Protein AF-0000000071360535 (afdb_homodimer)

Radius of gyration: 27.88 Å; Cα contacts (8 Å, |Δi|>4): 1414; chains: 2; bounding box: 64×84×72 Å

Sequence (776 aa):
MYKVILLLDFAEEYSKDLLRGISRYANENGPWTFCRMPLYYRETIGIEGILDWAKDWGADGIIGQLYNDMDLELIRQSGLPVIAQDFKERFDTLPNITADYHHMGKIGAQYFLKKGFKHFAFYGYNNIVWSRERAEGYEDELKNHGFSVNYFEHHMARSTDIWYYKSNSLSTWLTALPKPVAIMACDDNQALHLTEVCRQIGVKIPEEIAVLGVDNDVMLCELSDPPLSSIAMDIEKGGYETAALLEYMVRNGSDKYYDILVAATQVVTRKSTDIYATNDEYIASTLKYIHQNIDKNLHVEDVVVQVPLSRRSLEKRFHQITGYPIYKYIFNLRIEKFTQKLIETDKTIFEIALDMGLNDSKNIARQFRQVKGCNPLEYRKTHQLPKNMYKVILLLDFAEEYSKDLLRGISRYANENGPWTFCRMPLYYRETIGIEGILDWAKDWGADGIIGQLYNDMDLELIRQSGLPVIAQDFKERFDTLPNITADYHHMGKIGAQYFLKKGFKHFAFYGYNNIVWSRERAEGYEDELKNHGFSVNYFEHHMARSTDIWYYKSNSLSTWLTALPKPVAIMACDDNQALHLTEVCRQIGVKIPEEIAVLGVDNDVMLCELSDPPLSSIAMDIEKGGYETAALLEYMVRNGSDKYYDILVAATQVVTRKSTDIYATNDEYIASTLKYIHQNIDKNLHVEDVVVQVPLSRRSLEKRFHQITGYPIYKYIFNLRIEKFTQKLIETDKTIFEIALDMGLNDSKNIARQFRQVKGCNPLEYRKTHQLPKN

Organism: NCBI:txid346377

pLDDT: mean 87.05, std 11.35, range [26.02, 98.69]

Nearest PDB structures (foldseek):
  4fe7-assembly1_A-2  TM=6.397E-01  e=9.669E-22  Escherichia coli
  4u5f-assembly1_A  TM=4.484E-01  e=4.299E-07  Rattus norvegicus
  4u5f-assembly1_C  TM=4.484E-01  e=2.522E-06  Rattus norvegicus
  4u5b-assembly1_C  TM=4.524E-01  e=3.354E-06  Rattus norvegicus
  4u5e-assembly1_C  TM=4.446E-01  e=1.050E-05  Rattus norvegicus

InterPro domains:
  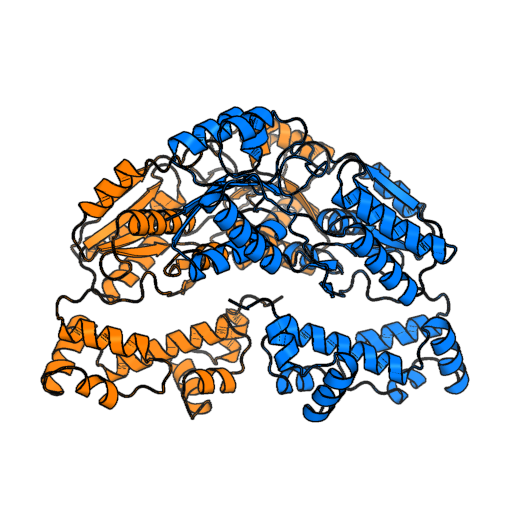IPR009057 Homedomain-like superfamily [SSF46689] (280-330)
  IPR009057 Homedomain-like superfamily [SSF46689] (333-384)
  IPR018060 AraC-like, DNA binding HTH domain [PF12833] (308-381)
  IPR018060 AraC-like, DNA binding HTH domain [PS01124] (284-382)
  IPR018060 AraC-like, DNA binding HTH domain [SM00342] (297-380)
  IPR028082 Periplasmic binding protein-like I [SSF53822] (5-273)
  IPR046335 Transcriptional regulator LacI/GalR-like, sensor domain [PF13377] (109-273)

Foldseek 3Di:
DAEEEEAEAPVFVLSVLLVLLLVVLCVVPHPYDYDYDYNCCCVVVNPVNVLVVCVVVVHQAYEHAHDPPGDVVVVVVSLRQYEHAFWQDDDDQHAYAEAQLLVLLLQLLVVQVLLQDQAEEEEEECRTDSRVSSVNSVQVNVVVVVGGYHYDYDHPDDVPDDPPPPLVVLLVVLVPGFFQYEYEYSALVVLQVNQVSCVVNVHDAPGGYAYEHECPRVVSQVVGVVRHWYWHWSSSNLSNVVSVQSVVCSVPNRNDDYYRHIYTDDTDDTRRHQAGHDPPVLLRQLSVVLSVQLLAPDDPVNRCVRDPDDPVVNQVVNCVRNVDGPRVVSLVVNLSVLLNCLQVHPDDLCRSCVRSNHPDSPVSQVSNCVVVVDGSVVSNVVRNPPPD/DAEEEEAEAPVFVLSVLLVLLLVVLCVVPHPYDYDYDYNCCCVVVNPVNVLVVCVVVVHQAYEHAHDPPGDVVVVVVSLHQYEHAFWQDDDPQHAYAEAQLLVLLLQLLVVQVLLQDQAEEEEEECRTDSRVSSVVSVQVNQVVVPGGYHYDYDHPDDVPDDPPCPLVVLLVVLVPGFFQYEYEYSALVVLQSNQVSCVVNVHDAPRGYAYEHEQPRVVSQVVGVVRHWYWHWSSSNLSNVVSVQSVVCSVPNRNDDYYRHIYTDDTDDTRRHQAGHDPPPLLRQLSVVLSVQLLAPDDPVNSCVRDPDDPVVNQVVNCVRNVDGPRVVSLVVNLSQLLCCLQVHPDDLCRSCVRSNHPDSPVSQVSNCVVVVDGSVVSNVVRNPPPD

Structure (mmCIF, N/CA/C/O backbone):
data_AF-0000000071360535-model_v1
#
loop_
_entity.id
_entity.type
_entity.pdbx_description
1 polymer 'XylR family transcriptional regulator'
#
loop_
_atom_site.group_PDB
_atom_site.id
_atom_site.type_symbol
_atom_site.label_atom_id
_atom_site.label_alt_id
_atom_site.label_comp_id
_atom_site.label_asym_id
_atom_site.label_entity_id
_atom_site.label_seq_id
_atom_site.pdbx_PDB_ins_code
_atom_site.Cartn_x
_atom_site.Cartn_y
_atom_site.Cartn_z
_atom_site.occupancy
_atom_site.B_iso_or_equiv
_atom_site.auth_seq_id
_atom_site.auth_comp_id
_atom_site.auth_asym_id
_atom_site.auth_atom_id
_atom_site.pdbx_PDB_model_num
ATOM 1 N N . MET A 1 1 ? 24.328 -12.539 -7.363 1 81.75 1 MET A N 1
ATOM 2 C CA . MET A 1 1 ? 23.016 -12.164 -6.859 1 81.75 1 MET A CA 1
ATOM 3 C C . MET A 1 1 ? 23.094 -11.664 -5.422 1 81.75 1 MET A C 1
ATOM 5 O O . MET A 1 1 ? 23.703 -12.312 -4.566 1 81.75 1 MET A O 1
ATOM 9 N N . TYR A 1 2 ? 22.641 -10.477 -5.203 1 89.62 2 TYR A N 1
ATOM 10 C CA . TYR A 1 2 ? 22.703 -9.922 -3.855 1 89.62 2 TYR A CA 1
ATOM 11 C C . TYR A 1 2 ? 21.469 -10.305 -3.055 1 89.62 2 TYR A C 1
ATOM 13 O O . TYR A 1 2 ? 20.344 -10.266 -3.57 1 89.62 2 TYR A O 1
ATOM 21 N N . LYS A 1 3 ? 21.719 -10.734 -1.842 1 89.56 3 LYS A N 1
ATOM 22 C CA . LYS A 1 3 ? 20.672 -11.031 -0.875 1 89.56 3 LYS A CA 1
ATOM 23 C C . LYS A 1 3 ? 20.531 -9.914 0.153 1 89.56 3 LYS A C 1
ATOM 25 O O . LYS A 1 3 ? 21.469 -9.648 0.914 1 89.56 3 LYS A O 1
ATOM 30 N N . VAL A 1 4 ? 19.359 -9.352 0.144 1 93 4 VAL A N 1
ATOM 31 C CA . VAL A 1 4 ? 19.219 -8.156 0.967 1 93 4 VAL A CA 1
ATOM 32 C C . VAL A 1 4 ? 18.031 -8.312 1.905 1 93 4 VAL A C 1
ATOM 34 O O . VAL A 1 4 ? 16.938 -8.695 1.475 1 93 4 VAL A O 1
ATOM 37 N N . ILE A 1 5 ? 18.234 -8.023 3.17 1 92.56 5 ILE A N 1
ATOM 38 C CA . ILE A 1 5 ? 17.156 -7.996 4.156 1 92.56 5 ILE A CA 1
ATOM 39 C C . ILE A 1 5 ? 16.562 -6.594 4.23 1 92.56 5 ILE A C 1
ATOM 41 O O . ILE A 1 5 ? 17.297 -5.605 4.348 1 92.56 5 ILE A O 1
ATOM 45 N N . LEU A 1 6 ? 15.305 -6.566 4.09 1 93.12 6 LEU A N 1
ATOM 46 C CA . LEU A 1 6 ? 14.562 -5.32 4.254 1 93.12 6 LEU A CA 1
ATOM 47 C C . LEU A 1 6 ? 13.773 -5.324 5.555 1 93.12 6 LEU A C 1
ATOM 49 O O . LEU A 1 6 ? 12.703 -5.941 5.629 1 93.12 6 LEU A O 1
ATOM 53 N N . LEU A 1 7 ? 14.273 -4.625 6.543 1 93.12 7 LEU A N 1
ATOM 54 C CA . LEU A 1 7 ? 13.625 -4.484 7.844 1 93.12 7 LEU A CA 1
ATOM 55 C C . LEU A 1 7 ? 12.883 -3.156 7.938 1 93.12 7 LEU A C 1
ATOM 57 O O . LEU A 1 7 ? 13.344 -2.227 8.602 1 93.12 7 LEU A O 1
ATOM 61 N N . LEU A 1 8 ? 11.711 -3.127 7.273 1 91.81 8 LEU A N 1
ATOM 62 C CA . LEU A 1 8 ? 10.969 -1.883 7.102 1 91.81 8 LEU A CA 1
ATOM 63 C C . LEU A 1 8 ? 9.5 -2.074 7.461 1 91.81 8 LEU A C 1
ATOM 65 O O . LEU A 1 8 ? 9.023 -3.207 7.578 1 91.81 8 LEU A O 1
ATOM 69 N N . ASP A 1 9 ? 8.773 -0.99 7.699 1 88.25 9 ASP A N 1
ATOM 70 C CA . ASP A 1 9 ? 7.34 -1.033 7.973 1 88.25 9 ASP A CA 1
ATOM 71 C C . ASP A 1 9 ? 6.531 -0.983 6.68 1 88.25 9 ASP A C 1
ATOM 73 O O . ASP A 1 9 ? 6.109 0.091 6.246 1 88.25 9 ASP A O 1
ATOM 77 N N . PHE A 1 10 ? 6.152 -2.104 6.219 1 84.62 10 PHE A N 1
ATOM 78 C CA . PHE A 1 10 ? 5.52 -2.164 4.906 1 84.62 10 PHE A CA 1
ATOM 79 C C . PHE A 1 10 ? 4.039 -1.815 5.004 1 84.62 10 PHE A C 1
ATOM 81 O O . PHE A 1 10 ? 3.34 -1.762 3.988 1 84.62 10 PHE A O 1
ATOM 88 N N . ALA A 1 11 ? 3.592 -1.515 6.203 1 81.44 11 ALA A N 1
ATOM 89 C CA . ALA A 1 11 ? 2.248 -0.965 6.352 1 81.44 11 ALA A CA 1
ATOM 90 C C . ALA A 1 11 ? 2.201 0.497 5.918 1 81.44 11 ALA A C 1
ATOM 92 O O . ALA A 1 11 ? 1.125 1.043 5.664 1 81.44 11 ALA A O 1
ATOM 93 N N . GLU A 1 12 ? 3.342 1.078 5.809 1 85.94 12 GLU A N 1
ATOM 94 C CA . GLU A 1 12 ? 3.447 2.48 5.418 1 85.94 12 GLU A CA 1
ATOM 95 C C . GLU A 1 12 ? 3.795 2.615 3.939 1 85.94 12 GLU A C 1
ATOM 97 O O . GLU A 1 12 ? 4.605 1.851 3.414 1 85.94 12 GLU A O 1
ATOM 102 N N . GLU A 1 13 ? 3.145 3.59 3.354 1 88.19 13 GLU A N 1
ATOM 103 C CA . GLU A 1 13 ? 3.424 3.842 1.942 1 88.19 13 GLU A CA 1
ATOM 104 C C . GLU A 1 13 ? 4.883 4.23 1.729 1 88.19 13 GLU A C 1
ATOM 106 O O . GLU A 1 13 ? 5.469 3.914 0.691 1 88.19 13 GLU A O 1
ATOM 111 N N . TYR A 1 14 ? 5.48 4.887 2.701 1 92.5 14 TYR A N 1
ATOM 112 C CA . TYR A 1 14 ? 6.883 5.273 2.617 1 92.5 14 TYR A CA 1
ATOM 113 C C . TYR A 1 14 ? 7.758 4.066 2.293 1 92.5 14 TYR A C 1
ATOM 115 O O . TYR A 1 14 ? 8.57 4.113 1.366 1 92.5 14 TYR A O 1
ATOM 123 N N . SER A 1 15 ? 7.609 3.006 3.004 1 92.69 15 SER A N 1
ATOM 124 C CA . SER A 1 15 ? 8.422 1.805 2.838 1 92.69 15 SER A CA 1
ATOM 125 C C . SER A 1 15 ? 8.156 1.144 1.489 1 92.69 15 SER A C 1
ATOM 127 O O . SER A 1 15 ? 9.078 0.598 0.87 1 92.69 15 SER A O 1
ATOM 129 N N . LYS A 1 16 ? 6.969 1.181 1.076 1 89.5 16 LYS A N 1
ATOM 130 C CA . LYS A 1 16 ? 6.633 0.601 -0.221 1 89.5 16 LYS A CA 1
ATOM 131 C C . LYS A 1 16 ? 7.293 1.378 -1.357 1 89.5 16 LYS A C 1
ATOM 133 O O . LYS A 1 16 ? 7.816 0.783 -2.301 1 89.5 16 LYS A O 1
ATOM 138 N N . ASP A 1 17 ? 7.195 2.678 -1.248 1 91.94 17 ASP A N 1
ATOM 139 C CA . ASP A 1 17 ? 7.84 3.518 -2.252 1 91.94 17 ASP A CA 1
ATOM 140 C C . ASP A 1 17 ? 9.359 3.328 -2.234 1 91.94 17 ASP A C 1
ATOM 142 O O . ASP A 1 17 ? 10 3.336 -3.287 1 91.94 17 ASP A O 1
ATOM 146 N N . LEU A 1 18 ? 9.859 3.213 -1.062 1 94.62 18 LEU A N 1
ATOM 147 C CA . LEU A 1 18 ? 11.289 2.926 -0.941 1 94.62 18 LEU A CA 1
ATOM 148 C C . LEU A 1 18 ? 11.641 1.622 -1.647 1 94.62 18 LEU A C 1
ATOM 150 O O . LEU A 1 18 ? 12.633 1.556 -2.379 1 94.62 18 LEU A O 1
ATOM 154 N N . LEU A 1 19 ? 10.883 0.606 -1.418 1 92.44 19 LEU A N 1
ATOM 155 C CA . LEU A 1 19 ? 11.102 -0.699 -2.031 1 92.44 19 LEU A CA 1
ATOM 156 C C . LEU A 1 19 ? 11 -0.607 -3.551 1 92.44 19 LEU A C 1
ATOM 158 O O . LEU A 1 19 ? 11.758 -1.273 -4.266 1 92.44 19 LEU A O 1
ATOM 162 N N . ARG A 1 20 ? 10.062 0.156 -4.023 1 88.5 20 ARG A N 1
ATOM 163 C CA . ARG A 1 20 ? 9.938 0.348 -5.465 1 88.5 20 ARG A CA 1
ATOM 164 C C . ARG A 1 20 ? 11.242 0.889 -6.055 1 88.5 20 ARG A C 1
ATOM 166 O O . ARG A 1 20 ? 11.68 0.435 -7.113 1 88.5 20 ARG A O 1
ATOM 173 N N . GLY A 1 21 ? 11.781 1.853 -5.375 1 92.12 21 GLY A N 1
ATOM 174 C CA . GLY A 1 21 ? 13.055 2.396 -5.809 1 92.12 21 GLY A CA 1
ATOM 175 C C . GLY A 1 21 ? 14.188 1.386 -5.754 1 92.12 21 GLY A C 1
ATOM 176 O O . GLY A 1 21 ? 14.969 1.27 -6.699 1 92.12 21 GLY A O 1
ATOM 177 N N . ILE A 1 22 ? 14.258 0.668 -4.672 1 93.44 22 ILE A N 1
ATOM 178 C CA . ILE A 1 22 ? 15.273 -0.369 -4.496 1 93.44 22 ILE A CA 1
ATOM 179 C C . ILE A 1 22 ? 15.133 -1.41 -5.605 1 93.44 22 ILE A C 1
ATOM 181 O O . ILE A 1 22 ? 16.125 -1.797 -6.227 1 93.44 22 ILE A O 1
ATOM 185 N N . SER A 1 23 ? 13.93 -1.814 -5.855 1 87.19 23 SER A N 1
ATOM 186 C CA . SER A 1 23 ? 13.648 -2.838 -6.855 1 87.19 23 SER A CA 1
ATOM 187 C C . SER A 1 23 ? 14.016 -2.359 -8.258 1 87.19 23 SER A C 1
ATOM 189 O O . SER A 1 23 ? 14.492 -3.141 -9.078 1 87.19 23 SER A O 1
ATOM 191 N N . ARG A 1 24 ? 13.703 -1.123 -8.523 1 85.44 24 ARG A N 1
ATOM 192 C CA . ARG A 1 24 ? 14.055 -0.566 -9.82 1 85.44 24 ARG A CA 1
ATOM 193 C C . ARG A 1 24 ? 15.562 -0.649 -10.055 1 85.44 24 ARG A C 1
ATOM 195 O O . ARG A 1 24 ? 16 -1.076 -11.125 1 85.44 24 ARG A O 1
ATOM 202 N N . TYR A 1 25 ? 16.328 -0.264 -9.094 1 91.5 25 TYR A N 1
ATOM 203 C CA . TYR A 1 25 ? 17.766 -0.367 -9.203 1 91.5 25 TYR A CA 1
ATOM 204 C C . TYR A 1 25 ? 18.203 -1.816 -9.398 1 91.5 25 TYR A C 1
ATOM 206 O O . TYR A 1 25 ? 19.047 -2.113 -10.25 1 91.5 25 TYR A O 1
ATOM 214 N N . ALA A 1 26 ? 17.625 -2.682 -8.594 1 86.69 26 ALA A N 1
ATOM 215 C CA . ALA A 1 26 ? 17.969 -4.102 -8.633 1 86.69 26 ALA A CA 1
ATOM 216 C C . ALA A 1 26 ? 17.703 -4.688 -10.016 1 86.69 26 ALA A C 1
ATOM 218 O O . ALA A 1 26 ? 18.484 -5.492 -10.523 1 86.69 26 ALA A O 1
ATOM 219 N N . ASN A 1 27 ? 16.609 -4.336 -10.547 1 79.31 27 ASN A N 1
ATOM 220 C CA . ASN A 1 27 ? 16.234 -4.832 -11.867 1 79.31 27 ASN A CA 1
ATOM 221 C C . ASN A 1 27 ? 17.203 -4.352 -12.945 1 79.31 27 ASN A C 1
ATOM 223 O O . ASN A 1 27 ? 17.469 -5.074 -13.906 1 79.31 27 ASN A O 1
ATOM 227 N N . GLU A 1 28 ? 17.688 -3.184 -12.75 1 82.75 28 GLU A N 1
ATOM 228 C CA . GLU A 1 28 ? 18.562 -2.574 -13.734 1 82.75 28 GLU A CA 1
ATOM 229 C C . GLU A 1 28 ? 20 -3.074 -13.578 1 82.75 28 GLU A C 1
ATOM 231 O O . GLU A 1 28 ? 20.781 -3.055 -14.531 1 82.75 28 GLU A O 1
ATOM 236 N N . ASN A 1 29 ? 20.359 -3.508 -12.453 1 86.06 29 ASN A N 1
ATOM 237 C CA . ASN A 1 29 ? 21.766 -3.752 -12.188 1 86.06 29 ASN A CA 1
ATOM 238 C C . ASN A 1 29 ? 22.016 -5.18 -11.711 1 86.06 29 ASN A C 1
ATOM 240 O O . ASN A 1 29 ? 23.156 -5.59 -11.523 1 86.06 29 ASN A O 1
ATOM 244 N N . GLY A 1 30 ? 21.062 -6.004 -11.555 1 76.56 30 GLY A N 1
ATOM 245 C CA . GLY A 1 30 ? 21.391 -7.348 -11.094 1 76.56 30 GLY A CA 1
ATOM 246 C C . GLY A 1 30 ? 20.156 -8.18 -10.773 1 76.56 30 GLY A C 1
ATOM 247 O O . GLY A 1 30 ? 19.031 -7.672 -10.805 1 76.56 30 GLY A O 1
ATOM 248 N N . PRO A 1 31 ? 20.672 -9.25 -10.508 1 77.19 31 PRO A N 1
ATOM 249 C CA . PRO A 1 31 ? 19.547 -9.844 -9.789 1 77.19 31 PRO A CA 1
ATOM 250 C C . PRO A 1 31 ? 19.656 -9.68 -8.273 1 77.19 31 PRO A C 1
ATOM 252 O O . PRO A 1 31 ? 20.75 -9.797 -7.715 1 77.19 31 PRO A O 1
ATOM 255 N N . TRP A 1 32 ? 18.766 -9.242 -7.648 1 85.19 32 TRP A N 1
ATOM 256 C CA . TRP A 1 32 ? 18.672 -9.148 -6.195 1 85.19 32 TRP A CA 1
ATOM 257 C C . TRP A 1 32 ? 17.531 -10.023 -5.668 1 85.19 32 TRP A C 1
ATOM 259 O O . TRP A 1 32 ? 16.562 -10.281 -6.383 1 85.19 32 TRP A O 1
ATOM 269 N N . THR A 1 33 ? 17.828 -10.539 -4.504 1 81.62 33 THR A N 1
ATOM 270 C CA . THR A 1 33 ? 16.766 -11.211 -3.754 1 81.62 33 THR A CA 1
ATOM 271 C C . THR A 1 33 ? 16.531 -10.508 -2.422 1 81.62 33 THR A C 1
ATOM 273 O O . THR A 1 33 ? 17.469 -10.078 -1.758 1 81.62 33 THR A O 1
ATOM 276 N N . PHE A 1 34 ? 15.281 -10.461 -2.121 1 85.38 34 PHE A N 1
ATOM 277 C CA . PHE A 1 34 ? 14.945 -9.695 -0.927 1 85.38 34 PHE A CA 1
ATOM 278 C C . PHE A 1 34 ? 14.242 -10.57 0.101 1 85.38 34 PHE A C 1
ATOM 280 O O . PHE A 1 34 ? 13.461 -11.453 -0.259 1 85.38 34 PHE A O 1
ATOM 287 N N . CYS A 1 35 ? 14.539 -10.297 1.306 1 83.75 35 CYS A N 1
ATOM 288 C CA . CYS A 1 35 ? 13.781 -10.812 2.439 1 83.75 35 CYS A CA 1
ATOM 289 C C . CYS A 1 35 ? 13.086 -9.68 3.193 1 83.75 35 CYS A C 1
ATOM 291 O O . CYS A 1 35 ? 13.75 -8.891 3.873 1 83.75 35 CYS A O 1
ATOM 293 N N . ARG A 1 36 ? 11.82 -9.656 3.039 1 85.25 36 ARG A N 1
ATOM 294 C CA . ARG A 1 36 ? 11.062 -8.648 3.775 1 85.25 36 ARG A CA 1
ATOM 295 C C . ARG A 1 36 ? 10.812 -9.094 5.211 1 85.25 36 ARG A C 1
ATOM 297 O O . ARG A 1 36 ? 10.031 -10.016 5.457 1 85.25 36 ARG A O 1
ATOM 304 N N . MET A 1 37 ? 11.445 -8.445 6.129 1 83.75 37 MET A N 1
ATOM 305 C CA . MET A 1 37 ? 11.344 -8.773 7.551 1 83.75 37 MET A CA 1
ATOM 306 C C . MET A 1 37 ? 10.484 -7.754 8.289 1 83.75 37 MET A C 1
ATOM 308 O O . MET A 1 37 ? 10.75 -6.555 8.242 1 83.75 37 MET A O 1
ATOM 312 N N . PRO A 1 38 ? 9.438 -8.234 8.969 1 79.12 38 PRO A N 1
ATOM 313 C CA . PRO A 1 38 ? 8.617 -7.309 9.742 1 79.12 38 PRO A CA 1
ATOM 314 C C . PRO A 1 38 ? 9.406 -6.594 10.836 1 79.12 38 PRO A C 1
ATOM 316 O O . PRO A 1 38 ? 10.281 -7.199 11.461 1 79.12 38 PRO A O 1
ATOM 319 N N . LEU A 1 39 ? 8.961 -5.461 11.188 1 83.44 39 LEU A N 1
ATOM 320 C CA . LEU A 1 39 ? 9.688 -4.605 12.117 1 83.44 39 LEU A CA 1
ATOM 321 C C . LEU A 1 39 ? 9.648 -5.188 13.531 1 83.44 39 LEU A C 1
ATOM 323 O O . LEU A 1 39 ? 10.531 -4.898 14.344 1 83.44 39 LEU A O 1
ATOM 327 N N . TYR A 1 40 ? 8.68 -5.902 13.812 1 76.69 40 TYR A N 1
ATOM 328 C CA . TYR A 1 40 ? 8.555 -6.379 15.188 1 76.69 40 TYR A CA 1
ATOM 329 C C . TYR A 1 40 ? 9.719 -7.293 15.555 1 76.69 40 TYR A C 1
ATOM 331 O O . TYR A 1 40 ? 9.969 -7.543 16.734 1 76.69 40 TYR A O 1
ATOM 339 N N . TYR A 1 41 ? 10.492 -7.812 14.594 1 81.06 41 TYR A N 1
ATOM 340 C CA . TYR A 1 41 ? 11.656 -8.656 14.867 1 81.06 41 TYR A CA 1
ATOM 341 C C . TYR A 1 41 ? 12.734 -7.867 15.602 1 81.06 41 TYR A C 1
ATOM 343 O O . TYR A 1 41 ? 13.5 -8.438 16.391 1 81.06 41 TYR A O 1
ATOM 351 N N . ARG A 1 42 ? 12.75 -6.621 15.312 1 84.19 42 ARG A N 1
ATOM 352 C CA . ARG A 1 42 ? 13.742 -5.824 16.031 1 84.19 42 ARG A CA 1
ATOM 353 C C . ARG A 1 42 ? 13.43 -5.781 17.516 1 84.19 42 ARG A C 1
ATOM 355 O O . ARG A 1 42 ? 14.328 -5.621 18.344 1 84.19 42 ARG A O 1
ATOM 362 N N . GLU A 1 43 ? 12.102 -5.957 17.859 1 78.44 43 GLU A N 1
ATOM 363 C CA . GLU A 1 43 ? 11.672 -5.977 19.25 1 78.44 43 GLU A CA 1
ATOM 364 C C . GLU A 1 43 ? 11.844 -7.363 19.859 1 78.44 43 GLU A C 1
ATOM 366 O O . GLU A 1 43 ? 12.133 -7.488 21.047 1 78.44 43 GLU A O 1
ATOM 371 N N . THR A 1 44 ? 11.703 -8.391 19.078 1 78.19 44 THR A N 1
ATOM 372 C CA . THR A 1 44 ? 11.609 -9.742 19.625 1 78.19 44 THR A CA 1
ATOM 373 C C . THR A 1 44 ? 12.977 -10.422 19.625 1 78.19 44 THR A C 1
ATOM 375 O O . THR A 1 44 ? 13.367 -11.023 20.625 1 78.19 44 THR A O 1
ATOM 378 N N . ILE A 1 45 ? 13.766 -10.305 18.516 1 83.88 45 ILE A N 1
ATOM 379 C CA . ILE A 1 45 ? 15.023 -11.031 18.453 1 83.88 45 ILE A CA 1
ATOM 380 C C . ILE A 1 45 ? 16.188 -10.047 18.469 1 83.88 45 ILE A C 1
ATOM 382 O O . ILE A 1 45 ? 17.344 -10.445 18.641 1 83.88 45 ILE A O 1
ATOM 386 N N . GLY A 1 46 ? 15.938 -8.844 18.344 1 87.56 46 GLY A N 1
ATOM 387 C CA . GLY A 1 46 ? 16.953 -7.812 18.422 1 87.56 46 GLY A CA 1
ATOM 388 C C . GLY A 1 46 ? 17.969 -7.879 17.297 1 87.56 46 GLY A C 1
ATOM 389 O O . GLY A 1 46 ? 17.812 -8.672 16.359 1 87.56 46 GLY A O 1
ATOM 390 N N . ILE A 1 47 ? 18.984 -7.031 17.438 1 91.19 47 ILE A N 1
ATOM 391 C CA . ILE A 1 47 ? 19.969 -6.918 16.359 1 91.19 47 ILE A CA 1
ATOM 392 C C . ILE A 1 47 ? 20.812 -8.195 16.281 1 91.19 47 ILE A C 1
ATOM 394 O O . ILE A 1 47 ? 21.203 -8.617 15.203 1 91.19 47 ILE A O 1
ATOM 398 N N . GLU A 1 48 ? 21.078 -8.773 17.438 1 92.19 48 GLU A N 1
ATOM 399 C CA . GLU A 1 48 ? 21.844 -10.016 17.453 1 92.19 48 GLU A CA 1
ATOM 400 C C . GLU A 1 48 ? 21.125 -11.117 16.688 1 92.19 48 GLU A C 1
ATOM 402 O O . GLU A 1 48 ? 21.734 -11.805 15.859 1 92.19 48 GLU A O 1
ATOM 407 N N . GLY A 1 49 ? 19.891 -11.25 17.016 1 90.44 49 GLY A N 1
ATOM 408 C CA . GLY A 1 49 ? 19.094 -12.242 16.328 1 90.44 49 GLY A CA 1
ATOM 409 C C . GLY A 1 49 ? 18.984 -11.977 14.836 1 90.44 49 GLY A C 1
ATOM 410 O O . GLY A 1 49 ? 19.047 -12.914 14.031 1 90.44 49 GLY A O 1
ATOM 411 N N . ILE A 1 50 ? 18.891 -10.742 14.438 1 91.12 50 ILE A N 1
ATOM 412 C CA . ILE A 1 50 ? 18.75 -10.359 13.039 1 91.12 50 ILE A CA 1
ATOM 413 C C . ILE A 1 50 ? 20.047 -10.648 12.297 1 91.12 50 ILE A C 1
ATOM 415 O O . ILE A 1 50 ? 20.031 -11.188 11.18 1 91.12 50 ILE A O 1
ATOM 419 N N . LEU A 1 51 ? 21.156 -10.398 12.938 1 93.31 51 LEU A N 1
ATOM 420 C CA . LEU A 1 51 ? 22.453 -10.648 12.32 1 93.31 51 LEU A CA 1
ATOM 421 C C . LEU A 1 51 ? 22.719 -12.148 12.195 1 93.31 51 LEU A C 1
ATOM 423 O O . LEU A 1 51 ? 23.297 -12.594 11.211 1 93.31 51 LEU A O 1
ATOM 427 N N . ASP A 1 52 ? 22.281 -12.867 13.18 1 90.94 52 ASP A N 1
ATOM 428 C CA . ASP A 1 52 ? 22.406 -14.32 13.094 1 90.94 52 ASP A CA 1
ATOM 429 C C . ASP A 1 52 ? 21.625 -14.867 11.906 1 90.94 52 ASP A C 1
ATOM 431 O O . ASP A 1 52 ? 22.109 -15.727 11.172 1 90.94 52 ASP A O 1
ATOM 435 N N . TRP A 1 53 ? 20.516 -14.32 11.789 1 86.38 53 TRP A N 1
ATOM 436 C CA . TRP A 1 53 ? 19.688 -14.727 10.664 1 86.38 53 TRP A CA 1
ATOM 437 C C . TRP A 1 53 ? 20.328 -14.328 9.344 1 86.38 53 TRP A C 1
ATOM 439 O O . TRP A 1 53 ? 20.297 -15.094 8.375 1 86.38 53 TRP A O 1
ATOM 449 N N . ALA A 1 54 ? 20.797 -13.172 9.281 1 91.12 54 ALA A N 1
ATOM 450 C CA . ALA A 1 54 ? 21.453 -12.672 8.07 1 91.12 54 ALA A CA 1
ATOM 451 C C . ALA A 1 54 ? 22.625 -13.57 7.68 1 91.12 54 ALA A C 1
ATOM 453 O O . ALA A 1 54 ? 22.797 -13.891 6.5 1 91.12 54 ALA A O 1
ATOM 454 N N . LYS A 1 55 ? 23.344 -13.945 8.633 1 90.44 55 LYS A N 1
ATOM 455 C CA . LYS A 1 55 ? 24.5 -14.828 8.398 1 90.44 55 LYS A CA 1
ATOM 456 C C . LYS A 1 55 ? 24.047 -16.188 7.859 1 90.44 55 LYS A C 1
ATOM 458 O O . LYS A 1 55 ? 24.594 -16.672 6.867 1 90.44 55 LYS A O 1
ATOM 463 N N . ASP A 1 56 ? 23.062 -16.734 8.492 1 84.75 56 ASP A N 1
ATOM 464 C CA . ASP A 1 56 ? 22.547 -18.047 8.094 1 84.75 56 ASP A CA 1
ATOM 465 C C . ASP A 1 56 ? 21.984 -18 6.672 1 84.75 56 ASP A C 1
ATOM 467 O O . ASP A 1 56 ? 22.141 -18.953 5.906 1 84.75 56 ASP A O 1
ATOM 471 N N . TRP A 1 57 ? 21.391 -16.906 6.309 1 82.31 57 TRP A N 1
ATOM 472 C CA . TRP A 1 57 ? 20.75 -16.766 5.004 1 82.31 57 TRP A CA 1
ATOM 473 C C . TRP A 1 57 ? 21.781 -16.406 3.934 1 82.31 57 TRP A C 1
ATOM 475 O O . TRP A 1 57 ? 21.531 -16.562 2.738 1 82.31 57 TRP A O 1
ATOM 485 N N . GLY A 1 58 ? 22.906 -15.914 4.41 1 88.25 58 GLY A N 1
ATOM 486 C CA . GLY A 1 58 ? 23.906 -15.445 3.479 1 88.25 58 GLY A CA 1
ATOM 487 C C . GLY A 1 58 ? 23.594 -14.086 2.889 1 88.25 58 GLY A C 1
ATOM 488 O O . GLY A 1 58 ? 23.766 -13.875 1.686 1 88.25 58 GLY A O 1
ATOM 489 N N . ALA A 1 59 ? 23.109 -13.203 3.754 1 92.31 59 ALA A N 1
ATOM 490 C CA . ALA A 1 59 ? 22.734 -11.867 3.314 1 92.31 59 ALA A CA 1
ATOM 491 C C . ALA A 1 59 ? 23.969 -11.039 2.959 1 92.31 59 ALA A C 1
ATOM 493 O O . ALA A 1 59 ? 25.016 -11.172 3.604 1 92.31 59 ALA A O 1
ATOM 494 N N . ASP A 1 60 ? 23.766 -10.195 1.932 1 95.44 60 ASP A N 1
ATOM 495 C CA . ASP A 1 60 ? 24.828 -9.289 1.521 1 95.44 60 ASP A CA 1
ATOM 496 C C . ASP A 1 60 ? 24.641 -7.91 2.156 1 95.44 60 ASP A C 1
ATOM 498 O O . ASP A 1 60 ? 25.578 -7.098 2.16 1 95.44 60 ASP A O 1
ATOM 502 N N . GLY A 1 61 ? 23.5 -7.652 2.703 1 96.44 61 GLY A N 1
ATOM 503 C CA . GLY A 1 61 ? 23.266 -6.367 3.338 1 96.44 61 GLY A CA 1
ATOM 504 C C . GLY A 1 61 ? 21.891 -6.262 3.975 1 96.44 61 GLY A C 1
ATOM 505 O O . GLY A 1 61 ? 21.031 -7.125 3.766 1 96.44 61 GLY A O 1
ATOM 506 N N . ILE A 1 62 ? 21.734 -5.188 4.797 1 96.31 62 ILE A N 1
ATOM 507 C CA . ILE A 1 62 ? 20.469 -4.898 5.465 1 96.31 62 ILE A CA 1
ATOM 508 C C . ILE A 1 62 ? 20.078 -3.438 5.23 1 96.31 62 ILE A C 1
ATOM 510 O O . ILE A 1 62 ? 20.922 -2.545 5.344 1 96.31 62 ILE A O 1
ATOM 514 N N . ILE A 1 63 ? 18.906 -3.232 4.789 1 96.81 63 ILE A N 1
ATOM 515 C CA . ILE A 1 63 ? 18.281 -1.919 4.809 1 96.81 63 ILE A CA 1
ATOM 516 C C . ILE A 1 63 ? 17.109 -1.922 5.805 1 96.81 63 ILE A C 1
ATOM 518 O O . ILE A 1 63 ? 16.172 -2.707 5.668 1 96.81 63 ILE A O 1
ATOM 522 N N . GLY A 1 64 ? 17.203 -1.059 6.82 1 95.56 64 GLY A N 1
ATOM 523 C CA . GLY A 1 64 ? 16.125 -1.213 7.777 1 95.56 64 GLY A CA 1
ATOM 524 C C . GLY A 1 64 ? 16.062 -0.091 8.797 1 95.56 64 GLY A C 1
ATOM 525 O O . GLY A 1 64 ? 16.969 0.749 8.859 1 95.56 64 GLY A O 1
ATOM 526 N N . GLN A 1 65 ? 14.953 -0.058 9.461 1 93.81 65 GLN A N 1
ATOM 527 C CA . GLN A 1 65 ? 14.766 0.84 10.602 1 93.81 65 GLN A CA 1
ATOM 528 C C . GLN A 1 65 ? 15.336 0.231 11.883 1 93.81 65 GLN A C 1
ATOM 530 O O . GLN A 1 65 ? 14.883 -0.831 12.32 1 93.81 65 GLN A O 1
ATOM 535 N N . LEU A 1 66 ? 16.297 0.9 12.5 1 92.19 66 LEU A N 1
ATOM 536 C CA . LEU A 1 66 ? 17 0.412 13.688 1 92.19 66 LEU A CA 1
ATOM 537 C C . LEU A 1 66 ? 16.859 1.403 14.836 1 92.19 66 LEU A C 1
ATOM 539 O O . LEU A 1 66 ? 16.484 2.557 14.625 1 92.19 66 LEU A O 1
ATOM 543 N N . TYR A 1 67 ? 17.125 0.884 16.016 1 90.31 67 TYR A N 1
ATOM 544 C CA . TYR A 1 67 ? 17.172 1.754 17.188 1 90.31 67 TYR A CA 1
ATOM 545 C C . TYR A 1 67 ? 18.594 2.174 17.516 1 90.31 67 TYR A C 1
ATOM 547 O O . TYR A 1 67 ? 19.531 1.394 17.328 1 90.31 67 TYR A O 1
ATOM 555 N N . ASN A 1 68 ? 18.641 3.34 18.016 1 90.31 68 ASN A N 1
ATOM 556 C CA . ASN A 1 68 ? 19.953 3.889 18.312 1 90.31 68 ASN A CA 1
ATOM 557 C C . ASN A 1 68 ? 20.594 3.182 19.5 1 90.31 68 ASN A C 1
ATOM 559 O O . ASN A 1 68 ? 21.812 3.264 19.703 1 90.31 68 ASN A O 1
ATOM 563 N N . ASP A 1 69 ? 19.844 2.533 20.281 1 87.62 69 ASP A N 1
ATOM 564 C CA . ASP A 1 69 ? 20.391 1.903 21.484 1 87.62 69 ASP A CA 1
ATOM 565 C C . ASP A 1 69 ? 20.781 0.455 21.203 1 87.62 69 ASP A C 1
ATOM 567 O O . ASP A 1 69 ? 21.234 -0.253 22.109 1 87.62 69 ASP A O 1
ATOM 571 N N . MET A 1 70 ? 20.641 0.031 19.984 1 87.06 70 MET A N 1
ATOM 572 C CA . MET A 1 70 ? 21.094 -1.302 19.609 1 87.06 70 MET A CA 1
ATOM 573 C C . MET A 1 70 ? 22.625 -1.375 19.625 1 87.06 70 MET A C 1
ATOM 575 O O . MET A 1 70 ? 23.297 -0.345 19.594 1 87.06 70 MET A O 1
ATOM 579 N N . ASP A 1 71 ? 23.094 -2.578 19.75 1 88.69 71 ASP A N 1
ATOM 580 C CA . ASP A 1 71 ? 24.547 -2.789 19.766 1 88.69 71 ASP A CA 1
ATOM 581 C C . ASP A 1 71 ? 25.125 -2.639 18.359 1 88.69 71 ASP A C 1
ATOM 583 O O . ASP A 1 71 ? 25.25 -3.617 17.625 1 88.69 71 ASP A O 1
ATOM 587 N N . LEU A 1 72 ? 25.625 -1.497 18.094 1 88.06 72 LEU A N 1
ATOM 588 C CA . LEU A 1 72 ? 26.156 -1.188 16.766 1 88.06 72 LEU A CA 1
ATOM 589 C C . LEU A 1 72 ? 27.5 -1.872 16.531 1 88.06 72 LEU A C 1
ATOM 591 O O . LEU A 1 72 ? 27.922 -2.043 15.383 1 88.06 72 LEU A O 1
ATOM 595 N N . GLU A 1 73 ? 28.125 -2.189 17.609 1 90.31 73 GLU A N 1
ATOM 596 C CA . GLU A 1 73 ? 29.391 -2.893 17.484 1 90.31 73 GLU A CA 1
ATOM 597 C C . GLU A 1 73 ? 29.203 -4.27 16.859 1 90.31 73 GLU A C 1
ATOM 599 O O . GLU A 1 73 ? 30.062 -4.75 16.125 1 90.31 73 GLU A O 1
ATOM 604 N N . LEU A 1 74 ? 28.109 -4.832 17.188 1 93 74 LEU A N 1
ATOM 605 C CA . LEU A 1 74 ? 27.797 -6.129 16.578 1 93 74 LEU A CA 1
ATOM 606 C C . LEU A 1 74 ? 27.672 -6.008 15.07 1 93 74 LEU A C 1
ATOM 608 O O . LEU A 1 74 ? 28.094 -6.91 14.336 1 93 74 LEU A O 1
ATOM 612 N N . ILE A 1 75 ? 27.125 -4.938 14.617 1 92.12 75 ILE A N 1
ATOM 613 C CA . ILE A 1 75 ? 26.969 -4.688 13.188 1 92.12 75 ILE A CA 1
ATOM 614 C C . ILE A 1 75 ? 28.344 -4.496 12.547 1 92.12 75 ILE A C 1
ATOM 616 O O . ILE A 1 75 ? 28.656 -5.105 11.523 1 92.12 75 ILE A O 1
ATOM 620 N N . ARG A 1 76 ? 29.141 -3.719 13.18 1 89.62 76 ARG A N 1
ATOM 621 C CA . ARG A 1 76 ? 30.484 -3.461 12.688 1 89.62 76 ARG A CA 1
ATOM 622 C C . ARG A 1 76 ? 31.297 -4.75 12.594 1 89.62 76 ARG A C 1
ATOM 624 O O . ARG A 1 76 ? 31.953 -5.004 11.586 1 89.62 76 ARG A O 1
ATOM 631 N N . GLN A 1 77 ? 31.203 -5.562 13.602 1 91.5 77 GLN A N 1
ATOM 632 C CA . GLN A 1 77 ? 31.969 -6.801 13.688 1 91.5 77 GLN A CA 1
ATOM 633 C C . GLN A 1 77 ? 31.5 -7.812 12.641 1 91.5 77 GLN A C 1
ATOM 635 O O . GLN A 1 77 ? 32.281 -8.633 12.164 1 91.5 77 GLN A O 1
ATOM 640 N N . SER A 1 78 ? 30.266 -7.781 12.305 1 92.12 78 SER A N 1
ATOM 641 C CA . SER A 1 78 ? 29.719 -8.727 11.344 1 92.12 78 SER A CA 1
ATOM 642 C C . SER A 1 78 ? 30.266 -8.477 9.945 1 92.12 78 SER A C 1
ATOM 644 O O . SER A 1 78 ? 30.25 -9.375 9.094 1 92.12 78 SER A O 1
ATOM 646 N N . GLY A 1 79 ? 30.641 -7.184 9.719 1 91.44 79 GLY A N 1
ATOM 647 C CA . GLY A 1 79 ? 31.109 -6.805 8.398 1 91.44 79 GLY A CA 1
ATOM 648 C C . GLY A 1 79 ? 29.984 -6.672 7.383 1 91.44 79 GLY A C 1
ATOM 649 O O . GLY A 1 79 ? 30.234 -6.383 6.211 1 91.44 79 GLY A O 1
ATOM 650 N N . LEU A 1 80 ? 28.781 -6.883 7.785 1 94.56 80 LEU A N 1
ATOM 651 C CA . LEU A 1 80 ? 27.625 -6.801 6.902 1 94.56 80 LEU A CA 1
ATOM 652 C C . LEU A 1 80 ? 27.219 -5.348 6.668 1 94.56 80 LEU A C 1
ATOM 654 O O . LEU A 1 80 ? 27 -4.602 7.625 1 94.56 80 LEU A O 1
ATOM 658 N N . PRO A 1 81 ? 27.172 -4.906 5.375 1 96.25 81 PRO A N 1
ATOM 659 C CA . PRO A 1 81 ? 26.672 -3.559 5.09 1 96.25 81 PRO A CA 1
ATOM 660 C C . PRO A 1 81 ? 25.25 -3.336 5.586 1 96.25 81 PRO A C 1
ATOM 662 O O . PRO A 1 81 ? 24.359 -4.152 5.312 1 96.25 81 PRO A O 1
ATOM 665 N N . VAL A 1 82 ? 25.094 -2.215 6.34 1 96.44 82 VAL A N 1
ATOM 666 C CA . VAL A 1 82 ? 23.781 -1.862 6.871 1 96.44 82 VAL A CA 1
ATOM 667 C C . VAL A 1 82 ? 23.484 -0.395 6.578 1 96.44 82 VAL A C 1
ATOM 669 O O . VAL A 1 82 ? 24.328 0.478 6.816 1 96.44 82 VAL A O 1
ATOM 672 N N . ILE A 1 83 ? 22.359 -0.175 5.98 1 97.31 83 ILE A N 1
ATOM 673 C CA . ILE A 1 83 ? 21.844 1.181 5.812 1 97.31 83 ILE A CA 1
ATOM 674 C C . ILE A 1 83 ? 20.609 1.373 6.676 1 97.31 83 ILE A C 1
ATOM 676 O O . ILE A 1 83 ? 19.641 0.61 6.566 1 97.31 83 ILE A O 1
ATOM 680 N N . ALA A 1 84 ? 20.625 2.416 7.484 1 96.56 84 ALA A N 1
ATOM 681 C CA . ALA A 1 84 ? 19.562 2.605 8.469 1 96.56 84 ALA A CA 1
ATOM 682 C C . ALA A 1 84 ? 18.578 3.684 8.016 1 96.56 84 ALA A C 1
ATOM 684 O O . ALA A 1 84 ? 18.984 4.758 7.57 1 96.56 84 ALA A O 1
ATOM 685 N N . GLN A 1 85 ? 17.328 3.338 8.031 1 95.31 85 GLN A N 1
ATOM 686 C CA . GLN A 1 85 ? 16.312 4.383 7.988 1 95.31 85 GLN A CA 1
ATOM 687 C C . GLN A 1 85 ? 16.203 5.09 9.336 1 95.31 85 GLN A C 1
ATOM 689 O O . GLN A 1 85 ? 15.984 4.449 10.367 1 95.31 85 GLN A O 1
ATOM 694 N N . ASP A 1 86 ? 16.344 6.34 9.352 1 89.62 86 ASP A N 1
ATOM 695 C CA . ASP A 1 86 ? 16.328 7.027 10.641 1 89.62 86 ASP A CA 1
ATOM 696 C C . ASP A 1 86 ? 14.945 6.977 11.273 1 89.62 86 ASP A C 1
ATOM 698 O O . ASP A 1 86 ? 13.938 6.855 10.57 1 89.62 86 ASP A O 1
ATOM 702 N N . PHE A 1 87 ? 14.969 6.992 12.625 1 90.31 87 PHE A N 1
ATOM 703 C CA . PHE A 1 87 ? 13.742 6.902 13.414 1 90.31 87 PHE A CA 1
ATOM 704 C C . PHE A 1 87 ? 13.828 7.789 14.648 1 90.31 87 PHE A C 1
ATOM 706 O O . PHE A 1 87 ? 13.633 9.008 14.562 1 90.31 87 PHE A O 1
ATOM 713 N N . LYS A 1 88 ? 14.453 7.344 15.695 1 89.75 88 LYS A N 1
ATOM 714 C CA . LYS A 1 88 ? 14.609 8.203 16.859 1 89.75 88 LYS A CA 1
ATOM 715 C C . LYS A 1 88 ? 15.672 9.266 16.625 1 89.75 88 LYS A C 1
ATOM 717 O O . LYS A 1 88 ? 15.438 10.453 16.859 1 89.75 88 LYS A O 1
ATOM 722 N N . GLU A 1 89 ? 16.781 8.805 16.219 1 94.38 89 GLU A N 1
ATOM 723 C CA . GLU A 1 89 ? 17.875 9.68 15.828 1 94.38 89 GLU A CA 1
ATOM 724 C C . GLU A 1 89 ? 18.656 9.109 14.648 1 94.38 89 GLU A C 1
ATOM 726 O O . GLU A 1 89 ? 18.531 7.926 14.336 1 94.38 89 GLU A O 1
ATOM 731 N N . ARG A 1 90 ? 19.406 10.008 14.023 1 95.81 90 ARG A N 1
ATOM 732 C CA . ARG A 1 90 ? 20.312 9.547 12.977 1 95.81 90 ARG A CA 1
ATOM 733 C C . ARG A 1 90 ? 21.5 8.797 13.586 1 95.81 90 ARG A C 1
ATOM 735 O O . ARG A 1 90 ? 21.891 9.055 14.719 1 95.81 90 ARG A O 1
ATOM 742 N N . PHE A 1 91 ? 22.047 7.914 12.797 1 94.44 91 PHE A N 1
ATOM 743 C CA . PHE A 1 91 ? 23.234 7.188 13.211 1 94.44 91 PHE A CA 1
ATOM 744 C C . PHE A 1 91 ? 24.5 7.91 12.75 1 94.44 91 PHE A C 1
ATOM 746 O O . PHE A 1 91 ? 24.547 8.469 11.656 1 94.44 91 PHE A O 1
ATOM 753 N N . ASP A 1 92 ? 25.484 7.816 13.617 1 90.88 92 ASP A N 1
ATOM 754 C CA . ASP A 1 92 ? 26.766 8.406 13.258 1 90.88 92 ASP A CA 1
ATOM 755 C C . ASP A 1 92 ? 27.688 7.387 12.578 1 90.88 92 ASP A C 1
ATOM 757 O O . ASP A 1 92 ? 28.562 7.75 11.805 1 90.88 92 ASP A O 1
ATOM 761 N N . THR A 1 93 ? 27.469 6.117 12.805 1 90.62 93 THR A N 1
ATOM 762 C CA . THR A 1 93 ? 28.406 5.086 12.367 1 90.62 93 THR A CA 1
ATOM 763 C C . THR A 1 93 ? 27.828 4.273 11.211 1 90.62 93 THR A C 1
ATOM 765 O O . THR A 1 93 ? 28.469 3.355 10.711 1 90.62 93 THR A O 1
ATOM 768 N N . LEU A 1 94 ? 26.594 4.543 10.82 1 93.06 94 LEU A N 1
ATOM 769 C CA . LEU A 1 94 ? 25.906 3.916 9.688 1 93.06 94 LEU A CA 1
ATOM 770 C C . LEU A 1 94 ? 25.344 4.969 8.742 1 93.06 94 LEU A C 1
ATOM 772 O O . LEU A 1 94 ? 24.969 6.062 9.172 1 93.06 94 LEU A O 1
ATOM 776 N N . PRO A 1 95 ? 25.344 4.637 7.445 1 96 95 PRO A N 1
ATOM 777 C CA . PRO A 1 95 ? 24.594 5.527 6.562 1 96 95 PRO A CA 1
ATOM 778 C C . PRO A 1 95 ? 23.109 5.578 6.906 1 96 95 PRO A C 1
ATOM 780 O O . PRO A 1 95 ? 22.516 4.559 7.277 1 96 95 PRO A O 1
ATOM 783 N N . ASN A 1 96 ? 22.547 6.777 6.727 1 97.38 96 ASN A N 1
ATOM 784 C CA . ASN A 1 96 ? 21.125 6.988 7.027 1 97.38 96 ASN A CA 1
ATOM 785 C C . ASN A 1 96 ? 20.312 7.242 5.762 1 97.38 96 ASN A C 1
ATOM 787 O O . ASN A 1 96 ? 20.797 7.895 4.832 1 97.38 96 ASN A O 1
ATOM 791 N N . ILE A 1 97 ? 19.188 6.598 5.676 1 98.12 97 ILE A N 1
ATOM 792 C CA . ILE A 1 97 ? 18.125 7.148 4.84 1 98.12 97 ILE A CA 1
ATOM 793 C C . ILE A 1 97 ? 17.359 8.227 5.609 1 98.12 97 ILE A C 1
ATOM 795 O O . ILE A 1 97 ? 16.656 7.926 6.578 1 98.12 97 ILE A O 1
ATOM 799 N N . THR A 1 98 ? 17.484 9.461 5.219 1 97.44 98 THR A N 1
ATOM 800 C CA . THR A 1 98 ? 16.969 10.609 5.953 1 97.44 98 THR A CA 1
ATOM 801 C C . THR A 1 98 ? 16.453 11.672 4.992 1 97.44 98 THR A C 1
ATOM 803 O O . THR A 1 98 ? 16.094 11.367 3.852 1 97.44 98 THR A O 1
ATOM 806 N N . ALA A 1 99 ? 16.109 12.805 5.512 1 97.19 99 ALA A N 1
ATOM 807 C CA . ALA A 1 99 ? 15.648 13.938 4.703 1 97.19 99 ALA A CA 1
ATOM 808 C C . ALA A 1 99 ? 15.93 15.258 5.406 1 97.19 99 ALA A C 1
ATOM 810 O O . ALA A 1 99 ? 16.312 15.281 6.574 1 97.19 99 ALA A O 1
ATOM 811 N N . ASP A 1 100 ? 15.898 16.328 4.625 1 96.75 100 ASP A N 1
ATOM 812 C CA . ASP A 1 100 ? 15.891 17.641 5.242 1 96.75 100 ASP A CA 1
ATOM 813 C C . ASP A 1 100 ? 14.531 17.953 5.855 1 96.75 100 ASP A C 1
ATOM 815 O O . ASP A 1 100 ? 13.758 18.734 5.297 1 96.75 100 ASP A O 1
ATOM 819 N N . TYR A 1 101 ? 14.398 17.391 7 1 97.69 101 TYR A N 1
ATOM 820 C CA . TYR A 1 101 ? 13.109 17.5 7.66 1 97.69 101 TYR A CA 1
ATOM 821 C C . TYR A 1 101 ? 12.805 18.953 8.047 1 97.69 101 TYR A C 1
ATOM 823 O O . TYR A 1 101 ? 11.648 19.375 8.031 1 97.69 101 TYR A O 1
ATOM 831 N N . HIS A 1 102 ? 13.82 19.688 8.406 1 97.81 102 HIS A N 1
ATOM 832 C CA . HIS A 1 102 ? 13.656 21.094 8.727 1 97.81 102 HIS A CA 1
ATOM 833 C C . HIS A 1 102 ? 13.078 21.859 7.547 1 97.81 102 HIS A C 1
ATOM 835 O O . HIS A 1 102 ? 12.164 22.672 7.723 1 97.81 102 HIS A O 1
ATOM 841 N N . HIS A 1 103 ? 13.57 21.547 6.441 1 97.62 103 HIS A N 1
ATOM 842 C CA . HIS A 1 103 ? 13.07 22.203 5.23 1 97.62 103 HIS A CA 1
ATOM 843 C C . HIS A 1 103 ? 11.609 21.844 4.98 1 97.62 103 HIS A C 1
ATOM 845 O O . HIS A 1 103 ? 10.836 22.688 4.52 1 97.62 103 HIS A O 1
ATOM 851 N N . MET A 1 104 ? 11.234 20.656 5.289 1 97.5 104 MET A N 1
ATOM 852 C CA . MET A 1 104 ? 9.844 20.25 5.125 1 97.5 104 MET A CA 1
ATOM 853 C C . MET A 1 104 ? 8.922 21.062 6.027 1 97.5 104 MET A C 1
ATOM 855 O O . MET A 1 104 ? 7.82 21.438 5.625 1 97.5 104 MET A O 1
ATOM 859 N N . GLY A 1 105 ? 9.398 21.234 7.258 1 98.38 105 GLY A N 1
ATOM 860 C CA . GLY A 1 105 ? 8.656 22.125 8.141 1 98.38 105 GLY A CA 1
ATOM 861 C C . GLY A 1 105 ? 8.469 23.516 7.566 1 98.38 105 GLY A C 1
ATOM 862 O O . GLY A 1 105 ? 7.379 24.078 7.648 1 98.38 105 GLY A O 1
ATOM 863 N N . LYS A 1 106 ? 9.523 24.031 6.945 1 98 106 LYS A N 1
ATOM 864 C CA . LYS A 1 106 ? 9.484 25.359 6.32 1 98 106 LYS A CA 1
ATOM 865 C C . LYS A 1 106 ? 8.469 25.391 5.184 1 98 106 LYS A C 1
ATOM 867 O O . LYS A 1 106 ? 7.734 26.375 5.035 1 98 106 LYS A O 1
ATOM 872 N N . ILE A 1 107 ? 8.461 24.344 4.414 1 96.75 107 ILE A N 1
ATOM 873 C CA . ILE A 1 107 ? 7.52 24.234 3.303 1 96.75 107 ILE A CA 1
ATOM 874 C C . ILE A 1 107 ? 6.086 24.328 3.826 1 96.75 107 ILE A C 1
ATOM 876 O O . ILE A 1 107 ? 5.262 25.062 3.273 1 96.75 107 ILE A O 1
ATOM 880 N N . GLY A 1 108 ? 5.855 23.609 4.918 1 98.12 108 GLY A N 1
ATOM 881 C CA . GLY A 1 108 ? 4.531 23.656 5.512 1 98.12 108 GL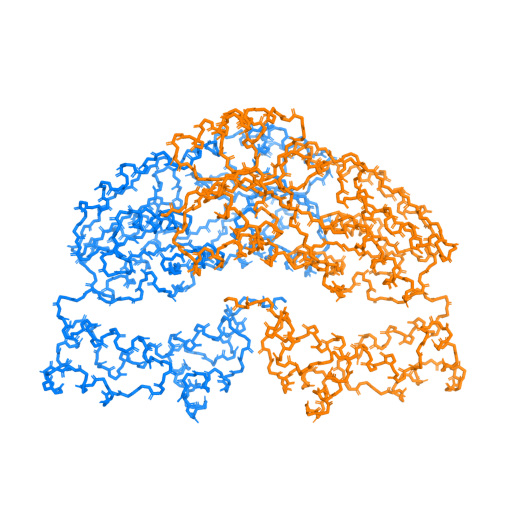Y A CA 1
ATOM 882 C C . GLY A 1 108 ? 4.148 25.031 6.016 1 98.12 108 GLY A C 1
ATOM 883 O O . GLY A 1 108 ? 3.031 25.5 5.785 1 98.12 108 GLY A O 1
ATOM 884 N N . ALA A 1 109 ? 5.07 25.719 6.652 1 97.69 109 ALA A N 1
ATOM 885 C CA . ALA A 1 109 ? 4.852 27.062 7.168 1 97.69 109 ALA A CA 1
ATOM 886 C C . ALA A 1 109 ? 4.555 28.047 6.039 1 97.69 109 ALA A C 1
ATOM 888 O O . ALA A 1 109 ? 3.578 28.797 6.102 1 97.69 109 ALA A O 1
ATOM 889 N N . GLN A 1 110 ? 5.355 27.953 5.023 1 94.12 110 GLN A N 1
ATOM 890 C CA . GLN A 1 110 ? 5.195 28.844 3.883 1 94.12 110 GLN A CA 1
ATOM 891 C C . GLN A 1 110 ? 3.854 28.625 3.189 1 94.12 110 GLN A C 1
ATOM 893 O O . GLN A 1 110 ? 3.207 29.578 2.752 1 94.12 110 GLN A O 1
ATOM 898 N N . TYR A 1 111 ? 3.533 27.359 3.078 1 92.88 111 TYR A N 1
ATOM 899 C CA . TYR A 1 111 ? 2.258 26.984 2.479 1 92.88 111 TYR A CA 1
ATOM 900 C C . TYR A 1 111 ? 1.097 27.656 3.195 1 92.88 111 TYR A C 1
ATOM 902 O O . TYR A 1 111 ? 0.234 28.266 2.555 1 92.88 111 TYR A O 1
ATOM 910 N N . PHE A 1 112 ? 1.1 27.672 4.566 1 94.81 112 PHE A N 1
ATOM 911 C CA . PHE A 1 112 ? 0.005 28.234 5.355 1 94.81 112 PHE A CA 1
ATOM 912 C C . PHE A 1 112 ? 0.076 29.75 5.387 1 94.81 112 PHE A C 1
ATOM 914 O O . PHE A 1 112 ? -0.955 30.422 5.418 1 94.81 112 PHE A O 1
ATOM 921 N N . LEU A 1 113 ? 1.289 30.297 5.375 1 89.25 113 LEU A N 1
ATOM 922 C CA . LEU A 1 113 ? 1.442 31.75 5.305 1 89.25 113 LEU A CA 1
ATOM 923 C C . LEU A 1 113 ? 0.841 32.312 4.016 1 89.25 113 LEU A C 1
ATOM 925 O O . LEU A 1 113 ? 0.119 33.312 4.043 1 89.25 113 LEU A O 1
ATOM 929 N N . LYS A 1 114 ? 1.147 31.562 2.982 1 82.06 114 LYS A N 1
ATOM 930 C CA . LYS A 1 114 ? 0.625 31.969 1.683 1 82.06 114 LYS A CA 1
ATOM 931 C C . LYS A 1 114 ? -0.9 31.922 1.661 1 82.06 114 LYS A C 1
ATOM 933 O O . LYS A 1 114 ? -1.544 32.688 0.943 1 82.06 114 LYS A O 1
ATOM 938 N N . LYS A 1 115 ? -1.443 31.109 2.49 1 85.44 115 LYS A N 1
ATOM 939 C CA . LYS A 1 115 ? -2.893 30.938 2.553 1 85.44 115 LYS A CA 1
ATOM 940 C C . LYS A 1 115 ? -3.516 31.922 3.535 1 85.44 115 LYS A C 1
ATOM 942 O O . LYS A 1 115 ? -4.734 31.953 3.703 1 85.44 115 LYS A O 1
ATOM 947 N N . GLY A 1 116 ? -2.727 32.719 4.258 1 82.38 116 GLY A N 1
ATOM 948 C CA . GLY A 1 116 ? -3.213 33.844 5.043 1 82.38 116 GLY A CA 1
ATOM 949 C C . GLY A 1 116 ? -3.479 33.469 6.492 1 82.38 116 GLY A C 1
ATOM 950 O O . GLY A 1 116 ? -4.098 34.25 7.227 1 82.38 116 GLY A O 1
ATOM 951 N N . PHE A 1 117 ? -3.018 32.375 6.949 1 90.75 117 PHE A N 1
ATOM 952 C CA . PHE A 1 117 ? -3.244 31.984 8.336 1 90.75 117 PHE A CA 1
ATOM 953 C C . PHE A 1 117 ? -2.412 32.844 9.273 1 90.75 117 PHE A C 1
ATOM 955 O O . PHE A 1 117 ? -1.335 33.312 8.906 1 90.75 117 PHE A O 1
ATOM 962 N N . LYS A 1 118 ? -2.98 32.969 10.5 1 91.25 118 LYS A N 1
ATOM 963 C CA . LYS A 1 118 ? -2.285 33.781 11.5 1 91.25 118 LYS A CA 1
ATOM 964 C C . LYS A 1 118 ? -2.076 33 12.789 1 91.25 118 LYS A C 1
ATOM 966 O O . LYS A 1 118 ? -1.303 33.406 13.656 1 91.25 118 LYS A O 1
ATOM 971 N N . HIS A 1 119 ? -2.779 31.984 12.945 1 95.94 119 HIS A N 1
ATOM 972 C CA . HIS A 1 119 ? -2.605 31.062 14.07 1 95.94 119 HIS A CA 1
ATOM 973 C C . HIS A 1 119 ? -2.074 29.719 13.602 1 95.94 119 HIS A C 1
ATOM 975 O O . HIS A 1 119 ? -2.523 29.188 12.578 1 95.94 119 HIS A O 1
ATOM 981 N N . PHE A 1 120 ? -1.075 29.25 14.344 1 98.19 120 PHE A N 1
ATOM 982 C CA . PHE A 1 120 ? -0.377 28.047 13.883 1 98.19 120 PHE A CA 1
ATOM 983 C C . PHE A 1 120 ? -0.183 27.062 15.023 1 98.19 120 PHE A C 1
ATOM 985 O O . PHE A 1 120 ? -0.006 27.453 16.172 1 98.19 120 PHE A O 1
ATOM 992 N N . ALA A 1 121 ? -0.234 25.797 14.641 1 98.62 121 ALA A N 1
ATOM 993 C CA . ALA A 1 121 ? 0.025 24.734 15.609 1 98.62 121 ALA A CA 1
ATOM 994 C C . ALA A 1 121 ? 0.708 23.547 14.953 1 98.62 121 ALA A C 1
ATOM 996 O O . ALA A 1 121 ? 0.677 23.406 13.727 1 98.62 121 ALA A O 1
ATOM 997 N N . PHE A 1 122 ? 1.406 22.734 15.75 1 98.44 122 PHE A N 1
ATOM 998 C CA . PHE A 1 122 ? 2.086 21.516 15.305 1 98.44 122 PHE A CA 1
ATOM 999 C C . PHE A 1 122 ? 1.697 20.328 16.172 1 98.44 122 PHE A C 1
ATOM 1001 O O . PHE A 1 122 ? 1.601 20.453 17.391 1 98.44 122 PHE A O 1
ATOM 1008 N N . TYR A 1 123 ? 1.361 19.266 15.469 1 96.75 123 TYR A N 1
ATOM 1009 C CA . TYR A 1 123 ? 0.978 18.031 16.125 1 96.75 123 TYR A CA 1
ATOM 1010 C C . TYR A 1 123 ? 1.919 16.891 15.75 1 96.75 123 TYR A C 1
ATOM 1012 O O . TYR A 1 123 ? 1.993 16.5 14.578 1 96.75 123 TYR A O 1
ATOM 1020 N N . GLY A 1 124 ? 2.646 16.359 16.688 1 94.88 124 GLY A N 1
ATOM 1021 C CA . GLY A 1 124 ? 3.576 15.289 16.344 1 94.88 124 GLY A CA 1
ATOM 1022 C C . GLY A 1 124 ? 4.281 14.711 17.562 1 94.88 124 GLY A C 1
ATOM 1023 O O . GLY A 1 124 ? 3.707 14.656 18.656 1 94.88 124 GLY A O 1
ATOM 1024 N N . TYR A 1 125 ? 5.434 14.102 17.328 1 92.62 125 TYR A N 1
ATOM 1025 C CA . TYR A 1 125 ? 6.238 13.445 18.344 1 92.62 125 TYR A CA 1
ATOM 1026 C C . TYR A 1 125 ? 7.48 14.266 18.672 1 92.62 125 TYR A C 1
ATOM 1028 O O . TYR A 1 125 ? 8.094 14.852 17.781 1 92.62 125 TYR A O 1
ATOM 1036 N N . ASN A 1 126 ? 7.824 14.234 19.938 1 91.62 126 ASN A N 1
ATOM 1037 C CA . ASN A 1 126 ? 9 15.008 20.312 1 91.62 126 ASN A CA 1
ATOM 1038 C C . ASN A 1 126 ? 10.234 14.125 20.484 1 91.62 126 ASN A C 1
ATOM 1040 O O . ASN A 1 126 ? 11.336 14.617 20.719 1 91.62 126 ASN A O 1
ATOM 1044 N N . ASN A 1 127 ? 10.078 12.797 20.281 1 91.25 127 ASN A N 1
ATOM 1045 C CA . ASN A 1 127 ? 11.203 11.898 20.484 1 91.25 127 ASN A CA 1
ATOM 1046 C C . ASN A 1 127 ? 11.586 11.172 19.188 1 91.25 127 ASN A C 1
ATOM 1048 O O . ASN A 1 127 ? 12.211 10.109 19.234 1 91.25 127 ASN A O 1
ATOM 1052 N N . ILE A 1 128 ? 11.195 11.703 18.125 1 93.56 128 ILE A N 1
ATOM 1053 C CA . ILE A 1 128 ? 11.5 11.188 16.797 1 93.56 128 ILE A CA 1
ATOM 1054 C C . ILE A 1 128 ? 12.133 12.289 15.945 1 93.56 128 ILE A C 1
ATOM 1056 O O . ILE A 1 128 ? 11.594 13.398 15.867 1 93.56 128 ILE A O 1
ATOM 1060 N N . VAL A 1 129 ? 13.141 11.984 15.227 1 95.56 129 VAL A N 1
ATOM 1061 C CA . VAL A 1 129 ? 13.969 13 14.594 1 95.56 129 VAL A CA 1
ATOM 1062 C C . VAL A 1 129 ? 13.172 13.695 13.492 1 95.56 129 VAL A C 1
ATOM 1064 O O . VAL A 1 129 ? 13.219 14.922 13.359 1 95.56 129 VAL A O 1
ATOM 1067 N N . TRP A 1 130 ? 12.469 12.938 12.641 1 95.38 130 TRP A N 1
ATOM 1068 C CA . TRP A 1 130 ? 11.766 13.57 11.523 1 95.38 130 TRP A CA 1
ATOM 1069 C C . TRP A 1 130 ? 10.641 14.469 12.031 1 95.38 130 TRP A C 1
ATOM 1071 O O . TRP A 1 130 ? 10.383 15.531 11.469 1 95.38 130 TRP A O 1
ATOM 1081 N N . SER A 1 131 ? 9.938 14.102 13.133 1 96.81 131 SER A N 1
ATOM 1082 C CA . SER A 1 131 ? 8.891 14.938 13.719 1 96.81 131 SER A CA 1
ATOM 1083 C C . SER A 1 131 ? 9.477 16.188 14.344 1 96.81 131 SER A C 1
ATOM 1085 O O . SER A 1 131 ? 9 17.297 14.094 1 96.81 131 SER A O 1
ATOM 1087 N N . ARG A 1 132 ? 10.484 16 15.109 1 96.75 132 ARG A N 1
ATOM 1088 C CA . ARG A 1 132 ? 11.117 17.125 15.812 1 96.75 132 ARG A CA 1
ATOM 1089 C C . ARG A 1 132 ? 11.656 18.156 14.828 1 96.75 132 ARG A C 1
ATOM 1091 O O . ARG A 1 132 ? 11.398 19.359 14.984 1 96.75 132 ARG A O 1
ATOM 1098 N N . GLU A 1 133 ? 12.352 17.734 13.844 1 97.88 133 GLU A N 1
ATOM 1099 C CA . GLU A 1 133 ? 12.977 18.656 12.898 1 97.88 133 GLU A CA 1
ATOM 1100 C C . GLU A 1 133 ? 11.938 19.344 12.023 1 97.88 133 GLU A C 1
ATOM 1102 O O . GLU A 1 133 ? 12.094 20.5 11.648 1 97.88 133 GLU A O 1
ATOM 1107 N N . ARG A 1 134 ? 10.891 18.609 11.633 1 98.25 134 ARG A N 1
ATOM 1108 C CA . ARG A 1 134 ? 9.781 19.234 10.922 1 98.25 134 ARG A CA 1
ATOM 1109 C C . ARG A 1 134 ? 9.156 20.344 11.758 1 98.25 134 ARG A C 1
ATOM 1111 O O . ARG A 1 134 ? 8.883 21.438 11.258 1 98.25 134 ARG A O 1
ATOM 1118 N N . ALA A 1 135 ? 8.961 20.062 13.047 1 98.19 135 ALA A N 1
ATOM 1119 C CA . ALA A 1 135 ? 8.406 21.062 13.969 1 98.19 135 ALA A CA 1
ATOM 1120 C C . ALA A 1 135 ? 9.305 22.281 14.07 1 98.19 135 ALA A C 1
ATOM 1122 O O . ALA A 1 135 ? 8.828 23.422 14.039 1 98.19 135 ALA A O 1
ATOM 1123 N N . GLU A 1 136 ? 10.594 22.047 14.195 1 98.12 136 GLU A N 1
ATOM 1124 C CA . GLU A 1 136 ? 11.57 23.125 14.297 1 98.12 136 GLU A CA 1
ATOM 1125 C C . GLU A 1 136 ? 11.547 24 13.055 1 98.12 136 GLU A C 1
ATOM 1127 O O . GLU A 1 136 ? 11.547 25.234 13.156 1 98.12 136 GLU A O 1
ATOM 1132 N N . GLY A 1 137 ? 11.531 23.328 11.898 1 98.62 137 GLY A N 1
ATOM 1133 C CA . GLY A 1 137 ? 11.461 24.078 10.656 1 98.62 137 GLY A CA 1
ATOM 1134 C C . GLY A 1 137 ? 10.195 24.906 10.523 1 98.62 137 GLY A C 1
ATOM 1135 O O . GLY A 1 137 ? 10.234 26.047 10.07 1 98.62 137 GLY A O 1
ATOM 1136 N N . TYR A 1 138 ? 9.125 24.297 10.961 1 98.44 138 TYR A N 1
ATOM 1137 C CA . TYR A 1 138 ? 7.828 24.969 10.945 1 98.44 138 TYR A CA 1
ATOM 1138 C C . TYR A 1 138 ? 7.844 26.188 11.852 1 98.44 138 TYR A C 1
ATOM 1140 O O . TYR A 1 138 ? 7.461 27.281 11.43 1 98.44 138 TYR A O 1
ATOM 1148 N N . GLU A 1 139 ? 8.32 26.078 12.969 1 98.38 139 GLU A N 1
ATOM 1149 C CA . GLU A 1 139 ? 8.367 27.141 13.953 1 98.38 139 GLU A CA 1
ATOM 1150 C C . GLU A 1 139 ? 9.336 28.25 13.531 1 98.38 139 GLU A C 1
ATOM 1152 O O . GLU A 1 139 ? 9.016 29.438 13.641 1 98.38 139 GLU A O 1
ATOM 1157 N N . ASP A 1 140 ? 10.5 27.875 13.07 1 98.38 140 ASP A N 1
ATOM 1158 C CA . ASP A 1 140 ? 11.516 28.844 12.672 1 98.38 140 ASP A CA 1
ATOM 1159 C C . ASP A 1 140 ? 10.977 29.766 11.578 1 98.38 140 ASP A C 1
ATOM 1161 O O . ASP A 1 140 ? 11.133 30.984 11.664 1 98.38 140 ASP A O 1
ATOM 1165 N N . GLU A 1 141 ? 10.375 29.156 10.594 1 98.19 141 GLU A N 1
ATOM 1166 C CA . GLU A 1 141 ? 9.852 29.938 9.484 1 98.19 141 GLU A CA 1
ATOM 1167 C C . GLU A 1 141 ? 8.742 30.875 9.945 1 98.19 141 GLU A C 1
ATOM 1169 O O . GLU A 1 141 ? 8.68 32.031 9.516 1 98.19 141 GLU A O 1
ATOM 1174 N N . LEU A 1 142 ? 7.938 30.453 10.812 1 97.81 142 LEU A N 1
ATOM 1175 C CA . LEU A 1 142 ? 6.824 31.266 11.305 1 97.81 142 LEU A CA 1
ATOM 1176 C C . LEU A 1 142 ? 7.316 32.375 12.234 1 97.81 142 LEU A C 1
ATOM 1178 O O . LEU A 1 142 ? 6.812 33.5 12.188 1 97.81 142 LEU A O 1
ATOM 1182 N N . LYS A 1 143 ? 8.273 32 13.031 1 97.62 143 LYS A N 1
ATOM 1183 C CA . LYS A 1 143 ? 8.891 33 13.898 1 97.62 143 LYS A CA 1
ATOM 1184 C C . LYS A 1 143 ? 9.5 34.125 13.07 1 97.62 143 LYS A C 1
ATOM 1186 O O . LYS A 1 143 ? 9.391 35.312 13.445 1 97.62 143 LYS A O 1
ATOM 1191 N N . ASN A 1 144 ? 10.109 33.781 12.016 1 96.81 144 ASN A N 1
ATOM 1192 C CA . ASN A 1 144 ? 10.695 34.781 11.109 1 96.81 144 ASN A CA 1
ATOM 1193 C C . ASN A 1 144 ? 9.641 35.719 10.57 1 96.81 144 ASN A C 1
ATOM 1195 O O . ASN A 1 144 ? 9.969 36.844 10.133 1 96.81 144 ASN A O 1
ATOM 1199 N N . HIS A 1 145 ? 8.445 35.344 10.641 1 94 145 HIS A N 1
ATOM 1200 C CA . HIS A 1 145 ? 7.367 36.156 10.133 1 94 145 HIS A CA 1
ATOM 1201 C C . HIS A 1 145 ? 6.539 36.75 11.273 1 94 145 HIS A C 1
ATOM 1203 O O . HIS A 1 145 ? 5.461 37.312 11.039 1 94 145 HIS A O 1
ATOM 1209 N N . GLY A 1 146 ? 6.988 36.5 12.484 1 95.56 146 GLY A N 1
ATOM 1210 C CA . GLY A 1 146 ? 6.391 37.156 13.641 1 95.56 146 GLY A CA 1
ATOM 1211 C C . GLY A 1 146 ? 5.277 36.344 14.273 1 95.56 146 GLY A C 1
ATOM 1212 O O . GLY A 1 146 ? 4.469 36.875 15.039 1 95.56 146 GLY A O 1
ATOM 1213 N N . PHE A 1 147 ? 5.211 35.062 13.922 1 96.75 147 PHE A N 1
ATOM 1214 C CA . PHE A 1 147 ? 4.141 34.25 14.469 1 96.75 147 PHE A CA 1
ATOM 1215 C C . PHE A 1 147 ? 4.695 33.188 15.422 1 96.75 147 PHE A C 1
ATOM 1217 O O . PHE A 1 147 ? 5.879 32.875 15.359 1 96.75 147 PHE A O 1
ATOM 1224 N N . SER A 1 148 ? 3.865 32.75 16.344 1 97.25 148 SER A N 1
ATOM 1225 C CA . SER A 1 148 ? 4.199 31.656 17.266 1 97.25 148 SER A CA 1
ATOM 1226 C C . SER A 1 148 ? 3.471 30.375 16.891 1 97.25 148 SER A C 1
ATOM 1228 O O . SER A 1 148 ? 2.502 30.391 16.125 1 97.25 148 SER A O 1
ATOM 1230 N N . VAL A 1 149 ? 4.016 29.266 17.422 1 98.06 149 VAL A N 1
ATOM 1231 C CA . VAL A 1 149 ? 3.422 27.969 17.125 1 98.06 149 VAL A CA 1
ATOM 1232 C C . VAL A 1 149 ? 2.973 27.297 18.422 1 98.06 149 VAL A C 1
ATOM 1234 O O . VAL A 1 149 ? 3.73 27.234 19.391 1 98.06 149 VAL A O 1
ATOM 1237 N N . ASN A 1 150 ? 1.728 26.875 18.484 1 97.44 150 ASN A N 1
ATOM 1238 C CA . ASN A 1 150 ? 1.256 26.031 19.578 1 97.44 150 ASN A CA 1
ATOM 1239 C C . ASN A 1 150 ? 1.568 24.562 19.328 1 97.44 150 ASN A C 1
ATOM 1241 O O . ASN A 1 150 ? 1.408 24.062 18.219 1 97.44 150 ASN A O 1
ATOM 1245 N N . TYR A 1 151 ? 2.041 23.859 20.391 1 95.06 151 TYR A N 1
ATOM 1246 C CA . TYR A 1 151 ? 2.492 22.484 20.219 1 95.06 151 TYR A CA 1
ATOM 1247 C C . TYR A 1 151 ? 1.592 21.5 20.969 1 95.06 151 TYR A C 1
ATOM 1249 O O . TYR A 1 151 ? 1.166 21.781 22.094 1 95.06 151 TYR A O 1
ATOM 1257 N N . PHE A 1 152 ? 1.22 20.484 20.312 1 91.94 152 PHE A N 1
ATOM 1258 C CA . PHE A 1 152 ? 0.791 19.266 20.969 1 91.94 152 PHE A CA 1
ATOM 1259 C C . PHE A 1 152 ? 1.72 18.109 20.609 1 91.94 152 PHE A C 1
ATOM 1261 O O . PHE A 1 152 ? 1.646 17.562 19.516 1 91.94 152 PHE A O 1
ATOM 1268 N N . GLU A 1 153 ? 2.654 17.828 21.562 1 82.19 153 GLU A N 1
ATOM 1269 C CA . GLU A 1 153 ? 3.67 16.812 21.312 1 82.19 153 GLU A CA 1
ATOM 1270 C C . GLU A 1 153 ? 3.559 15.672 22.328 1 82.19 153 GLU A C 1
ATOM 1272 O O . GLU A 1 153 ? 3.258 15.906 23.5 1 82.19 153 GLU A O 1
ATOM 1277 N N . HIS A 1 154 ? 3.682 14.5 21.734 1 77.12 154 HIS A N 1
ATOM 1278 C CA . HIS A 1 154 ? 3.691 13.32 22.594 1 77.12 154 HIS A CA 1
ATOM 1279 C C . HIS A 1 154 ? 4.824 12.375 22.203 1 77.12 154 HIS A C 1
ATOM 1281 O O . HIS A 1 154 ? 5.539 12.617 21.234 1 77.12 154 HIS A O 1
ATOM 1287 N N . HIS A 1 155 ? 5.113 11.5 23.172 1 71.88 155 HIS A N 1
ATOM 1288 C CA . HIS A 1 155 ? 6.121 10.477 22.891 1 71.88 155 HIS A CA 1
ATOM 1289 C C . HIS A 1 155 ? 5.547 9.344 22.062 1 71.88 155 HIS A C 1
ATOM 1291 O O . HIS A 1 155 ? 4.453 8.852 22.344 1 71.88 155 HIS A O 1
ATOM 1297 N N . MET A 1 156 ? 6.203 9.344 20.875 1 63.53 156 MET A N 1
ATOM 1298 C CA . MET A 1 156 ? 5.809 8.156 20.125 1 63.53 156 MET A CA 1
ATOM 1299 C C . MET A 1 156 ? 6.027 6.891 20.938 1 63.53 156 MET A C 1
ATOM 1301 O O . MET A 1 156 ? 7.125 6.664 21.453 1 63.53 156 MET A O 1
ATOM 1305 N N . ALA A 1 157 ? 4.902 6.379 21.297 1 56.28 157 ALA A N 1
ATOM 1306 C CA . ALA A 1 157 ? 5 5.172 22.125 1 56.28 157 ALA A CA 1
ATOM 1307 C C . ALA A 1 157 ? 5.562 4.004 21.312 1 56.28 157 ALA A C 1
ATOM 1309 O O . ALA A 1 157 ? 5.543 4.027 20.078 1 56.28 157 ALA A O 1
ATOM 1310 N N . ARG A 1 158 ? 6.227 3.145 22.094 1 54.19 158 ARG A N 1
ATOM 1311 C CA . ARG A 1 158 ? 6.648 1.903 21.453 1 54.19 158 ARG A CA 1
ATOM 1312 C C . ARG A 1 158 ? 5.488 1.254 20.703 1 54.19 158 ARG A C 1
ATOM 1314 O O . ARG A 1 158 ? 4.324 1.559 20.953 1 54.19 158 ARG A O 1
ATOM 1321 N N . SER A 1 159 ? 5.805 0.583 19.484 1 46.47 159 SER A N 1
ATOM 1322 C CA . SER A 1 159 ? 4.895 -0.124 18.578 1 46.47 159 SER A CA 1
ATOM 1323 C C . SER A 1 159 ? 3.654 -0.611 19.328 1 46.47 159 SER A C 1
ATOM 1325 O O . SER A 1 159 ? 2.596 -0.791 18.719 1 46.47 159 SER A O 1
ATOM 1327 N N . THR A 1 160 ? 3.738 -0.701 20.672 1 44.69 160 THR A N 1
ATOM 1328 C CA . THR A 1 160 ? 2.662 -1.317 21.453 1 44.69 160 THR A CA 1
ATOM 1329 C C . THR A 1 160 ? 1.627 -0.276 21.859 1 44.69 160 THR A C 1
ATOM 1331 O O . THR A 1 160 ? 0.554 -0.624 22.359 1 44.69 160 THR A O 1
ATOM 1334 N N . ASP A 1 161 ? 1.953 0.869 21.75 1 49.31 161 ASP A N 1
ATOM 1335 C CA . ASP A 1 161 ? 0.998 1.833 22.281 1 49.31 161 ASP A CA 1
ATOM 1336 C C . ASP A 1 161 ? -0.057 2.199 21.25 1 49.31 161 ASP A C 1
ATOM 1338 O O . ASP A 1 161 ? 0.275 2.693 20.172 1 49.31 161 ASP A O 1
ATOM 1342 N N . ILE A 1 162 ? -1.141 1.479 21.344 1 51.34 162 ILE A N 1
ATOM 1343 C CA . ILE A 1 162 ? -2.27 1.832 20.484 1 51.34 162 ILE A CA 1
ATOM 1344 C C . ILE A 1 162 ? -2.629 3.303 20.688 1 51.34 162 ILE A C 1
ATOM 1346 O O . ILE A 1 162 ? -2.752 3.77 21.812 1 51.34 162 ILE A O 1
ATOM 1350 N N . TRP A 1 163 ? -2.473 4.211 19.781 1 48.91 163 TRP A N 1
ATOM 1351 C CA . TRP A 1 163 ? -2.648 5.66 19.75 1 48.91 163 TRP A CA 1
ATOM 1352 C C . TRP A 1 163 ? -3.91 6.074 20.5 1 48.91 163 TRP A C 1
ATOM 1354 O O . TRP A 1 163 ? -4.281 7.25 20.5 1 48.91 163 TRP A O 1
ATOM 1364 N N . TYR A 1 164 ? -4.859 5.281 20.828 1 45.16 164 TYR A N 1
ATOM 1365 C CA . TYR A 1 164 ? -6.168 5.863 21.094 1 45.16 164 TYR A CA 1
ATOM 1366 C C . TYR A 1 164 ? -6.055 7.02 22.094 1 45.16 164 TYR A C 1
ATOM 1368 O O . TYR A 1 164 ? -7.031 7.734 22.328 1 45.16 164 TYR A O 1
ATOM 1376 N N . TYR A 1 165 ? -5.301 6.762 23.25 1 46.03 165 TYR A N 1
ATOM 1377 C CA . TYR A 1 165 ? -5.816 7.109 24.578 1 46.03 165 TYR A CA 1
ATOM 1378 C C . TYR A 1 165 ? -6.039 8.609 24.688 1 46.03 165 TYR A C 1
ATOM 1380 O O . TYR A 1 165 ? -6.797 9.062 25.547 1 46.03 165 TYR A O 1
ATOM 1388 N N . LYS A 1 166 ? -5.254 9.438 23.984 1 52.66 166 LYS A N 1
ATOM 1389 C CA . LYS A 1 166 ? -5.348 10.695 24.734 1 52.66 166 LYS A CA 1
ATOM 1390 C C . LYS A 1 166 ? -6.352 11.641 24.094 1 52.66 166 LYS A C 1
ATOM 1392 O O . LYS A 1 166 ? -6.043 12.812 23.844 1 52.66 166 LYS A O 1
ATOM 1397 N N . SER A 1 167 ? -7.535 11.023 23.562 1 59.44 167 SER A N 1
ATOM 1398 C CA . SER A 1 167 ? -8.531 11.82 22.859 1 59.44 167 SER A CA 1
ATOM 1399 C C . SER A 1 167 ? -8.984 13.008 23.688 1 59.44 167 SER A C 1
ATOM 1401 O O . SER A 1 167 ? -9.148 14.117 23.172 1 59.44 167 SER A O 1
ATOM 1403 N N . ASN A 1 168 ? -8.953 12.766 24.953 1 72.56 168 ASN A N 1
ATOM 1404 C CA . ASN A 1 168 ? -9.5 13.867 25.734 1 72.56 168 ASN A CA 1
ATOM 1405 C C . ASN A 1 168 ? -8.539 15.055 25.766 1 72.56 168 ASN A C 1
ATOM 1407 O O . ASN A 1 168 ? -8.961 16.203 25.625 1 72.56 168 ASN A O 1
ATOM 1411 N N . SER A 1 169 ? -7.297 14.711 25.766 1 84.25 169 SER A N 1
ATOM 1412 C CA . SER A 1 169 ? -6.328 15.805 25.812 1 84.25 169 SER A CA 1
ATOM 1413 C C . SER A 1 169 ? -6.219 16.516 24.469 1 84.25 169 SER A C 1
ATOM 1415 O O . SER A 1 169 ? -6.113 17.75 24.422 1 84.25 169 SER A O 1
ATOM 1417 N N . LEU A 1 170 ? -6.32 15.805 23.438 1 88.75 170 LEU A N 1
ATOM 1418 C CA . LEU A 1 170 ? -6.23 16.391 22.094 1 88.75 170 LEU A CA 1
ATOM 1419 C C . LEU A 1 170 ? -7.469 17.219 21.781 1 88.75 170 LEU A C 1
ATOM 1421 O O . LEU A 1 170 ? -7.367 18.297 21.203 1 88.75 170 LEU A O 1
ATOM 1425 N N . SER A 1 171 ? -8.602 16.719 22.25 1 89.75 171 SER A N 1
ATOM 1426 C CA . SER A 1 171 ? -9.852 17.453 22.047 1 89.75 171 SER A CA 1
ATOM 1427 C C . SER A 1 171 ? -9.82 18.812 22.75 1 89.75 171 SER A C 1
ATOM 1429 O O . SER A 1 171 ? -10.203 19.828 22.156 1 89.75 171 SER A O 1
ATOM 1431 N N . THR A 1 172 ? -9.352 18.75 23.922 1 91.69 172 THR A N 1
ATOM 1432 C CA . THR A 1 172 ? -9.258 19.984 24.719 1 91.69 172 THR A CA 1
ATOM 1433 C C . THR A 1 172 ? -8.289 20.969 24.062 1 91.69 172 THR A C 1
ATOM 1435 O O . THR A 1 172 ? -8.578 22.156 23.969 1 91.69 172 THR A O 1
ATOM 1438 N N . TRP A 1 173 ? -7.223 20.469 23.609 1 94.5 173 TRP A N 1
ATOM 1439 C CA . TRP A 1 173 ? -6.207 21.297 22.969 1 94.5 173 TRP A CA 1
ATOM 1440 C C . TRP A 1 173 ? -6.75 21.938 21.703 1 94.5 173 TRP A C 1
ATOM 1442 O O . TRP A 1 173 ? -6.594 23.141 21.5 1 94.5 173 TRP A O 1
ATOM 1452 N N . LEU A 1 174 ? -7.402 21.203 20.875 1 95.56 174 LEU A N 1
ATOM 1453 C CA . LEU A 1 174 ? -7.934 21.688 19.609 1 95.56 174 LEU A CA 1
ATOM 1454 C C . LEU A 1 174 ? -9 22.75 19.828 1 95.56 174 LEU A C 1
ATOM 1456 O O . LEU A 1 174 ? -9.055 23.75 19.094 1 95.56 174 LEU A O 1
ATOM 1460 N N . THR A 1 175 ? -9.812 22.547 20.844 1 94.75 175 THR A N 1
ATOM 1461 C CA . THR A 1 175 ? -10.883 23.484 21.156 1 94.75 175 THR A CA 1
ATOM 1462 C C . THR A 1 175 ? -10.32 24.812 21.656 1 94.75 175 THR A C 1
ATOM 1464 O O . THR A 1 175 ? -10.867 25.875 21.359 1 94.75 175 THR A O 1
ATOM 1467 N N . ALA A 1 176 ? -9.258 24.719 22.328 1 95.75 176 ALA A N 1
ATOM 1468 C CA . ALA A 1 176 ? -8.672 25.891 22.969 1 95.75 176 ALA A CA 1
ATOM 1469 C C . ALA A 1 176 ? -7.906 26.734 21.969 1 95.75 176 ALA A C 1
ATOM 1471 O O . ALA A 1 176 ? -7.637 27.922 22.219 1 95.75 176 ALA A O 1
ATOM 1472 N N . LEU A 1 177 ? -7.512 26.219 20.828 1 96.94 177 LEU A N 1
ATOM 1473 C CA . LEU A 1 177 ? -6.723 26.938 19.828 1 96.94 177 LEU A CA 1
ATOM 1474 C C . LEU A 1 177 ? -7.539 28.062 19.203 1 96.94 177 LEU A C 1
ATOM 1476 O O . LEU A 1 177 ? -8.734 27.906 18.953 1 96.94 177 LEU A O 1
ATOM 1480 N N . PRO A 1 178 ? -6.852 29.172 18.984 1 95.12 178 PRO A N 1
ATOM 1481 C CA . PRO A 1 178 ? -7.555 30.219 18.234 1 95.12 178 PRO A CA 1
ATOM 1482 C C . PRO A 1 178 ? -7.941 29.781 16.812 1 95.12 178 PRO A C 1
ATOM 1484 O O . PRO A 1 178 ? -7.219 29 16.188 1 95.12 178 PRO A O 1
ATOM 1487 N N . LYS A 1 179 ? -9.039 30.266 16.344 1 92.94 179 LYS A N 1
ATOM 1488 C CA . LYS A 1 179 ? -9.523 29.922 15.016 1 92.94 179 LYS A CA 1
ATOM 1489 C C . LYS A 1 179 ? -9.508 31.125 14.086 1 92.94 179 LYS A C 1
ATOM 1491 O O . LYS A 1 179 ? -9.695 32.25 14.539 1 92.94 179 LYS A O 1
ATOM 1496 N N . PRO A 1 180 ? -9.281 31 12.781 1 91.56 180 PRO A N 1
ATOM 1497 C CA . PRO A 1 180 ? -8.836 29.75 12.156 1 91.56 180 PRO A CA 1
ATOM 1498 C C . PRO A 1 180 ? -7.371 29.438 12.445 1 91.56 180 PRO A C 1
ATOM 1500 O O . PRO A 1 180 ? -6.559 30.359 12.594 1 91.56 180 PRO A O 1
ATOM 1503 N N . VAL A 1 181 ? -7.07 28.156 12.578 1 96.69 181 VAL A N 1
ATOM 1504 C CA . VAL A 1 181 ? -5.703 27.75 12.883 1 96.69 181 VAL A CA 1
ATOM 1505 C C . VAL A 1 181 ? -5.215 26.734 11.852 1 96.69 181 VAL A C 1
ATOM 1507 O O . VAL A 1 181 ? -5.984 25.891 11.398 1 96.69 181 VAL A O 1
ATOM 1510 N N . ALA A 1 182 ? -3.977 26.938 11.477 1 97.56 182 ALA A N 1
ATOM 1511 C CA . ALA A 1 182 ? -3.295 26 10.586 1 97.56 182 ALA A CA 1
ATOM 1512 C C . ALA A 1 182 ? -2.436 25.016 11.383 1 97.56 182 ALA A C 1
ATOM 1514 O O . ALA A 1 182 ? -1.488 25.422 12.062 1 97.56 182 ALA A O 1
ATOM 1515 N N . ILE A 1 183 ? -2.729 23.734 11.242 1 98.62 183 ILE A N 1
ATOM 1516 C CA . ILE A 1 183 ? -1.977 22.734 11.984 1 98.62 183 ILE A CA 1
ATOM 1517 C C . ILE A 1 183 ? -1.182 21.859 11.016 1 98.62 183 ILE A C 1
ATOM 1519 O O . ILE A 1 183 ? -1.749 21.281 10.086 1 98.62 183 ILE A O 1
ATOM 1523 N N . MET A 1 184 ? 0.086 21.812 11.18 1 98.69 184 MET A N 1
ATOM 1524 C CA . MET A 1 184 ? 0.915 20.812 10.516 1 98.69 184 MET A CA 1
ATOM 1525 C C . MET A 1 184 ? 1.122 19.594 11.414 1 98.69 184 MET A C 1
ATOM 1527 O O . MET A 1 184 ? 1.529 19.734 12.57 1 98.69 184 MET A O 1
ATOM 1531 N N . ALA A 1 185 ? 0.686 18.453 10.906 1 97.94 185 ALA A N 1
ATOM 1532 C CA . ALA A 1 185 ? 1 17.203 11.586 1 97.94 185 ALA A CA 1
ATOM 1533 C C . ALA A 1 185 ? 2.334 16.641 11.102 1 97.94 185 ALA A C 1
ATOM 1535 O O . ALA A 1 185 ? 2.75 16.891 9.969 1 97.94 185 ALA A O 1
ATOM 1536 N N . CYS A 1 186 ? 2.955 15.867 11.914 1 97 186 CYS A N 1
ATOM 1537 C CA . CYS A 1 186 ? 4.289 15.375 11.594 1 97 186 CYS A CA 1
ATOM 1538 C C . CYS A 1 186 ? 4.242 14.375 10.453 1 97 186 CYS A C 1
ATOM 1540 O O . CYS A 1 186 ? 5.234 14.172 9.75 1 97 186 CYS A O 1
ATOM 1542 N N . ASP A 1 187 ? 3.137 13.633 10.289 1 95.56 187 ASP A N 1
ATOM 1543 C CA . ASP A 1 187 ? 2.916 12.711 9.18 1 95.56 187 ASP A CA 1
ATOM 1544 C C . ASP A 1 187 ? 1.425 12.508 8.922 1 95.56 187 ASP A C 1
ATOM 1546 O O . ASP A 1 187 ? 0.585 13.094 9.609 1 95.56 187 ASP A O 1
ATOM 1550 N N . ASP A 1 188 ? 1.116 11.828 7.934 1 94.94 188 ASP A N 1
ATOM 1551 C CA . ASP A 1 188 ? -0.273 11.664 7.52 1 94.94 188 ASP A CA 1
ATOM 1552 C C . ASP A 1 188 ? -1.057 10.844 8.547 1 94.94 188 ASP A C 1
ATOM 1554 O O . ASP A 1 188 ? -2.268 11.023 8.695 1 94.94 188 ASP A O 1
ATOM 1558 N N . ASN A 1 189 ? -0.382 9.977 9.281 1 90 189 ASN A N 1
ATOM 1559 C CA . ASN A 1 189 ? -1.06 9.234 10.336 1 90 189 ASN A CA 1
ATOM 1560 C C . ASN A 1 189 ? -1.598 10.172 11.422 1 90 189 ASN A C 1
ATOM 1562 O O . ASN A 1 189 ? -2.756 10.055 11.828 1 90 189 ASN A O 1
ATOM 1566 N N . GLN A 1 190 ? -0.757 11.031 11.828 1 92.31 190 GLN A N 1
ATOM 1567 C CA . GLN A 1 190 ? -1.168 11.984 12.852 1 92.31 190 GLN A CA 1
ATOM 1568 C C . GLN A 1 190 ? -2.178 12.984 12.297 1 92.31 190 GLN A C 1
ATOM 1570 O O . GLN A 1 190 ? -3.068 13.445 13.016 1 92.31 190 GLN A O 1
ATOM 1575 N N . ALA A 1 191 ? -2.014 13.305 11.039 1 95.69 191 ALA A N 1
ATOM 1576 C CA . ALA A 1 191 ? -2.998 14.18 10.406 1 95.69 191 ALA A CA 1
ATOM 1577 C C . ALA A 1 191 ? -4.379 13.531 10.391 1 95.69 191 ALA A C 1
ATOM 1579 O O . ALA A 1 191 ? -5.387 14.188 10.656 1 95.69 191 ALA A O 1
ATOM 1580 N N . LEU A 1 192 ? -4.371 12.273 10.062 1 90.62 192 LEU A N 1
ATOM 1581 C CA . LEU A 1 192 ? -5.629 11.531 10.07 1 90.62 192 LEU A CA 1
ATOM 1582 C C . LEU A 1 192 ? -6.234 11.516 11.469 1 90.62 192 LEU A C 1
ATOM 1584 O O . LEU A 1 192 ? -7.445 11.695 11.633 1 90.62 192 LEU A O 1
ATOM 1588 N N . HIS A 1 193 ? -5.422 11.328 12.438 1 86.88 193 HIS A N 1
ATOM 1589 C CA . HIS A 1 193 ? -5.875 11.352 13.82 1 86.88 193 HIS A CA 1
ATOM 1590 C C . HIS A 1 193 ? -6.523 12.688 14.164 1 86.88 193 HIS A C 1
ATOM 1592 O O . HIS A 1 193 ? -7.586 12.727 14.789 1 86.88 193 HIS A O 1
ATOM 1598 N N . LEU A 1 194 ? -5.914 13.75 13.719 1 92.19 194 LEU A N 1
ATOM 1599 C CA . LEU A 1 194 ? -6.43 15.102 13.938 1 92.19 194 LEU A CA 1
ATOM 1600 C C . LEU A 1 194 ? -7.82 15.258 13.328 1 92.19 194 LEU A C 1
ATOM 1602 O O . LEU A 1 194 ? -8.727 15.789 13.969 1 92.19 194 LEU A O 1
ATOM 1606 N N . THR A 1 195 ? -7.941 14.836 12.109 1 91.25 195 THR A N 1
ATOM 1607 C CA . THR A 1 195 ? -9.211 15.023 11.414 1 91.25 195 THR A CA 1
ATOM 1608 C C . THR A 1 195 ? -10.32 14.203 12.07 1 91.25 195 THR A C 1
ATOM 1610 O O . THR A 1 195 ? -11.469 14.633 12.117 1 91.25 195 THR A O 1
ATOM 1613 N N . GLU A 1 196 ? -9.969 13.094 12.594 1 83.69 196 GLU A N 1
ATOM 1614 C CA . GLU A 1 196 ? -10.945 12.25 13.273 1 83.69 196 GLU A CA 1
ATOM 1615 C C . GLU A 1 196 ? -11.422 12.906 14.57 1 83.69 196 GLU A C 1
ATOM 1617 O O . GLU A 1 196 ? -12.617 12.898 14.867 1 83.69 196 GLU A O 1
ATOM 1622 N N . VAL A 1 197 ? -10.531 13.406 15.312 1 85.88 197 VAL A N 1
ATOM 1623 C CA . VAL A 1 197 ? -10.891 14.055 16.562 1 85.88 197 VAL A CA 1
ATOM 1624 C C . VAL A 1 197 ? -11.719 15.305 16.297 1 85.88 197 VAL A C 1
ATOM 1626 O O . VAL A 1 197 ? -12.695 15.578 16.984 1 85.88 197 VAL A O 1
ATOM 1629 N N . CYS A 1 198 ? -11.32 16.078 15.281 1 90.56 198 CYS A N 1
ATOM 1630 C CA . CYS A 1 198 ? -12.094 17.266 14.914 1 90.56 198 CYS A CA 1
ATOM 1631 C C . CYS A 1 198 ? -13.531 16.891 14.578 1 90.56 198 CYS A C 1
ATOM 1633 O O . CYS A 1 198 ? -14.469 17.594 14.977 1 90.56 198 CYS A O 1
ATOM 1635 N N . ARG A 1 199 ? -13.633 15.875 13.891 1 83.88 199 ARG A N 1
ATOM 1636 C CA . ARG A 1 199 ? -14.969 15.406 13.539 1 83.88 199 ARG A CA 1
ATOM 1637 C C . ARG A 1 199 ? -15.773 15.055 14.789 1 83.88 199 ARG A C 1
ATOM 1639 O O . ARG A 1 199 ? -16.953 15.375 14.875 1 83.88 199 ARG A O 1
ATOM 1646 N N . GLN A 1 200 ? -15.164 14.461 15.688 1 78.56 200 GLN A N 1
ATOM 1647 C CA . GLN A 1 200 ? -15.812 14.039 16.922 1 78.56 200 GLN A CA 1
ATOM 1648 C C . GLN A 1 200 ? -16.297 15.234 17.734 1 78.56 200 GLN A C 1
ATOM 1650 O O . GLN A 1 200 ? -17.344 15.18 18.359 1 78.56 200 GLN A O 1
ATOM 1655 N N . ILE A 1 201 ? -15.547 16.266 17.688 1 85.75 201 ILE A N 1
ATOM 1656 C CA . ILE A 1 201 ? -15.867 17.391 18.547 1 85.75 201 ILE A CA 1
ATOM 1657 C C . ILE A 1 201 ? -16.594 18.469 17.75 1 85.75 201 ILE A C 1
ATOM 1659 O O . ILE A 1 201 ? -16.859 19.562 18.266 1 85.75 201 ILE A O 1
ATOM 1663 N N . GLY A 1 202 ? -16.797 18.25 16.5 1 87.5 202 GLY A N 1
ATOM 1664 C CA . GLY A 1 202 ? -17.594 19.125 15.672 1 87.5 202 GLY A CA 1
ATOM 1665 C C . GLY A 1 202 ? -16.828 20.328 15.156 1 87.5 202 GLY A C 1
ATOM 1666 O O . GLY A 1 202 ? -17.422 21.375 14.883 1 87.5 202 GLY A O 1
ATOM 1667 N N . VAL A 1 203 ? -15.555 20.297 15.109 1 92.56 203 VAL A N 1
ATOM 1668 C CA . VAL A 1 203 ? -14.727 21.359 14.555 1 92.56 203 VAL A CA 1
ATOM 1669 C C . VAL A 1 203 ? -14.617 21.203 13.039 1 92.56 203 VAL A C 1
ATOM 1671 O O . VAL A 1 203 ? -14.312 20.109 12.547 1 92.56 203 VAL A O 1
ATOM 1674 N N . LYS A 1 204 ? -14.766 22.25 12.375 1 90.25 204 LYS A N 1
ATOM 1675 C CA . LYS A 1 204 ? -14.836 22.188 10.914 1 90.25 204 LYS A CA 1
ATOM 1676 C C . LYS A 1 204 ? -13.445 22.25 10.297 1 90.25 204 LYS A C 1
ATOM 1678 O O . LYS A 1 204 ? -12.625 23.078 10.672 1 90.25 204 LYS A O 1
ATOM 1683 N N . ILE A 1 205 ? -13.188 21.375 9.367 1 93 205 ILE A N 1
ATOM 1684 C CA . ILE A 1 205 ? -11.992 21.375 8.531 1 93 205 ILE A CA 1
ATOM 1685 C C . ILE A 1 205 ? -12.375 21.672 7.082 1 93 205 ILE A C 1
ATOM 1687 O O . ILE A 1 205 ? -13.242 21.016 6.508 1 93 205 ILE A O 1
ATOM 1691 N N . PRO A 1 206 ? -11.812 22.625 6.52 1 91.25 206 PRO A N 1
ATOM 1692 C CA . PRO A 1 206 ? -10.641 23.406 6.906 1 91.25 206 PRO A CA 1
ATOM 1693 C C . PRO A 1 206 ? -11.008 24.766 7.504 1 91.25 206 PRO A C 1
ATOM 1695 O O . PRO A 1 206 ? -10.125 25.562 7.836 1 91.25 206 PRO A O 1
ATOM 1698 N N . GLU A 1 207 ? -12.219 25.047 7.684 1 85.94 207 GLU A N 1
ATOM 1699 C CA . GLU A 1 207 ? -12.664 26.406 7.992 1 85.94 207 GLU A CA 1
ATOM 1700 C C . GLU A 1 207 ? -12.125 26.859 9.344 1 85.94 207 GLU A C 1
ATOM 1702 O O . GLU A 1 207 ? -11.672 28 9.477 1 85.94 207 GLU A O 1
ATOM 1707 N N . GLU A 1 208 ? -12.219 25.984 10.312 1 92.69 208 GLU A N 1
ATOM 1708 C CA . GLU A 1 208 ? -11.742 26.328 11.648 1 92.69 208 GLU A CA 1
ATOM 1709 C C . GLU A 1 208 ? -10.32 25.828 11.867 1 92.69 208 GLU A C 1
ATOM 1711 O O . GLU A 1 208 ? -9.492 26.531 12.453 1 92.69 208 GLU A O 1
ATOM 1716 N N . ILE A 1 209 ? -10.094 24.625 11.398 1 96.12 209 ILE A N 1
ATOM 1717 C CA . ILE A 1 209 ? -8.773 24.031 11.508 1 96.12 209 ILE A CA 1
ATOM 1718 C C . ILE A 1 209 ? -8.352 23.453 10.156 1 96.12 209 ILE A C 1
ATOM 1720 O O . ILE A 1 209 ? -9.023 22.578 9.617 1 96.12 209 ILE A O 1
ATOM 1724 N N . ALA A 1 210 ? -7.309 24.031 9.617 1 96.38 210 ALA A N 1
ATOM 1725 C CA . ALA A 1 210 ? -6.703 23.438 8.422 1 96.38 210 ALA A CA 1
ATOM 1726 C C . ALA A 1 210 ? -5.594 22.469 8.805 1 96.38 210 ALA A C 1
ATOM 1728 O O . ALA A 1 210 ? -4.777 22.75 9.68 1 96.38 210 ALA A O 1
ATOM 1729 N N . VAL A 1 211 ? -5.578 21.266 8.125 1 98.06 211 VAL A N 1
ATOM 1730 C CA . VAL A 1 211 ? -4.66 20.219 8.531 1 98.06 211 VAL A CA 1
ATOM 1731 C C . VAL A 1 211 ? -3.76 19.828 7.355 1 98.06 211 VAL A C 1
ATOM 1733 O O . VAL A 1 211 ? -4.25 19.5 6.273 1 98.06 211 VAL A O 1
ATOM 1736 N N . LEU A 1 212 ? -2.492 19.922 7.57 1 98.44 212 LEU A N 1
ATOM 1737 C CA . LEU A 1 212 ? -1.481 19.5 6.602 1 98.44 212 LEU A CA 1
ATOM 1738 C C . LEU A 1 212 ? -0.65 18.344 7.145 1 98.44 212 LEU A C 1
ATOM 1740 O O . LEU A 1 212 ? -0.085 18.438 8.234 1 98.44 212 LEU A O 1
ATOM 1744 N N . GLY A 1 213 ? -0.629 17.219 6.363 1 98.25 213 GLY A N 1
ATOM 1745 C CA . GLY A 1 213 ? 0.222 16.109 6.734 1 98.25 213 GLY A CA 1
ATOM 1746 C C . GLY A 1 213 ? 1.509 16.047 5.934 1 98.25 213 GLY A C 1
ATOM 1747 O O . GLY A 1 213 ? 1.878 17.016 5.266 1 98.25 213 GLY A O 1
ATOM 1748 N N . VAL A 1 214 ? 2.26 14.984 6.109 1 97.31 214 VAL A N 1
ATOM 1749 C CA . VAL A 1 214 ? 3.51 14.742 5.402 1 97.31 214 VAL A CA 1
ATOM 1750 C C . VAL A 1 214 ? 3.574 13.281 4.953 1 97.31 214 VAL A C 1
ATOM 1752 O O . VAL A 1 214 ? 2.963 12.406 5.578 1 97.31 214 VAL A O 1
ATOM 1755 N N . ASP A 1 215 ? 4.293 13.016 3.797 1 94.62 215 ASP A N 1
ATOM 1756 C CA . ASP A 1 215 ? 4.594 11.711 3.211 1 94.62 215 ASP A CA 1
ATOM 1757 C C . ASP A 1 215 ? 3.68 11.422 2.025 1 94.62 215 ASP A C 1
ATOM 1759 O O . ASP A 1 215 ? 3.979 10.555 1.202 1 94.62 215 ASP A O 1
ATOM 1763 N N . ASN A 1 216 ? 2.561 12.039 1.998 1 94.88 216 ASN A N 1
ATOM 1764 C CA . ASN A 1 216 ? 1.578 11.859 0.935 1 94.88 216 ASN A CA 1
ATOM 1765 C C . ASN A 1 216 ? 1.177 10.391 0.79 1 94.88 216 ASN A C 1
ATOM 1767 O O . ASN A 1 216 ? 1.269 9.82 -0.3 1 94.88 216 ASN A O 1
ATOM 1771 N N . ASP A 1 217 ? 0.882 9.812 1.916 1 92.81 217 ASP A N 1
ATOM 1772 C CA . ASP A 1 217 ? 0.261 8.492 1.896 1 92.81 217 ASP A CA 1
ATOM 1773 C C . ASP A 1 217 ? -1.157 8.555 1.334 1 92.81 217 ASP A C 1
ATOM 1775 O O . ASP A 1 217 ? -2.107 8.836 2.066 1 92.81 217 ASP A O 1
ATOM 1779 N N . VAL A 1 218 ? -1.263 8.18 0.153 1 84.88 218 VAL A N 1
ATOM 1780 C CA . VAL A 1 218 ? -2.492 8.422 -0.596 1 84.88 218 VAL A CA 1
ATOM 1781 C C . VAL A 1 218 ? -3.66 7.715 0.09 1 84.88 218 VAL A C 1
ATOM 1783 O O . VAL A 1 218 ? -4.77 8.258 0.152 1 84.88 218 VAL A O 1
ATOM 1786 N N . MET A 1 219 ? -3.414 6.57 0.557 1 81.31 219 MET A N 1
ATOM 1787 C CA . MET A 1 219 ? -4.477 5.832 1.229 1 81.31 219 MET A CA 1
ATOM 1788 C C . MET A 1 219 ? -4.988 6.598 2.445 1 81.31 219 MET A C 1
ATOM 1790 O O . MET A 1 219 ? -6.195 6.785 2.605 1 81.31 219 MET A O 1
ATOM 1794 N N . LEU A 1 220 ? -4.113 7.062 3.258 1 88.81 220 LEU A N 1
ATOM 1795 C CA . LEU A 1 220 ? -4.5 7.809 4.449 1 88.81 220 LEU A CA 1
ATOM 1796 C C . LEU A 1 220 ? -5.164 9.133 4.074 1 88.81 220 LEU A C 1
ATOM 1798 O O . LEU A 1 220 ? -6.152 9.531 4.691 1 88.81 220 LEU A O 1
ATOM 1802 N N . CYS A 1 221 ? -4.57 9.742 3.096 1 91.31 221 CYS A N 1
ATOM 1803 C CA . CYS A 1 221 ? -5.102 11.023 2.662 1 91.31 221 CYS A CA 1
ATOM 1804 C C . CYS A 1 221 ? -6.543 10.883 2.184 1 91.31 221 CYS A C 1
ATOM 1806 O O . CYS A 1 221 ? -7.391 11.719 2.508 1 91.31 221 CYS A O 1
ATOM 1808 N N . GLU A 1 222 ? -6.793 9.844 1.534 1 79.81 222 GLU A N 1
ATOM 1809 C CA . GLU A 1 222 ? -8.125 9.633 0.968 1 79.81 222 GLU A CA 1
ATOM 1810 C C . GLU A 1 222 ? -9.102 9.117 2.023 1 79.81 222 GLU A C 1
ATOM 1812 O O . GLU A 1 222 ? -10.305 9.336 1.919 1 79.81 222 GLU A O 1
ATOM 1817 N N . LEU A 1 223 ? -8.547 8.492 2.99 1 80 223 LEU A N 1
ATOM 1818 C CA . LEU A 1 223 ? -9.367 7.957 4.074 1 80 223 LEU A CA 1
ATOM 1819 C C . LEU A 1 223 ? -9.922 9.078 4.941 1 80 223 LEU A C 1
ATOM 1821 O O . LEU A 1 223 ? -11.016 8.961 5.496 1 80 223 LEU A O 1
ATOM 1825 N N . SER A 1 224 ? -9.219 10.102 4.984 1 87.19 224 SER A N 1
ATOM 1826 C CA . SER A 1 224 ? -9.602 11.242 5.809 1 87.19 224 SER A CA 1
ATOM 1827 C C . SER A 1 224 ? -10.789 11.984 5.199 1 87.19 224 SER A C 1
ATOM 1829 O O . SER A 1 224 ? -10.977 11.977 3.982 1 87.19 224 SER A O 1
ATOM 1831 N N . ASP A 1 225 ? -11.602 12.523 6.098 1 81.94 225 ASP A N 1
ATOM 1832 C CA . ASP A 1 225 ? -12.688 13.406 5.691 1 81.94 225 ASP A CA 1
ATOM 1833 C C . ASP A 1 225 ? -12.594 14.75 6.402 1 81.94 225 ASP A C 1
ATOM 1835 O O . ASP A 1 225 ? -12.875 14.852 7.602 1 81.94 225 ASP A O 1
ATOM 1839 N N . PRO A 1 226 ? -12.312 15.781 5.672 1 88.06 226 PRO A N 1
ATOM 1840 C CA . PRO A 1 226 ? -11.992 15.844 4.242 1 88.06 226 PRO A CA 1
ATOM 1841 C C . PRO A 1 226 ? -10.641 15.211 3.918 1 88.06 226 PRO A C 1
ATOM 1843 O O . PRO A 1 226 ? -9.82 15 4.816 1 88.06 226 PRO A O 1
ATOM 1846 N N . PRO A 1 227 ? -10.375 14.898 2.617 1 88.62 227 PRO A N 1
ATOM 1847 C CA . PRO A 1 227 ? -9.078 14.344 2.221 1 88.62 227 PRO A CA 1
ATOM 1848 C C . PRO A 1 227 ? -7.906 15.242 2.619 1 88.62 227 PRO A C 1
ATOM 1850 O O . PRO A 1 227 ? -8 16.469 2.523 1 88.62 227 PRO A O 1
ATOM 1853 N N . LEU A 1 228 ? -6.832 14.633 2.994 1 95.56 228 LEU A N 1
ATOM 1854 C CA . LEU A 1 228 ? -5.707 15.328 3.611 1 95.56 228 LEU A CA 1
ATOM 1855 C C . LEU A 1 228 ? -4.781 15.914 2.553 1 95.56 228 LEU A C 1
ATOM 1857 O O . LEU A 1 228 ? -4.402 15.219 1.604 1 95.56 228 LEU A O 1
ATOM 1861 N N . SER A 1 229 ? -4.488 17.203 2.688 1 95.62 229 SER A N 1
ATOM 1862 C CA . SER A 1 229 ? -3.299 17.734 2.039 1 95.62 229 SER A CA 1
ATOM 1863 C C . SER A 1 229 ? -2.025 17.219 2.695 1 95.62 229 SER A C 1
ATOM 1865 O O . SER A 1 229 ? -2.002 16.969 3.9 1 95.62 229 SER A O 1
ATOM 1867 N N . SER A 1 230 ? -1.009 17 1.894 1 97.56 230 SER A N 1
ATOM 1868 C CA . SER A 1 230 ? 0.205 16.406 2.434 1 97.56 230 SER A CA 1
ATOM 1869 C C . SER A 1 230 ? 1.435 16.812 1.634 1 97.56 230 SER A C 1
ATOM 1871 O O . SER A 1 230 ? 1.338 17.094 0.436 1 97.56 230 SER A O 1
ATOM 1873 N N . ILE A 1 231 ? 2.535 16.922 2.318 1 96.81 231 ILE A N 1
ATOM 1874 C CA . ILE A 1 231 ? 3.807 17.188 1.649 1 96.81 231 ILE A CA 1
ATOM 1875 C C . ILE A 1 231 ? 4.344 15.883 1.05 1 96.81 231 ILE A C 1
ATOM 1877 O O . ILE A 1 231 ? 4.516 14.891 1.759 1 96.81 231 ILE A O 1
ATOM 1881 N N . ALA A 1 232 ? 4.574 15.875 -0.211 1 92.94 232 ALA A N 1
ATOM 1882 C CA . ALA A 1 232 ? 5.086 14.695 -0.91 1 92.94 232 ALA A CA 1
ATOM 1883 C C . ALA A 1 232 ? 6.613 14.688 -0.918 1 92.94 232 ALA A C 1
ATOM 1885 O O . ALA A 1 232 ? 7.246 15.742 -0.853 1 92.94 232 ALA A O 1
ATOM 1886 N N . MET A 1 233 ? 7.195 13.492 -0.914 1 94.31 233 MET A N 1
ATOM 1887 C CA . MET A 1 233 ? 8.641 13.289 -0.993 1 94.31 233 MET A CA 1
ATOM 1888 C C . MET A 1 233 ? 8.992 12.344 -2.137 1 94.31 233 MET A C 1
ATOM 1890 O O . MET A 1 233 ? 8.156 11.539 -2.561 1 94.31 233 MET A O 1
ATOM 1894 N N . ASP A 1 234 ? 10.18 12.477 -2.604 1 92.81 234 ASP A N 1
ATOM 1895 C CA . ASP A 1 234 ? 10.664 11.578 -3.65 1 92.81 234 ASP A CA 1
ATOM 1896 C C . ASP A 1 234 ? 11.273 10.312 -3.053 1 92.81 234 ASP A C 1
ATOM 1898 O O . ASP A 1 234 ? 12.461 10.039 -3.238 1 92.81 234 ASP A O 1
ATOM 1902 N N . ILE A 1 235 ? 10.477 9.492 -2.514 1 95.19 235 ILE A N 1
ATOM 1903 C CA . ILE A 1 235 ? 10.898 8.328 -1.74 1 95.19 235 ILE A CA 1
ATOM 1904 C C . ILE A 1 235 ? 11.453 7.258 -2.68 1 95.19 235 ILE A C 1
ATOM 1906 O O . ILE A 1 235 ? 12.422 6.57 -2.346 1 95.19 235 ILE A O 1
ATOM 1910 N N . GLU A 1 236 ? 10.828 7.07 -3.828 1 91.81 236 GLU A N 1
ATOM 1911 C CA . GLU A 1 236 ? 11.305 6.082 -4.789 1 91.81 236 GLU A CA 1
ATOM 1912 C C . GLU A 1 236 ? 12.75 6.359 -5.203 1 91.81 236 GLU A C 1
ATOM 1914 O O . GLU A 1 236 ? 13.562 5.441 -5.293 1 91.81 236 GLU A O 1
ATOM 1919 N N . LYS A 1 237 ? 13 7.652 -5.457 1 92.94 237 LYS A N 1
ATOM 1920 C CA . LYS A 1 237 ? 14.375 8.016 -5.77 1 92.94 237 LYS A CA 1
ATOM 1921 C C . LYS A 1 237 ? 15.305 7.684 -4.605 1 92.94 237 LYS A C 1
ATOM 1923 O O . LYS A 1 237 ? 16.422 7.191 -4.816 1 92.94 237 LYS A O 1
ATOM 1928 N N . GLY A 1 238 ? 14.875 8.008 -3.443 1 95.69 238 GLY A N 1
ATOM 1929 C CA . GLY A 1 238 ? 15.641 7.629 -2.268 1 95.69 238 GLY A CA 1
ATOM 1930 C C . GLY A 1 238 ? 15.945 6.145 -2.211 1 95.69 238 GLY A C 1
ATOM 1931 O O . GLY A 1 238 ? 17.062 5.746 -1.869 1 95.69 238 GLY A O 1
ATOM 1932 N N . GLY A 1 239 ? 14.938 5.344 -2.527 1 97.06 239 GLY A N 1
ATOM 1933 C CA . GLY A 1 239 ? 15.133 3.904 -2.578 1 97.06 239 GLY A CA 1
ATOM 1934 C C . GLY A 1 239 ? 16.156 3.479 -3.617 1 97.06 239 GLY A C 1
ATOM 1935 O O . GLY A 1 239 ? 17 2.625 -3.35 1 97.06 239 GLY A O 1
ATOM 1936 N N . TYR A 1 240 ? 16.047 4.062 -4.793 1 94.75 240 TYR A N 1
ATOM 1937 C CA . TYR A 1 240 ? 17 3.789 -5.867 1 94.75 240 TYR A CA 1
ATOM 1938 C C . TYR A 1 240 ? 18.422 4.078 -5.418 1 94.75 240 TYR A C 1
ATOM 1940 O O . TYR A 1 240 ? 19.312 3.248 -5.602 1 94.75 240 TYR A O 1
ATOM 1948 N N . GLU A 1 241 ? 18.609 5.211 -4.809 1 96.69 241 GLU A N 1
ATOM 1949 C CA . GLU A 1 241 ? 19.922 5.625 -4.332 1 96.69 241 GLU A CA 1
ATOM 1950 C C . GLU A 1 241 ? 20.406 4.73 -3.193 1 96.69 241 GLU A C 1
ATOM 1952 O O . GLU A 1 241 ? 21.609 4.473 -3.062 1 96.69 241 GLU A O 1
ATOM 1957 N N . THR A 1 242 ? 19.5 4.301 -2.371 1 97.88 242 THR A N 1
ATOM 1958 C CA . THR A 1 242 ? 19.828 3.406 -1.269 1 97.88 242 THR A CA 1
ATOM 1959 C C . THR A 1 242 ? 20.406 2.096 -1.792 1 97.88 242 THR A C 1
ATOM 1961 O O . THR A 1 242 ? 21.422 1.609 -1.283 1 97.88 242 THR A O 1
ATOM 1964 N N . ALA A 1 243 ? 19.75 1.544 -2.785 1 96.44 243 ALA A N 1
ATOM 1965 C CA . ALA A 1 243 ? 20.219 0.302 -3.387 1 96.44 243 ALA A CA 1
ATOM 1966 C C . ALA A 1 243 ? 21.594 0.494 -4.016 1 96.44 243 ALA A C 1
ATOM 1968 O O . ALA A 1 243 ? 22.469 -0.366 -3.889 1 96.44 243 ALA A O 1
ATOM 1969 N N . ALA A 1 244 ? 21.797 1.611 -4.68 1 96.25 244 ALA A N 1
ATOM 1970 C CA . ALA A 1 244 ? 23.094 1.925 -5.281 1 96.25 244 ALA A CA 1
ATOM 1971 C C . ALA A 1 244 ? 24.188 1.981 -4.223 1 96.25 244 ALA A C 1
ATOM 1973 O O . ALA A 1 244 ? 25.281 1.448 -4.422 1 96.25 244 ALA A O 1
ATOM 1974 N N . LEU A 1 245 ? 23.891 2.613 -3.188 1 97.19 245 LEU A N 1
ATOM 1975 C CA . LEU A 1 245 ? 24.875 2.73 -2.105 1 97.19 245 LEU A CA 1
ATOM 1976 C C . LEU A 1 245 ? 25.172 1.364 -1.5 1 97.19 245 LEU A C 1
ATOM 1978 O O . LEU A 1 245 ? 26.328 1.062 -1.196 1 97.19 245 LEU A O 1
ATOM 1982 N N . LEU A 1 246 ? 24.125 0.574 -1.277 1 97 246 LEU A N 1
ATOM 1983 C CA . LEU A 1 246 ? 24.328 -0.75 -0.701 1 97 246 LEU A CA 1
ATOM 1984 C C . LEU A 1 246 ? 25.266 -1.583 -1.566 1 97 246 LEU A C 1
ATOM 1986 O O . LEU A 1 246 ? 26.172 -2.244 -1.051 1 97 246 LEU A O 1
ATOM 1990 N N . GLU A 1 247 ? 25 -1.557 -2.855 1 95.69 247 GLU A N 1
ATOM 1991 C CA . GLU A 1 247 ? 25.875 -2.297 -3.756 1 95.69 247 GLU A CA 1
ATOM 1992 C C . GLU A 1 247 ? 27.312 -1.789 -3.666 1 95.69 247 GLU A C 1
ATOM 1994 O O . GLU A 1 247 ? 28.25 -2.582 -3.656 1 95.69 247 GLU A O 1
ATOM 1999 N N . TYR A 1 248 ? 27.453 -0.487 -3.652 1 95.12 248 TYR A N 1
ATOM 2000 C CA . TYR A 1 248 ? 28.766 0.106 -3.508 1 95.12 248 TYR A CA 1
ATOM 2001 C C . TYR A 1 248 ? 29.469 -0.404 -2.25 1 95.12 248 TYR A C 1
ATOM 2003 O O . TYR A 1 248 ? 30.641 -0.77 -2.285 1 95.12 248 TYR A O 1
ATOM 2011 N N . MET A 1 249 ? 28.734 -0.448 -1.176 1 95.56 249 MET A N 1
ATOM 2012 C CA . MET A 1 249 ? 29.281 -0.881 0.107 1 95.56 249 MET A CA 1
ATOM 2013 C C . MET A 1 249 ? 29.656 -2.357 0.065 1 95.56 249 MET A C 1
ATOM 2015 O O . MET A 1 249 ? 30.672 -2.76 0.65 1 95.56 249 MET A O 1
ATOM 2019 N N . VAL A 1 250 ? 28.844 -3.156 -0.58 1 94.19 250 VAL A N 1
ATOM 2020 C CA . VAL A 1 250 ? 29.125 -4.586 -0.703 1 94.19 250 VAL A CA 1
ATOM 2021 C C . VAL A 1 250 ? 30.406 -4.801 -1.498 1 94.19 250 VAL A C 1
ATOM 2023 O O . VAL A 1 250 ? 31.219 -5.652 -1.145 1 94.19 250 VAL A O 1
ATOM 2026 N N . ARG A 1 251 ? 30.625 -4.023 -2.482 1 92.88 251 ARG A N 1
ATOM 2027 C CA . ARG A 1 251 ? 31.734 -4.203 -3.404 1 92.88 251 ARG A CA 1
ATOM 2028 C C . ARG A 1 251 ? 33 -3.594 -2.84 1 92.88 251 ARG A C 1
ATOM 2030 O O . ARG A 1 251 ? 34.125 -4.109 -3.072 1 92.88 251 ARG A O 1
ATOM 2037 N N . ASN A 1 252 ? 32.875 -2.49 -2.139 1 91.56 252 ASN A N 1
ATOM 2038 C CA . ASN A 1 252 ? 34.062 -1.71 -1.797 1 91.56 252 ASN A CA 1
ATOM 2039 C C . ASN A 1 252 ? 34.281 -1.662 -0.288 1 91.56 252 ASN A C 1
ATOM 2041 O O . ASN A 1 252 ? 35.312 -1.142 0.176 1 91.56 252 ASN A O 1
ATOM 2045 N N . GLY A 1 253 ? 33.375 -2.197 0.426 1 87.06 253 GLY A N 1
ATOM 2046 C CA . GLY A 1 253 ? 33.438 -2.1 1.875 1 87.06 253 GLY A CA 1
ATOM 2047 C C . GLY A 1 253 ? 32.562 -1.012 2.443 1 87.06 253 GLY A C 1
ATOM 2048 O O . GLY A 1 253 ? 32.062 -0.165 1.702 1 87.06 253 GLY A O 1
ATOM 2049 N N . SER A 1 254 ? 32.344 -1.004 3.734 1 80.69 254 SER A N 1
ATOM 2050 C CA . SER A 1 254 ? 31.328 -0.156 4.371 1 80.69 254 SER A CA 1
ATOM 2051 C C . SER A 1 254 ? 31.969 1.041 5.062 1 80.69 254 SER A C 1
ATOM 2053 O O . SER A 1 254 ? 31.328 1.729 5.855 1 80.69 254 SER A O 1
ATOM 2055 N N . ASP A 1 255 ? 33.219 1.305 4.73 1 79.62 255 ASP A N 1
ATOM 2056 C CA . ASP A 1 255 ? 33.906 2.377 5.426 1 79.62 255 ASP A CA 1
ATOM 2057 C C . ASP A 1 255 ? 33.531 3.742 4.855 1 79.62 255 ASP A C 1
ATOM 2059 O O . ASP A 1 255 ? 33.531 4.742 5.578 1 79.62 255 ASP A O 1
ATOM 2063 N N . LYS A 1 256 ? 33.281 3.789 3.594 1 81.19 256 LYS A N 1
ATOM 2064 C CA . LYS A 1 256 ? 32.844 5.031 2.961 1 81.19 256 LYS A CA 1
ATOM 2065 C C . LYS A 1 256 ? 31.359 5.008 2.654 1 81.19 256 LYS A C 1
ATOM 2067 O O . LYS A 1 256 ? 30.891 4.156 1.896 1 81.19 256 LYS A O 1
ATOM 2072 N N . TYR A 1 257 ? 30.703 5.844 3.459 1 84.19 257 TYR A N 1
ATOM 2073 C CA . TYR A 1 257 ? 29.266 5.922 3.217 1 84.19 257 TYR A CA 1
ATOM 2074 C C . TYR A 1 257 ? 28.75 7.352 3.375 1 84.19 257 TYR A C 1
ATOM 2076 O O . TYR A 1 257 ? 29.484 8.227 3.832 1 84.19 257 TYR A O 1
ATOM 2084 N N . TYR A 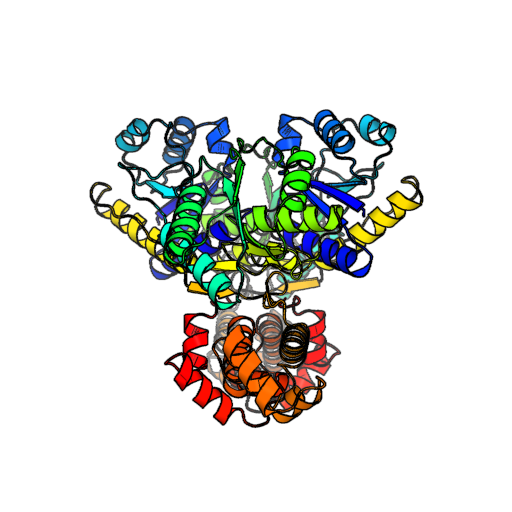1 258 ? 27.656 7.566 2.711 1 90.81 258 TYR A N 1
ATOM 2085 C CA . TYR A 1 258 ? 26.953 8.836 2.857 1 90.81 258 TYR A CA 1
ATOM 2086 C C . TYR A 1 258 ? 25.484 8.625 3.152 1 90.81 258 TYR A C 1
ATOM 2088 O O . TYR A 1 258 ? 24.953 7.52 2.973 1 90.81 258 TYR A O 1
ATOM 2096 N N . ASP A 1 259 ? 24.906 9.633 3.674 1 95.88 259 ASP A N 1
ATOM 2097 C CA . ASP A 1 259 ? 23.469 9.578 3.941 1 95.88 259 ASP A CA 1
ATOM 2098 C C . ASP A 1 259 ? 22.656 9.797 2.662 1 95.88 259 ASP A C 1
ATOM 2100 O O . ASP A 1 259 ? 23.078 10.555 1.78 1 95.88 259 ASP A O 1
ATOM 2104 N N . ILE A 1 260 ? 21.625 9.055 2.545 1 97.12 260 ILE A N 1
ATOM 2105 C CA . ILE A 1 260 ? 20.656 9.281 1.473 1 97.12 260 ILE A CA 1
ATOM 2106 C C . ILE A 1 260 ? 19.641 10.328 1.905 1 97.12 260 ILE A C 1
ATOM 2108 O O . ILE A 1 260 ? 18.953 10.148 2.91 1 97.12 260 ILE A O 1
ATOM 2112 N N . LEU A 1 261 ? 19.531 11.406 1.189 1 96.25 261 LEU A N 1
ATOM 2113 C CA . LEU A 1 261 ? 18.594 12.477 1.497 1 96.25 261 LEU A CA 1
ATOM 2114 C C . LEU A 1 261 ? 17.391 12.422 0.577 1 96.25 261 LEU A C 1
ATOM 2116 O O . LEU A 1 261 ? 17.484 12.727 -0.614 1 96.25 261 LEU A O 1
ATOM 2120 N N . VAL A 1 262 ? 16.281 12.047 1.147 1 96.38 262 VAL A N 1
ATOM 2121 C CA . VAL A 1 262 ? 15.039 12.016 0.382 1 96.38 262 VAL A CA 1
ATOM 2122 C C . VAL A 1 262 ? 14.453 13.422 0.304 1 96.38 262 VAL A C 1
ATOM 2124 O O . VAL A 1 262 ? 14.133 14.031 1.332 1 96.38 262 VAL A O 1
ATOM 2127 N N . ALA A 1 263 ? 14.172 13.922 -0.807 1 92.06 263 ALA A N 1
ATOM 2128 C CA . ALA A 1 263 ? 13.773 15.32 -0.999 1 92.06 263 ALA A CA 1
ATOM 2129 C C . ALA A 1 263 ? 12.258 15.469 -0.964 1 92.06 263 ALA A C 1
ATOM 2131 O O . ALA A 1 263 ? 11.531 14.609 -1.481 1 92.06 263 ALA A O 1
ATOM 2132 N N . ALA A 1 264 ? 11.859 16.547 -0.322 1 92.94 264 ALA A N 1
ATOM 2133 C CA . ALA A 1 264 ? 10.469 16.953 -0.497 1 92.94 264 ALA A CA 1
ATOM 2134 C C . ALA A 1 264 ? 10.219 17.438 -1.919 1 92.94 264 ALA A C 1
ATOM 2136 O O . ALA A 1 264 ? 11.086 18.078 -2.523 1 92.94 264 ALA A O 1
ATOM 2137 N N . THR A 1 265 ? 9.078 17.172 -2.443 1 84.44 265 THR A N 1
ATOM 2138 C CA . THR A 1 265 ? 8.82 17.562 -3.824 1 84.44 265 THR A CA 1
ATOM 2139 C C . THR A 1 265 ? 7.77 18.672 -3.879 1 84.44 265 THR A C 1
ATOM 2141 O O . THR A 1 265 ? 8.039 19.766 -4.391 1 84.44 265 THR A O 1
ATOM 2144 N N . GLN A 1 266 ? 6.57 18.469 -3.354 1 85.12 266 GLN A N 1
ATOM 2145 C CA . GLN A 1 266 ? 5.48 19.438 -3.418 1 85.12 266 GLN A CA 1
ATOM 2146 C C . GLN A 1 266 ? 4.445 19.172 -2.33 1 85.12 266 GLN A C 1
ATOM 2148 O O . GLN A 1 266 ? 4.426 18.094 -1.733 1 85.12 266 GLN A O 1
ATOM 2153 N N . VAL A 1 267 ? 3.684 20.266 -2.096 1 91.12 267 VAL A N 1
ATOM 2154 C CA . VAL A 1 267 ? 2.467 20.047 -1.317 1 91.12 267 VAL A CA 1
ATOM 2155 C C . VAL A 1 267 ? 1.342 19.578 -2.238 1 91.12 267 VAL A C 1
ATOM 2157 O O . VAL A 1 267 ? 1.014 20.25 -3.219 1 91.12 267 VAL A O 1
ATOM 2160 N N . VAL A 1 268 ? 0.855 18.406 -2.016 1 89 268 VAL A N 1
ATOM 2161 C CA . VAL A 1 268 ? -0.337 17.922 -2.705 1 89 268 VAL A CA 1
ATOM 2162 C C . VAL A 1 268 ? -1.588 18.422 -1.992 1 89 268 VAL A C 1
ATOM 2164 O O . VAL A 1 268 ? -1.968 17.906 -0.943 1 89 268 VAL A O 1
ATOM 2167 N N . THR A 1 269 ? -2.184 19.406 -2.594 1 87.31 269 THR A N 1
ATOM 2168 C CA . THR A 1 269 ? -3.312 20.062 -1.958 1 87.31 269 THR A CA 1
ATOM 2169 C C . THR A 1 269 ? -4.598 19.266 -2.156 1 87.31 269 THR A C 1
ATOM 2171 O O . THR A 1 269 ? -4.902 18.844 -3.271 1 87.31 269 THR A O 1
ATOM 2174 N N . ARG A 1 270 ? -5.25 19.016 -0.978 1 87.75 270 ARG A N 1
ATOM 2175 C CA . ARG A 1 270 ? -6.582 18.422 -0.967 1 87.75 270 ARG A CA 1
ATOM 2176 C C . ARG A 1 270 ? -7.535 19.234 -0.098 1 87.75 270 ARG A C 1
ATOM 2178 O O . ARG A 1 270 ? -7.273 20.406 0.192 1 87.75 270 ARG A O 1
ATOM 2185 N N . LYS A 1 271 ? -8.609 18.719 0.368 1 85.81 271 LYS A N 1
ATOM 2186 C CA . LYS A 1 271 ? -9.703 19.5 0.939 1 85.81 271 LYS A CA 1
ATOM 2187 C C . LYS A 1 271 ? -9.391 19.922 2.375 1 85.81 271 LYS A C 1
ATOM 2189 O O . LYS A 1 271 ? -9.992 20.859 2.898 1 85.81 271 LYS A O 1
ATOM 2194 N N . SER A 1 272 ? -8.469 19.297 3.033 1 94.38 272 SER A N 1
ATOM 2195 C CA . SER A 1 272 ? -8.195 19.594 4.434 1 94.38 272 SER A CA 1
ATOM 2196 C C . SER A 1 272 ? -7.539 20.953 4.594 1 94.38 272 SER A C 1
ATOM 2198 O O . SER A 1 272 ? -7.453 21.484 5.703 1 94.38 272 SER A O 1
ATOM 2200 N N . THR A 1 273 ? -7.066 21.531 3.438 1 92.44 273 THR A N 1
ATOM 2201 C CA . THR A 1 273 ? -6.438 22.844 3.508 1 92.44 273 THR A CA 1
ATOM 2202 C C . THR A 1 273 ? -6.965 23.75 2.402 1 92.44 273 THR A C 1
ATOM 2204 O O . THR A 1 273 ? -6.434 24.844 2.182 1 92.44 273 THR A O 1
ATOM 2207 N N . ASP A 1 274 ? -7.859 23.219 1.729 1 78.38 274 ASP A N 1
ATOM 2208 C CA . ASP A 1 274 ? -8.344 23.969 0.567 1 78.38 274 ASP A CA 1
ATOM 2209 C C . ASP A 1 274 ? -9.203 25.141 0.991 1 78.38 274 ASP A C 1
ATOM 2211 O O . ASP A 1 274 ? -10.406 25.172 0.718 1 78.38 274 ASP A O 1
ATOM 2215 N N . ILE A 1 275 ? -8.609 26.047 1.743 1 74.19 275 ILE A N 1
ATOM 2216 C CA . ILE A 1 275 ? -9.266 27.266 2.219 1 74.19 275 ILE A CA 1
ATOM 2217 C C . ILE A 1 275 ? -8.227 28.375 2.402 1 74.19 275 ILE A C 1
ATOM 2219 O O . ILE A 1 275 ? -7.023 28.109 2.4 1 74.19 275 ILE A O 1
ATOM 2223 N N . TYR A 1 276 ? -8.758 29.625 2.373 1 68.88 276 TYR A N 1
ATOM 2224 C CA . TYR A 1 276 ? -7.965 30.766 2.793 1 68.88 276 TYR A CA 1
ATOM 2225 C C . TYR A 1 276 ? -8.484 31.344 4.109 1 68.88 276 TYR A C 1
ATOM 2227 O O . TYR A 1 276 ? -9.695 31.438 4.312 1 68.88 276 TYR A O 1
ATOM 2235 N N . ALA A 1 277 ? -7.582 31.531 5.02 1 65.75 277 ALA A N 1
ATOM 2236 C CA . ALA A 1 277 ? -7.949 32.094 6.316 1 65.75 277 ALA A CA 1
ATOM 2237 C C . ALA A 1 277 ? -8.164 33.594 6.215 1 65.75 277 ALA A C 1
ATOM 2239 O O . ALA A 1 277 ? -7.207 34.375 6.113 1 65.75 277 ALA A O 1
ATOM 2240 N N . THR A 1 278 ? -9.43 34.125 5.801 1 69.06 278 THR A N 1
ATOM 2241 C CA . THR A 1 278 ? -9.711 35.562 5.73 1 69.06 278 THR A CA 1
ATOM 2242 C C . THR A 1 278 ? -10.961 35.906 6.531 1 69.06 278 THR A C 1
ATOM 2244 O O . THR A 1 278 ? -11.891 35.094 6.629 1 69.06 278 THR A O 1
ATOM 2247 N N . ASN A 1 279 ? -10.828 36.938 7.363 1 69.06 279 ASN A N 1
ATOM 2248 C CA . ASN A 1 279 ? -11.984 37.438 8.102 1 69.06 279 ASN A CA 1
ATOM 2249 C C . ASN A 1 279 ? -12.914 38.25 7.191 1 69.06 279 ASN A C 1
ATOM 2251 O O . ASN A 1 279 ? -13.977 38.688 7.621 1 69.06 279 ASN A O 1
ATOM 2255 N N . ASP A 1 280 ? -12.484 38.5 6.039 1 77.69 280 ASP A N 1
ATOM 2256 C CA . ASP A 1 280 ? -13.328 39.188 5.047 1 77.69 280 ASP A CA 1
ATOM 2257 C C . ASP A 1 280 ? -14.297 38.188 4.398 1 77.69 280 ASP A C 1
ATOM 2259 O O . ASP A 1 280 ? -13.891 37.344 3.584 1 77.69 280 ASP A O 1
ATOM 2263 N N . GLU A 1 281 ? -15.508 38.281 4.91 1 80.25 281 GLU A N 1
ATOM 2264 C CA . GLU A 1 281 ? -16.516 37.312 4.488 1 80.25 281 GLU A CA 1
ATOM 2265 C C . GLU A 1 281 ? -16.656 37.281 2.969 1 80.25 281 GLU A C 1
ATOM 2267 O O . GLU A 1 281 ? -16.922 36.219 2.383 1 80.25 281 GLU A O 1
ATOM 2272 N N . TYR A 1 282 ? -16.516 38.438 2.424 1 86.75 282 TYR A N 1
ATOM 2273 C CA . TYR A 1 282 ? -16.672 38.5 0.974 1 86.75 282 TYR A CA 1
ATOM 2274 C C . TYR A 1 282 ? -15.508 37.812 0.271 1 86.75 282 TYR A C 1
ATOM 2276 O O . TYR A 1 282 ? -15.695 37.125 -0.735 1 86.75 282 TYR A O 1
ATOM 2284 N N . ILE A 1 283 ? -14.336 37.969 0.798 1 85.56 283 ILE A N 1
ATOM 2285 C CA . ILE A 1 283 ? -13.172 37.312 0.2 1 85.56 283 ILE A CA 1
ATOM 2286 C C . ILE A 1 283 ? -13.25 35.812 0.438 1 85.56 283 ILE A C 1
ATOM 2288 O O . ILE A 1 283 ? -12.93 35 -0.451 1 85.56 283 ILE A O 1
ATOM 2292 N N . ALA A 1 284 ? -13.695 35.5 1.633 1 77.69 284 ALA A N 1
ATOM 2293 C CA . ALA A 1 284 ? -13.891 34.094 1.928 1 77.69 284 ALA A CA 1
ATOM 2294 C C . ALA A 1 284 ? -14.852 33.438 0.931 1 77.69 284 ALA A C 1
ATOM 2296 O O . ALA A 1 284 ? -14.586 32.344 0.425 1 77.69 284 ALA A O 1
ATOM 2297 N N . SER A 1 285 ? -15.906 34.125 0.758 1 82.69 285 SER A N 1
ATOM 2298 C CA . SER A 1 285 ? -16.906 33.656 -0.186 1 82.69 285 SER A CA 1
ATOM 2299 C C . SER A 1 285 ? -16.344 33.594 -1.604 1 82.69 285 SER A C 1
ATOM 2301 O O . SER A 1 285 ? -16.672 32.688 -2.365 1 82.69 285 SER A O 1
ATOM 2303 N N . THR A 1 286 ? -15.625 34.594 -1.941 1 87.62 286 THR A N 1
ATOM 2304 C CA . THR A 1 286 ? -15.008 34.656 -3.262 1 87.62 286 THR A CA 1
ATOM 2305 C C . THR A 1 286 ? -14.055 33.469 -3.471 1 87.62 286 THR A C 1
ATOM 2307 O O . THR A 1 286 ? -14.117 32.812 -4.496 1 87.62 286 THR A O 1
ATOM 2310 N N . LEU A 1 287 ? -13.219 33.25 -2.52 1 83.94 287 LEU A N 1
ATOM 2311 C CA . LEU A 1 287 ? -12.25 32.156 -2.596 1 83.94 287 LEU A CA 1
ATOM 2312 C C . LEU A 1 287 ? -12.961 30.812 -2.674 1 83.94 287 LEU A C 1
ATOM 2314 O O . LEU A 1 287 ? -12.57 29.953 -3.461 1 83.94 287 LEU A O 1
ATOM 2318 N N . LYS A 1 288 ? -13.898 30.672 -1.818 1 78.75 288 LYS A N 1
ATOM 2319 C CA . LYS A 1 288 ? -14.695 29.453 -1.864 1 78.75 288 LYS A CA 1
ATOM 2320 C C . LYS A 1 288 ? -15.273 29.219 -3.26 1 78.75 288 LYS A C 1
ATOM 2322 O O . LYS A 1 288 ? -15.211 28.109 -3.783 1 78.75 288 LYS A O 1
ATOM 2327 N N . TYR A 1 289 ? -15.836 30.266 -3.826 1 86.31 289 TYR A N 1
ATOM 2328 C CA . TYR A 1 289 ? -16.422 30.188 -5.164 1 86.31 289 TYR A CA 1
ATOM 2329 C C . TYR A 1 289 ? -15.367 29.781 -6.191 1 86.31 289 TYR A C 1
ATOM 2331 O O . TYR A 1 289 ? -15.617 28.938 -7.051 1 86.31 289 TYR A O 1
ATOM 2339 N N . ILE A 1 290 ? -14.227 30.375 -6.094 1 86.88 290 ILE A N 1
ATOM 2340 C CA . ILE A 1 290 ? -13.156 30.109 -7.043 1 86.88 290 ILE A CA 1
ATOM 2341 C C . ILE A 1 290 ? -12.75 28.641 -6.957 1 86.88 290 ILE A C 1
ATOM 2343 O O . ILE A 1 290 ? -12.672 27.953 -7.977 1 86.88 290 ILE A O 1
ATOM 2347 N N . HIS A 1 291 ? -12.547 28.156 -5.805 1 78.94 291 HIS A N 1
ATOM 2348 C CA . HIS A 1 291 ? -12.094 26.797 -5.602 1 78.94 291 HIS A CA 1
ATOM 2349 C C . HIS A 1 291 ? -13.156 25.781 -6.043 1 78.94 291 HIS A C 1
ATOM 2351 O O . HIS A 1 291 ? -12.828 24.734 -6.586 1 78.94 291 HIS A O 1
ATOM 2357 N N . GLN A 1 292 ? -14.375 26.141 -5.828 1 78.12 292 GLN A N 1
ATOM 2358 C CA . GLN A 1 292 ? -15.469 25.25 -6.184 1 78.12 292 GLN A CA 1
ATOM 2359 C C . GLN A 1 292 ? -15.68 25.203 -7.695 1 78.12 292 GLN A C 1
ATOM 2361 O O . GLN A 1 292 ? -16.203 24.219 -8.227 1 78.12 292 GLN A O 1
ATOM 2366 N N . ASN A 1 293 ? -15.242 26.25 -8.375 1 85 293 ASN A N 1
ATOM 2367 C CA . ASN A 1 293 ? -15.602 26.375 -9.789 1 85 293 ASN A CA 1
ATOM 2368 C C . ASN A 1 293 ? -14.359 26.422 -10.68 1 85 293 ASN A C 1
ATOM 2370 O O . ASN A 1 293 ? -14.445 26.781 -11.852 1 85 293 ASN A O 1
ATOM 2374 N N . ILE A 1 294 ? -13.281 26.031 -10.102 1 85.31 294 ILE A N 1
ATOM 2375 C CA . ILE A 1 294 ? -12.031 26.172 -10.836 1 85.31 294 ILE A CA 1
ATOM 2376 C C . ILE A 1 294 ? -12.016 25.219 -12.023 1 85.31 294 ILE A C 1
ATOM 2378 O O . ILE A 1 294 ? -11.297 25.438 -13 1 85.31 294 ILE A O 1
ATOM 2382 N N . ASP A 1 295 ? -12.805 24.25 -11.977 1 82.62 295 ASP A N 1
ATOM 2383 C CA . ASP A 1 295 ? -12.852 23.25 -13.039 1 82.62 295 ASP A CA 1
ATOM 2384 C C . ASP A 1 295 ? -13.812 23.672 -14.148 1 82.62 295 ASP A C 1
ATOM 2386 O O . ASP A 1 295 ? -14.133 22.875 -15.039 1 82.62 295 ASP A O 1
ATOM 2390 N N . LYS A 1 296 ? -14.422 24.859 -14.102 1 84.5 296 LYS A N 1
ATOM 2391 C CA . LYS A 1 296 ? -15.336 25.422 -15.094 1 84.5 296 LYS A CA 1
ATOM 2392 C C . LYS A 1 296 ? -14.734 26.656 -15.766 1 84.5 296 LYS A C 1
ATOM 2394 O O . LYS A 1 296 ? -14.406 27.641 -15.094 1 84.5 296 LYS A O 1
ATOM 2399 N N . ASN A 1 297 ? -13.977 26.547 -16.781 1 85.94 297 ASN A N 1
ATOM 2400 C CA . ASN A 1 297 ? -13.367 27.688 -17.469 1 85.94 297 ASN A CA 1
ATOM 2401 C C . ASN A 1 297 ? -13.742 29.016 -16.797 1 85.94 297 ASN A C 1
ATOM 2403 O O . ASN A 1 297 ? -14.312 29.891 -17.438 1 85.94 297 ASN A O 1
ATOM 2407 N N . LEU A 1 298 ? -13.367 29.188 -15.453 1 89.56 298 LEU A N 1
ATOM 2408 C CA . LEU A 1 298 ? -13.719 30.297 -14.578 1 89.56 298 LEU A CA 1
ATOM 2409 C C . LEU A 1 298 ? -12.977 31.562 -14.977 1 89.56 298 LEU A C 1
ATOM 2411 O O . LEU A 1 298 ? -11.773 31.547 -15.219 1 89.56 298 LEU A O 1
ATOM 2415 N N . HIS A 1 299 ? -13.766 32.688 -15.141 1 90.56 299 HIS A N 1
ATOM 2416 C CA . HIS A 1 299 ? -13.203 34 -15.43 1 90.56 299 HIS A CA 1
ATOM 2417 C C . HIS A 1 299 ? -13.477 34.969 -14.289 1 90.56 299 HIS A C 1
ATOM 2419 O O . HIS A 1 299 ? -14.344 34.719 -13.453 1 90.56 299 HIS A O 1
ATOM 2425 N N . VAL A 1 300 ? -12.648 36.031 -14.312 1 93.06 300 VAL A N 1
ATOM 2426 C CA . VAL A 1 300 ? -12.758 37.031 -13.273 1 93.06 300 VAL A CA 1
ATOM 2427 C C . VAL A 1 300 ? -14.188 37.562 -13.211 1 93.06 300 VAL A C 1
ATOM 2429 O O . VAL A 1 300 ? -14.711 37.844 -12.125 1 93.06 300 VAL A O 1
ATOM 2432 N N . GLU A 1 301 ? -14.82 37.625 -14.406 1 92 301 GLU A N 1
ATOM 2433 C CA . GLU A 1 301 ? -16.172 38.188 -14.5 1 92 301 GLU A CA 1
ATOM 2434 C C . GLU A 1 301 ? -17.172 37.312 -13.742 1 92 301 GLU A C 1
ATOM 2436 O O . GLU A 1 301 ? -18.156 37.812 -13.195 1 92 301 GLU A O 1
ATOM 2441 N N . ASP A 1 302 ? -16.922 36.031 -13.711 1 92.88 302 ASP A N 1
ATOM 2442 C CA . ASP A 1 302 ? -17.797 35.094 -13.008 1 92.88 302 ASP A CA 1
ATOM 2443 C C . ASP A 1 302 ? -17.672 35.281 -11.5 1 92.88 302 ASP A C 1
ATOM 2445 O O . ASP A 1 302 ? -18.625 34.969 -10.758 1 92.88 302 ASP A O 1
ATOM 2449 N N . VAL A 1 303 ? -16.484 35.75 -11.07 1 93.06 303 VAL A N 1
ATOM 2450 C CA . VAL A 1 303 ? -16.156 35.812 -9.648 1 93.06 303 VAL A CA 1
ATOM 2451 C C . VAL A 1 303 ? -16.672 37.094 -9.055 1 93.06 303 VAL A C 1
ATOM 2453 O O . VAL A 1 303 ? -17.234 37.125 -7.953 1 93.06 303 VAL A O 1
ATOM 2456 N N . VAL A 1 304 ? -16.625 38.219 -9.789 1 92.31 304 VAL A N 1
ATOM 2457 C CA . VAL A 1 304 ? -16.891 39.562 -9.258 1 92.31 304 VAL A CA 1
ATOM 2458 C C . VAL A 1 304 ? -18.391 39.719 -8.992 1 92.31 304 VAL A C 1
ATOM 2460 O O . VAL A 1 304 ? -18.781 40.531 -8.148 1 92.31 304 VAL A O 1
ATOM 2463 N N . VAL A 1 305 ? -19.203 38.875 -9.633 1 91.62 305 VAL A N 1
ATOM 2464 C CA . VAL A 1 305 ? -20.656 39.062 -9.516 1 91.62 305 VAL A CA 1
ATOM 2465 C C . VAL A 1 305 ? -21.172 38.281 -8.305 1 91.62 305 VAL A C 1
ATOM 2467 O O . VAL A 1 305 ? -22.344 38.406 -7.938 1 91.62 305 VAL A O 1
ATOM 2470 N N . GLN A 1 306 ? -20.281 37.594 -7.633 1 90.88 306 GLN A N 1
ATOM 2471 C CA . GLN A 1 306 ? -20.734 36.688 -6.582 1 90.88 306 GLN A CA 1
ATOM 2472 C C . GLN A 1 306 ? -20.875 37.406 -5.246 1 90.88 306 GLN A C 1
ATOM 2474 O O . GLN A 1 306 ? -21.484 36.875 -4.312 1 90.88 306 GLN A O 1
ATOM 2479 N N . VAL A 1 307 ? -20.297 38.562 -5.074 1 91.31 307 VAL A N 1
ATOM 2480 C CA . VAL A 1 307 ? -20.344 39.312 -3.82 1 91.31 307 VAL A CA 1
ATOM 2481 C C . VAL A 1 307 ? -20.844 40.75 -4.078 1 91.31 307 VAL A C 1
ATOM 2483 O O . VAL A 1 307 ? -20.703 41.25 -5.188 1 91.31 307 VAL A O 1
ATOM 2486 N N . PRO A 1 308 ? -21.484 41.344 -3.072 1 91.31 308 PRO A N 1
ATOM 2487 C CA . PRO A 1 308 ? -22.047 42.688 -3.234 1 91.31 308 PRO A CA 1
ATOM 2488 C C . PRO A 1 308 ? -20.984 43.781 -3.098 1 91.31 308 PRO A C 1
ATOM 2490 O O . PRO A 1 308 ? -21.141 44.719 -2.301 1 91.31 308 PRO A O 1
ATOM 2493 N N . LEU A 1 309 ? -19.938 43.719 -3.711 1 91.5 309 LEU A N 1
ATOM 2494 C CA . LEU A 1 309 ? -18.875 44.719 -3.746 1 91.5 309 LEU A CA 1
ATOM 2495 C C . LEU A 1 309 ? -18.594 45.188 -5.176 1 91.5 309 LEU A C 1
ATOM 2497 O O . LEU A 1 309 ? -18.844 44.438 -6.125 1 91.5 309 LEU A O 1
ATOM 2501 N N . SER A 1 310 ? -18.203 46.469 -5.262 1 90.69 310 SER A N 1
ATOM 2502 C CA . SER A 1 310 ? -17.703 46.906 -6.57 1 90.69 310 SER A CA 1
ATOM 2503 C C . SER A 1 310 ? -16.484 46.094 -6.992 1 90.69 310 SER A C 1
ATOM 2505 O O . SER A 1 310 ? -15.758 45.562 -6.145 1 90.69 310 SER A O 1
ATOM 2507 N N . ARG A 1 311 ? -16.328 45.938 -8.289 1 92.19 311 ARG A N 1
ATOM 2508 C CA . ARG A 1 311 ? -15.164 45.219 -8.805 1 92.19 311 ARG A CA 1
ATOM 2509 C C . ARG A 1 311 ? -13.867 45.75 -8.227 1 92.19 311 ARG A C 1
ATOM 2511 O O . ARG A 1 311 ? -12.977 45 -7.848 1 92.19 311 ARG A O 1
ATOM 2518 N N . ARG A 1 312 ? -13.773 47.031 -8.18 1 92.06 312 ARG A N 1
ATOM 2519 C CA . ARG A 1 312 ? -12.57 47.688 -7.676 1 92.06 312 ARG A CA 1
ATOM 2520 C C . ARG A 1 312 ? -12.328 47.344 -6.207 1 92.06 312 ARG A C 1
ATOM 2522 O O . ARG A 1 312 ? -11.211 47 -5.82 1 92.06 312 ARG A O 1
ATOM 2529 N N . SER A 1 313 ? -13.359 47.438 -5.398 1 93.94 313 SER A N 1
ATOM 2530 C CA . SER A 1 313 ? -13.258 47.125 -3.975 1 93.94 313 SER A CA 1
ATOM 2531 C C . SER A 1 313 ? -12.898 45.656 -3.75 1 93.94 313 SER A C 1
ATOM 2533 O O . SER A 1 313 ? -12.078 45.344 -2.887 1 93.94 313 SER A O 1
ATOM 2535 N N . LEU A 1 314 ? -13.539 44.812 -4.477 1 94.38 314 LEU A N 1
ATOM 2536 C CA . LEU A 1 314 ? -13.266 43.375 -4.344 1 94.38 314 LEU A CA 1
ATOM 2537 C C . LEU A 1 314 ? -11.82 43.062 -4.715 1 94.38 314 LEU A C 1
ATOM 2539 O O . LEU A 1 314 ? -11.133 42.344 -3.99 1 94.38 314 LEU A O 1
ATOM 2543 N N . GLU A 1 315 ? -11.391 43.562 -5.805 1 92.62 315 GLU A N 1
ATOM 2544 C CA . GLU A 1 315 ? -10.039 43.312 -6.285 1 92.62 315 GLU A CA 1
ATOM 2545 C C . GLU A 1 315 ? -9 43.812 -5.285 1 92.62 315 GLU A C 1
ATOM 2547 O O . GLU A 1 315 ? -7.988 43.125 -5.043 1 92.62 315 GLU A O 1
ATOM 2552 N N . LYS A 1 316 ? -9.234 44.969 -4.801 1 93 316 LYS A N 1
ATOM 2553 C CA . LYS A 1 316 ? -8.312 45.531 -3.814 1 93 316 LYS A CA 1
ATOM 2554 C C . LYS A 1 316 ? -8.242 44.656 -2.57 1 93 316 LYS A C 1
ATOM 2556 O O . LYS A 1 316 ? -7.148 44.281 -2.121 1 93 316 LYS A O 1
ATOM 2561 N N . ARG A 1 317 ? -9.398 44.25 -2.014 1 89.62 317 ARG A N 1
ATOM 2562 C CA . ARG A 1 317 ? -9.469 43.438 -0.814 1 89.62 317 ARG A CA 1
ATOM 2563 C C . ARG A 1 317 ? -8.883 42.031 -1.068 1 89.62 317 ARG A C 1
ATOM 2565 O O . ARG A 1 317 ? -8.18 41.5 -0.219 1 89.62 317 ARG A O 1
ATOM 2572 N N . PHE A 1 318 ? -9.195 41.594 -2.211 1 90.44 318 PHE A N 1
ATOM 2573 C CA . PHE A 1 318 ? -8.688 40.281 -2.598 1 90.44 318 PHE A CA 1
ATOM 2574 C C . PHE A 1 318 ? -7.168 40.281 -2.666 1 90.44 318 PHE A C 1
ATOM 2576 O O . PHE A 1 318 ? -6.516 39.375 -2.129 1 90.44 318 PHE A O 1
ATOM 2583 N N . HIS A 1 319 ? -6.645 41.281 -3.297 1 88.5 319 HIS A N 1
ATOM 2584 C CA . HIS A 1 319 ? -5.195 41.406 -3.428 1 88.5 319 HIS A CA 1
ATOM 2585 C C . HIS A 1 319 ? -4.531 41.562 -2.064 1 88.5 319 HIS A C 1
ATOM 2587 O O . HIS A 1 319 ? -3.477 40.969 -1.812 1 88.5 319 HIS A O 1
ATOM 2593 N N . GLN A 1 320 ? -5.164 42.312 -1.273 1 84 320 GLN A N 1
ATOM 2594 C CA . GLN A 1 320 ? -4.625 42.531 0.063 1 84 320 GLN A CA 1
ATOM 2595 C C . GLN A 1 320 ? -4.57 41.219 0.865 1 84 320 GLN A C 1
ATOM 2597 O O . GLN A 1 320 ? -3.631 41 1.635 1 84 320 GLN A O 1
ATOM 2602 N N . ILE A 1 321 ? -5.516 40.438 0.635 1 76.25 321 ILE A N 1
ATOM 2603 C CA . ILE A 1 321 ? -5.66 39.25 1.454 1 76.25 321 ILE A CA 1
ATOM 2604 C C . ILE A 1 321 ? -4.844 38.094 0.849 1 76.25 321 ILE A C 1
ATOM 2606 O O . ILE A 1 321 ? -4.129 37.375 1.562 1 76.25 321 ILE A O 1
ATOM 2610 N N . THR A 1 322 ? -4.902 37.938 -0.427 1 77.38 322 THR A N 1
ATOM 2611 C CA . THR A 1 322 ? -4.309 36.781 -1.058 1 77.38 322 THR A CA 1
ATOM 2612 C C . THR A 1 322 ? -2.924 37.094 -1.606 1 77.38 322 THR A C 1
ATOM 2614 O O . THR A 1 322 ? -2.133 36.188 -1.879 1 77.38 322 THR A O 1
ATOM 2617 N N . GLY A 1 323 ? -2.664 38.312 -1.818 1 76.5 323 GLY A N 1
ATOM 2618 C CA . GLY A 1 323 ? -1.42 38.75 -2.438 1 76.5 323 GLY A CA 1
ATOM 2619 C C . GLY A 1 323 ? -1.465 38.719 -3.953 1 76.5 323 GLY A C 1
ATOM 2620 O O . GLY A 1 323 ? -0.498 39.094 -4.617 1 76.5 323 GLY A O 1
ATOM 2621 N N . TYR A 1 324 ? -2.57 38.281 -4.484 1 83.94 324 TYR A N 1
ATOM 2622 C CA . TYR A 1 324 ? -2.707 38.188 -5.934 1 83.94 324 TYR A CA 1
ATOM 2623 C C . TYR A 1 324 ? -3.967 38.875 -6.418 1 83.94 324 TYR A C 1
ATOM 2625 O O . TYR A 1 324 ? -4.98 38.906 -5.715 1 83.94 324 TYR A O 1
ATOM 2633 N N . PRO A 1 325 ? -3.789 39.531 -7.609 1 89.88 325 PRO A N 1
ATOM 2634 C CA . PRO A 1 325 ? -5.051 39.875 -8.266 1 89.88 325 PRO A CA 1
ATOM 2635 C C . PRO A 1 325 ? -5.918 38.656 -8.562 1 89.88 325 PRO A C 1
ATOM 2637 O O . PRO A 1 325 ? -5.398 37.531 -8.695 1 89.88 325 PRO A O 1
ATOM 2640 N N . ILE A 1 326 ? -7.242 38.844 -8.656 1 91.25 326 ILE A N 1
ATOM 2641 C CA . ILE A 1 326 ? -8.188 37.75 -8.82 1 91.25 326 ILE A CA 1
ATOM 2642 C C . ILE A 1 326 ? -7.809 36.938 -10.039 1 91.25 326 ILE A C 1
ATOM 2644 O O . ILE A 1 326 ? -7.77 35.688 -9.969 1 91.25 326 ILE A O 1
ATOM 2648 N N . TYR A 1 327 ? -7.445 37.531 -11.18 1 91.25 327 TYR A N 1
ATOM 2649 C CA . TYR A 1 327 ? -7.125 36.812 -12.398 1 91.25 327 TYR A CA 1
ATOM 2650 C C . TYR A 1 327 ? -5.898 35.938 -12.203 1 91.25 327 TYR A C 1
ATOM 2652 O O . TYR A 1 327 ? -5.844 34.812 -12.719 1 91.25 327 TYR A O 1
ATOM 2660 N N . LYS A 1 328 ? -4.906 36.406 -11.523 1 90.06 328 LYS A N 1
ATOM 2661 C CA . LYS A 1 328 ? -3.68 35.625 -11.281 1 90.06 328 LYS A CA 1
ATOM 2662 C C . LYS A 1 328 ? -3.934 34.469 -10.328 1 90.06 328 LYS A C 1
ATOM 2664 O O . LYS A 1 328 ? -3.357 33.406 -10.5 1 90.06 328 LYS A O 1
ATOM 2669 N N . TYR A 1 329 ? -4.77 34.75 -9.336 1 87.31 329 TYR A N 1
ATOM 2670 C CA . TYR A 1 329 ? -5.141 33.688 -8.406 1 87.31 329 TYR A CA 1
ATOM 2671 C C . TYR A 1 329 ? -5.824 32.531 -9.141 1 87.31 329 TYR A C 1
ATOM 2673 O O . TYR A 1 329 ? -5.473 31.375 -8.938 1 87.31 329 TYR A O 1
ATOM 2681 N N . ILE A 1 330 ? -6.766 32.906 -9.961 1 88.31 330 ILE A N 1
ATOM 2682 C CA . ILE A 1 330 ? -7.48 31.906 -10.758 1 88.31 330 ILE A CA 1
ATOM 2683 C C . ILE A 1 330 ? -6.496 31.156 -11.648 1 88.31 330 ILE A C 1
ATOM 2685 O O . ILE A 1 330 ? -6.539 29.922 -11.727 1 88.31 330 ILE A O 1
ATOM 2689 N N . PHE A 1 331 ? -5.605 31.859 -12.18 1 87.56 331 PHE A N 1
ATOM 2690 C CA . PHE A 1 331 ? -4.602 31.281 -13.062 1 87.56 331 PHE A CA 1
ATOM 2691 C C . PHE A 1 331 ? -3.738 30.266 -12.328 1 87.56 331 PHE A C 1
ATOM 2693 O O . PHE A 1 331 ? -3.578 29.141 -12.781 1 87.56 331 PHE A O 1
ATOM 2700 N N . ASN A 1 332 ? -3.158 30.703 -11.234 1 83.88 332 ASN A N 1
ATOM 2701 C CA . ASN A 1 332 ? -2.281 29.844 -10.453 1 83.88 332 ASN A CA 1
ATOM 2702 C C . ASN A 1 332 ? -3.006 28.578 -9.992 1 83.88 332 ASN A C 1
ATOM 2704 O O . ASN A 1 332 ? -2.447 27.484 -10.047 1 83.88 332 ASN A O 1
ATOM 2708 N N . LEU A 1 333 ? -4.152 28.781 -9.531 1 83.31 333 LEU A N 1
ATOM 2709 C CA . LEU A 1 333 ? -4.953 27.656 -9.062 1 83.31 333 LEU A CA 1
ATOM 2710 C C . LEU A 1 333 ? -5.25 26.688 -10.203 1 83.31 333 LEU A C 1
ATOM 2712 O O . LEU A 1 333 ? -5.246 25.469 -10.008 1 83.31 333 LEU A O 1
ATOM 2716 N N . ARG A 1 334 ? -5.543 27.234 -11.305 1 85.94 334 ARG A N 1
ATOM 2717 C CA . ARG A 1 334 ? -5.805 26.422 -12.484 1 85.94 334 ARG A CA 1
ATOM 2718 C C . ARG A 1 334 ? -4.59 25.578 -12.859 1 85.94 334 ARG A C 1
ATOM 2720 O O . ARG A 1 334 ? -4.719 24.391 -13.156 1 85.94 334 ARG A O 1
ATOM 2727 N N . ILE A 1 335 ? -3.48 26.156 -12.82 1 85.69 335 ILE A N 1
ATOM 2728 C CA . ILE A 1 335 ? -2.248 25.453 -13.148 1 85.69 335 ILE A CA 1
ATOM 2729 C C . ILE A 1 335 ? -1.986 24.359 -12.109 1 85.69 335 ILE A C 1
ATOM 2731 O O . ILE A 1 335 ? -1.547 23.266 -12.445 1 85.69 335 ILE A O 1
ATOM 2735 N N . GLU A 1 336 ? -2.213 24.75 -10.914 1 78.69 336 GLU A N 1
ATOM 2736 C CA . GLU A 1 336 ? -2.033 23.781 -9.844 1 78.69 336 GLU A CA 1
ATOM 2737 C C . GLU A 1 336 ? -2.947 22.578 -10.031 1 78.69 336 GLU A C 1
ATOM 2739 O O . GLU A 1 336 ? -2.516 21.422 -9.875 1 78.69 336 GLU A O 1
ATOM 2744 N N . LYS A 1 337 ? -4.168 22.859 -10.281 1 81.31 337 LYS A N 1
ATOM 2745 C CA . LYS A 1 337 ? -5.129 21.781 -10.516 1 81.31 337 LYS A CA 1
ATOM 2746 C C . LYS A 1 337 ? -4.746 20.969 -11.742 1 81.31 337 LYS A C 1
ATOM 2748 O O . LYS A 1 337 ? -4.883 19.734 -11.734 1 81.31 337 LYS A O 1
ATOM 2753 N N . PHE A 1 338 ? -4.332 21.625 -12.711 1 84.88 338 PHE A N 1
ATOM 2754 C CA . PHE A 1 338 ? -3.844 20.969 -13.914 1 84.88 338 PHE A CA 1
ATOM 2755 C C . PHE A 1 338 ? -2.684 20.031 -13.578 1 84.88 338 PHE A C 1
ATOM 2757 O O . PHE A 1 338 ? -2.645 18.891 -14.047 1 84.88 338 PHE A O 1
ATOM 2764 N N . THR A 1 339 ? -1.791 20.484 -12.805 1 80.69 339 THR A N 1
ATOM 2765 C CA . THR A 1 339 ? -0.624 19.719 -12.383 1 80.69 339 THR A CA 1
ATOM 2766 C C . THR A 1 339 ? -1.046 18.469 -11.625 1 80.69 339 THR A C 1
ATOM 2768 O O . THR A 1 339 ? -0.508 17.375 -11.867 1 80.69 339 THR A O 1
ATOM 2771 N N . GLN A 1 340 ? -1.959 18.766 -10.805 1 74.19 340 GLN A N 1
ATOM 2772 C CA . GLN A 1 340 ? -2.479 17.656 -10.023 1 74.19 340 GLN A CA 1
ATOM 2773 C C . GLN A 1 340 ? -3.076 16.578 -10.93 1 74.19 340 GLN A C 1
ATOM 2775 O O . GLN A 1 340 ? -2.793 15.383 -10.758 1 74.19 340 GLN A O 1
ATOM 2780 N N . LYS A 1 341 ? -3.865 17.016 -11.828 1 78.38 341 LYS A N 1
ATOM 2781 C CA . LYS A 1 341 ? -4.496 16.078 -12.75 1 78.38 341 LYS A CA 1
ATOM 2782 C C . LYS A 1 341 ? -3.457 15.406 -13.641 1 78.38 341 LYS A C 1
ATOM 2784 O O . LYS A 1 341 ? -3.607 14.234 -14.008 1 78.38 341 LYS A O 1
ATOM 2789 N N . LEU A 1 342 ? -2.432 16.141 -13.938 1 78.5 342 LEU A N 1
ATOM 2790 C CA . LEU A 1 342 ? -1.347 15.633 -14.766 1 78.5 342 LEU A CA 1
ATOM 2791 C C . LEU A 1 342 ? -0.642 14.461 -14.078 1 78.5 342 LEU A C 1
ATOM 2793 O O . LEU A 1 342 ? -0.339 13.453 -14.719 1 78.5 342 LEU A O 1
ATOM 2797 N N . ILE A 1 343 ? -0.439 14.617 -12.781 1 70.81 343 ILE A N 1
ATOM 2798 C CA . ILE A 1 343 ? 0.368 13.641 -12.062 1 70.81 343 ILE A CA 1
ATOM 2799 C C . ILE A 1 343 ? -0.521 12.5 -11.562 1 70.81 343 ILE A C 1
ATOM 2801 O O . ILE A 1 343 ? -0.073 11.352 -11.453 1 70.81 343 ILE A O 1
ATOM 2805 N N . GLU A 1 344 ? -1.752 12.875 -11.32 1 63.97 344 GLU A N 1
ATOM 2806 C CA . GLU A 1 344 ? -2.633 11.914 -10.656 1 63.97 344 GLU A CA 1
ATOM 2807 C C . GLU A 1 344 ? -3.369 11.047 -11.68 1 63.97 344 GLU A C 1
ATOM 2809 O O . GLU A 1 344 ? -3.93 10.008 -11.328 1 63.97 344 GLU A O 1
ATOM 2814 N N . THR A 1 345 ? -3.354 11.578 -12.906 1 66.81 345 THR A N 1
ATOM 2815 C CA . THR A 1 345 ? -4.105 10.859 -13.922 1 66.81 345 THR A CA 1
ATOM 2816 C C . THR A 1 345 ? -3.229 10.57 -15.141 1 66.81 345 THR A C 1
ATOM 2818 O O . THR A 1 345 ? -2.121 11.094 -15.25 1 66.81 345 THR A O 1
ATOM 2821 N N . ASP A 1 346 ? -3.723 9.656 -15.875 1 63.19 346 ASP A N 1
ATOM 2822 C CA . ASP A 1 346 ? -3.041 9.383 -17.141 1 63.19 346 ASP A CA 1
ATOM 2823 C C . ASP A 1 346 ? -3.742 10.086 -18.297 1 63.19 346 ASP A C 1
ATOM 2825 O O . ASP A 1 346 ? -3.564 9.703 -19.453 1 63.19 346 ASP A O 1
ATOM 2829 N N . LYS A 1 347 ? -4.59 10.992 -17.984 1 76.06 347 LYS A N 1
ATOM 2830 C CA . LYS A 1 347 ? -5.309 11.734 -19.016 1 76.06 347 LYS A CA 1
ATOM 2831 C C . LYS A 1 347 ? -4.355 12.562 -19.875 1 76.06 347 LYS A C 1
ATOM 2833 O O . LYS A 1 347 ? -3.314 13.016 -19.391 1 76.06 347 LYS A O 1
ATOM 2838 N N . THR A 1 348 ? -4.719 12.547 -21.188 1 79.62 348 THR A N 1
ATOM 2839 C CA . THR A 1 348 ? -3.941 13.43 -22.047 1 79.62 348 THR A CA 1
ATOM 2840 C C . THR A 1 348 ? -4.133 14.883 -21.641 1 79.62 348 THR A C 1
ATOM 2842 O O . THR A 1 348 ? -5.047 15.211 -20.875 1 79.62 348 THR A O 1
ATOM 2845 N N . ILE A 1 349 ? -3.248 15.648 -22.156 1 84.81 349 ILE A N 1
ATOM 2846 C CA . ILE A 1 349 ? -3.326 17.078 -21.906 1 84.81 349 ILE A CA 1
ATOM 2847 C C . ILE A 1 349 ? -4.676 17.609 -22.375 1 84.81 349 ILE A C 1
ATOM 2849 O O . ILE A 1 349 ? -5.301 18.422 -21.688 1 84.81 349 ILE A O 1
ATOM 2853 N N . PHE A 1 350 ? -5.07 17.047 -23.516 1 82.25 350 PHE A N 1
ATOM 2854 C CA . PHE A 1 350 ? -6.348 17.469 -24.078 1 82.25 350 PHE A CA 1
ATOM 2855 C C . PHE A 1 350 ? -7.496 17.094 -23.156 1 82.25 350 PHE A C 1
ATOM 2857 O O . PHE A 1 350 ? -8.391 17.891 -22.906 1 82.25 350 PHE A O 1
ATOM 2864 N N . GLU A 1 351 ? -7.465 15.938 -22.672 1 83.75 351 GLU A N 1
ATOM 2865 C CA . GLU A 1 351 ? -8.516 15.438 -21.781 1 83.75 351 GLU A CA 1
ATOM 2866 C C . GLU A 1 351 ? -8.562 16.234 -20.484 1 83.75 351 GLU A C 1
ATOM 2868 O O . GLU A 1 351 ? -9.641 16.531 -19.969 1 83.75 351 GLU A O 1
ATOM 2873 N N . ILE A 1 352 ? -7.402 16.469 -19.953 1 86.94 352 ILE A N 1
ATOM 2874 C CA . ILE A 1 352 ? -7.324 17.25 -18.719 1 86.94 352 ILE A CA 1
ATOM 2875 C C . ILE A 1 352 ? -7.895 18.641 -18.953 1 86.94 352 ILE A C 1
ATOM 2877 O O . ILE A 1 352 ? -8.664 19.141 -18.125 1 86.94 352 ILE A O 1
ATOM 2881 N N . ALA A 1 353 ? -7.555 19.203 -20.109 1 86.94 353 ALA A N 1
ATOM 2882 C CA . ALA A 1 353 ? -8.07 20.516 -20.453 1 86.94 353 ALA A CA 1
ATOM 2883 C C . ALA A 1 353 ? -9.594 20.5 -20.547 1 86.94 353 ALA A C 1
ATOM 2885 O O . ALA A 1 353 ? -10.273 21.391 -20.031 1 86.94 353 ALA A O 1
ATOM 2886 N N . LEU A 1 354 ? -10.055 19.5 -21.203 1 84.06 354 LEU A N 1
ATOM 2887 C CA . LEU A 1 354 ? -11.5 19.344 -21.344 1 84.06 354 LEU A CA 1
ATOM 2888 C C . LEU A 1 354 ? -12.172 19.203 -19.984 1 84.06 354 LEU A C 1
ATOM 2890 O O . LEU A 1 354 ? -13.219 19.812 -19.734 1 84.06 354 LEU A O 1
ATOM 2894 N N . ASP A 1 355 ? -11.602 18.453 -19.109 1 83.75 355 ASP A N 1
ATOM 2895 C CA . ASP A 1 355 ? -12.117 18.219 -17.766 1 83.75 355 ASP A CA 1
ATOM 2896 C C . ASP A 1 355 ? -12.188 19.531 -16.969 1 83.75 355 ASP A C 1
ATOM 2898 O O . ASP A 1 355 ? -13.039 19.688 -16.094 1 83.75 355 ASP A O 1
ATOM 2902 N N . MET A 1 356 ? -11.297 20.391 -17.328 1 85.75 356 MET A N 1
ATOM 2903 C CA . MET A 1 356 ? -11.203 21.656 -16.594 1 85.75 356 MET A CA 1
ATOM 2904 C C . MET A 1 356 ? -12.008 22.734 -17.281 1 85.75 356 MET A C 1
ATOM 2906 O O . MET A 1 356 ? -11.922 23.906 -16.922 1 85.75 356 MET A O 1
ATOM 2910 N N . GLY A 1 357 ? -12.781 22.328 -18.375 1 81.81 357 GLY A N 1
ATOM 2911 C CA . GLY A 1 357 ? -13.648 23.25 -19.078 1 81.81 357 GLY A CA 1
ATOM 2912 C C . GLY A 1 357 ? -12.891 24.203 -19.984 1 81.81 357 GLY A C 1
ATOM 2913 O O . GLY A 1 357 ? -13.398 25.266 -20.359 1 81.81 357 GLY A O 1
ATOM 2914 N N . LEU A 1 358 ? -11.648 23.766 -20.156 1 84.12 358 LEU A N 1
ATOM 2915 C CA . LEU A 1 358 ? -10.828 24.625 -21 1 84.12 358 LEU A CA 1
ATOM 2916 C C . LEU A 1 358 ? -10.945 24.234 -22.469 1 84.12 358 LEU A C 1
ATOM 2918 O O . LEU A 1 358 ? -11.023 23.047 -22.781 1 84.12 358 LEU A O 1
ATOM 2922 N N . ASN A 1 359 ? -11.156 25.109 -23.328 1 78 359 ASN A N 1
ATOM 2923 C CA . ASN A 1 359 ? -11.367 24.812 -24.734 1 78 359 ASN A CA 1
ATOM 2924 C C . ASN A 1 359 ? -10.062 24.875 -25.531 1 78 359 ASN A C 1
ATOM 2926 O O . ASN A 1 359 ? -10.031 24.578 -26.719 1 78 359 ASN A O 1
ATOM 2930 N N . ASP A 1 360 ? -9.031 25.234 -24.875 1 80.44 360 ASP A N 1
ATOM 2931 C CA . ASP A 1 360 ? -7.754 25.391 -25.562 1 80.44 360 ASP A CA 1
ATOM 2932 C C . ASP A 1 360 ? -6.641 24.641 -24.844 1 80.44 360 ASP A C 1
ATOM 2934 O O . ASP A 1 360 ? -5.973 25.203 -23.969 1 80.44 360 ASP A O 1
ATOM 2938 N N . SER A 1 361 ? -6.371 23.438 -25.266 1 85.5 361 SER A N 1
ATOM 2939 C CA . SER A 1 361 ? -5.352 22.609 -24.625 1 85.5 361 SER A CA 1
ATOM 2940 C C . SER A 1 361 ? -3.951 23.156 -24.891 1 85.5 361 SER A C 1
ATOM 2942 O O . SER A 1 361 ? -3.059 23.016 -24.062 1 85.5 361 SER A O 1
ATOM 2944 N N . LYS A 1 362 ? -3.801 23.75 -26.031 1 82.25 362 LYS A N 1
ATOM 2945 C CA . LYS A 1 362 ? -2.498 24.328 -26.344 1 82.25 362 LYS A CA 1
ATOM 2946 C C . LYS A 1 362 ? -2.168 25.484 -25.406 1 82.25 362 LYS A C 1
ATOM 2948 O O . LYS A 1 362 ? -1.024 25.625 -24.969 1 82.25 362 LYS A O 1
ATOM 2953 N N . ASN A 1 363 ? -3.15 26.281 -25.172 1 87.25 363 ASN A N 1
ATOM 2954 C CA . ASN A 1 363 ? -2.961 27.438 -24.297 1 87.25 363 ASN A CA 1
ATOM 2955 C C . ASN A 1 363 ? -2.578 27.016 -22.891 1 87.25 363 ASN A C 1
ATOM 2957 O O . ASN A 1 363 ? -1.671 27.594 -22.281 1 87.25 363 ASN A O 1
ATOM 2961 N N . ILE A 1 364 ? -3.266 26.016 -22.344 1 88.12 364 ILE A N 1
ATOM 2962 C CA . ILE A 1 364 ? -2.975 25.609 -20.969 1 88.12 364 ILE A CA 1
ATOM 2963 C C . ILE A 1 364 ? -1.592 24.953 -20.906 1 88.12 364 ILE A C 1
ATOM 2965 O O . ILE A 1 364 ? -0.884 25.078 -19.906 1 88.12 364 ILE A O 1
ATOM 2969 N N . ALA A 1 365 ? -1.211 24.344 -21.984 1 87.88 365 ALA A N 1
ATOM 2970 C CA . ALA A 1 365 ? 0.126 23.75 -22.031 1 87.88 365 ALA A CA 1
ATOM 2971 C C . ALA A 1 365 ? 1.201 24.828 -22.016 1 87.88 365 ALA A C 1
ATOM 2973 O O . ALA A 1 365 ? 2.213 24.703 -21.312 1 87.88 365 ALA A O 1
ATOM 2974 N N . ARG A 1 366 ? 0.966 25.844 -22.766 1 87.25 366 ARG A N 1
ATOM 2975 C CA . ARG A 1 366 ? 1.881 26.984 -22.797 1 87.25 366 ARG A CA 1
ATOM 2976 C C . ARG A 1 366 ? 1.97 27.641 -21.422 1 87.25 366 ARG A C 1
ATOM 2978 O O . ARG A 1 366 ? 3.064 27.969 -20.953 1 87.25 366 ARG A O 1
ATOM 2985 N N . GLN A 1 367 ? 0.849 27.891 -20.828 1 87.88 367 GLN A N 1
ATOM 2986 C CA . GLN A 1 367 ? 0.788 28.5 -19.5 1 87.88 367 GLN A CA 1
ATOM 2987 C C . GLN A 1 367 ? 1.507 27.656 -18.469 1 87.88 367 GLN A C 1
ATOM 2989 O O . GLN A 1 367 ? 2.211 28.188 -17.594 1 87.88 367 GLN A O 1
ATOM 2994 N N . PHE A 1 368 ? 1.272 26.375 -18.578 1 90.19 368 PHE A N 1
ATOM 2995 C CA . PHE A 1 368 ? 1.933 25.438 -17.672 1 90.19 368 PHE A CA 1
ATOM 2996 C C . PHE A 1 368 ? 3.447 25.547 -17.781 1 90.19 368 PHE A C 1
ATOM 2998 O O . PHE A 1 368 ? 4.145 25.641 -16.766 1 90.19 368 PHE A O 1
ATOM 3005 N N . ARG A 1 369 ? 3.936 25.625 -18.938 1 86.12 369 ARG A N 1
ATOM 3006 C CA . ARG A 1 369 ? 5.371 25.75 -19.172 1 86.12 369 ARG A CA 1
ATOM 3007 C C . ARG A 1 369 ? 5.918 27.047 -18.578 1 86.12 369 ARG A C 1
ATOM 3009 O O . ARG A 1 369 ? 7.023 27.062 -18.031 1 86.12 369 ARG A O 1
ATOM 3016 N N . GLN A 1 370 ? 5.215 28.047 -18.734 1 81.69 370 GLN A N 1
ATOM 3017 C CA . GLN A 1 370 ? 5.621 29.344 -18.188 1 81.69 370 GLN A CA 1
ATOM 3018 C C . GLN A 1 370 ? 5.758 29.297 -16.672 1 81.69 370 GLN A C 1
ATOM 3020 O O . GLN A 1 370 ? 6.668 29.906 -16.109 1 81.69 370 GLN A O 1
ATOM 3025 N N . VAL A 1 371 ? 4.875 28.547 -16.078 1 81.06 371 VAL A N 1
ATOM 3026 C CA . VAL A 1 371 ? 4.828 28.531 -14.625 1 81.06 371 VAL A CA 1
ATOM 3027 C C . VAL A 1 371 ? 5.777 27.469 -14.086 1 81.06 371 VAL A C 1
ATOM 3029 O O . VAL A 1 371 ? 6.488 27.703 -13.102 1 81.06 371 VAL A O 1
ATOM 3032 N N . LYS A 1 372 ? 5.801 26.266 -14.742 1 80.06 372 LYS A N 1
ATOM 3033 C CA . LYS A 1 372 ? 6.523 25.125 -14.188 1 80.06 372 LYS A CA 1
ATOM 3034 C C . LYS A 1 372 ? 7.895 24.969 -14.844 1 80.06 372 LYS A C 1
ATOM 3036 O O . LYS A 1 372 ? 8.727 24.203 -14.367 1 80.06 372 LYS A O 1
ATOM 3041 N N . GLY A 1 373 ? 8.156 25.656 -15.891 1 76.44 373 GLY A N 1
ATOM 3042 C CA . GLY A 1 373 ? 9.461 25.672 -16.531 1 76.44 373 GLY A CA 1
ATOM 3043 C C . GLY A 1 373 ? 9.68 24.516 -17.469 1 76.44 373 GLY A C 1
ATOM 3044 O O . GLY A 1 373 ? 10.766 24.344 -18.031 1 76.44 373 GLY A O 1
ATOM 3045 N N . CYS A 1 374 ? 8.742 23.656 -17.609 1 81.06 374 CYS A N 1
ATOM 3046 C CA . CYS A 1 374 ? 8.828 22.531 -18.516 1 81.06 374 CYS A CA 1
ATOM 3047 C C . CYS A 1 374 ? 7.453 22.172 -19.078 1 81.06 374 CYS A C 1
ATOM 3049 O O . CYS A 1 374 ? 6.434 22.625 -18.562 1 81.06 374 CYS A O 1
ATOM 3051 N N . ASN A 1 375 ? 7.492 21.406 -20.188 1 85.62 375 ASN A N 1
ATOM 3052 C CA . ASN A 1 375 ? 6.215 21.016 -20.781 1 85.62 375 ASN A CA 1
ATOM 3053 C C . ASN A 1 375 ? 5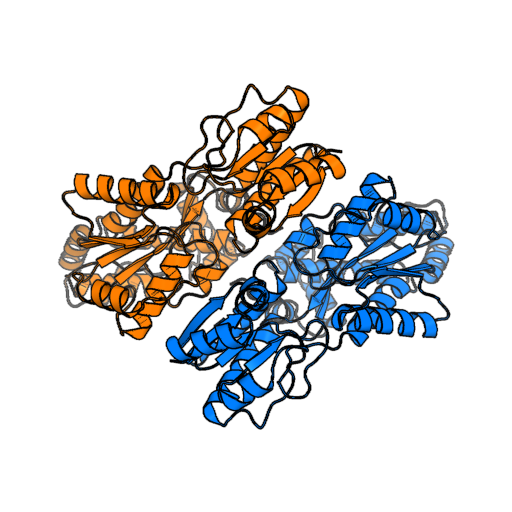.512 19.953 -19.922 1 85.62 375 ASN A C 1
ATOM 3055 O O . ASN A 1 375 ? 6.156 19.234 -19.172 1 85.62 375 ASN A O 1
ATOM 3059 N N . PRO A 1 376 ? 4.152 19.984 -19.984 1 85.69 376 PRO A N 1
ATOM 3060 C CA . PRO A 1 376 ? 3.352 19.078 -19.156 1 85.69 376 PRO A CA 1
ATOM 3061 C C . PRO A 1 376 ? 3.799 17.625 -19.281 1 85.69 376 PRO A C 1
ATOM 3063 O O . PRO A 1 376 ? 3.844 16.906 -18.281 1 85.69 376 PRO A O 1
ATOM 3066 N N . LEU A 1 377 ? 4.176 17.203 -20.406 1 80.44 377 LEU A N 1
ATOM 3067 C CA . LEU A 1 377 ? 4.574 15.812 -20.609 1 80.44 377 LEU A CA 1
ATOM 3068 C C . LEU A 1 377 ? 5.871 15.5 -19.875 1 80.44 377 LEU A C 1
ATOM 3070 O O . LEU A 1 377 ? 6.008 14.438 -19.266 1 80.44 377 LEU A O 1
ATOM 3074 N N . GLU A 1 378 ? 6.75 16.438 -19.969 1 76.31 378 GLU A N 1
ATOM 3075 C CA . GLU A 1 378 ? 8.008 16.297 -19.25 1 76.31 378 GLU A CA 1
ATOM 3076 C C . GLU A 1 378 ? 7.781 16.25 -17.734 1 76.31 378 GLU A C 1
ATOM 3078 O O . GLU A 1 378 ? 8.422 15.477 -17.031 1 76.31 378 GLU A O 1
ATOM 3083 N N . TYR A 1 379 ? 6.922 17.141 -17.328 1 79.31 379 TYR A N 1
ATOM 3084 C CA . TYR A 1 379 ? 6.609 17.203 -15.906 1 79.31 379 TYR A CA 1
ATOM 3085 C C . TYR A 1 379 ? 6.035 15.875 -15.422 1 79.31 379 TYR A C 1
ATOM 3087 O O . TYR A 1 379 ? 6.422 15.375 -14.359 1 79.31 379 TYR A O 1
ATOM 3095 N N . ARG A 1 380 ? 5.105 15.328 -16.141 1 76.81 380 ARG A N 1
ATOM 3096 C CA . ARG A 1 380 ? 4.492 14.039 -15.82 1 76.81 380 ARG A CA 1
ATOM 3097 C C . ARG A 1 380 ? 5.543 12.938 -15.734 1 76.81 380 ARG A C 1
ATOM 3099 O O . ARG A 1 380 ? 5.523 12.133 -14.805 1 76.81 380 ARG A O 1
ATOM 3106 N N . LYS A 1 381 ? 6.375 12.875 -16.641 1 67.12 381 LYS A N 1
ATOM 3107 C CA . LYS A 1 381 ? 7.418 11.859 -16.688 1 67.12 381 LYS A CA 1
ATOM 3108 C C . LYS A 1 381 ? 8.289 11.906 -15.438 1 67.12 381 LYS A C 1
ATOM 3110 O O . LYS A 1 381 ? 8.711 10.875 -14.922 1 67.12 381 LYS A O 1
ATOM 3115 N N . THR A 1 382 ? 8.453 13.211 -15.109 1 59.22 382 THR A N 1
ATOM 3116 C CA . THR A 1 382 ? 9.375 13.43 -14.008 1 59.22 382 THR A CA 1
ATOM 3117 C C . THR A 1 382 ? 8.695 13.195 -12.664 1 59.22 382 THR A C 1
ATOM 3119 O O . THR A 1 382 ? 9.328 12.773 -11.703 1 59.22 382 THR A O 1
ATOM 3122 N N . HIS A 1 383 ? 7.473 13.602 -12.68 1 57.25 383 HIS A N 1
ATOM 3123 C CA . HIS A 1 383 ? 6.84 13.68 -11.367 1 57.25 383 HIS A CA 1
ATOM 3124 C C . HIS A 1 383 ? 5.762 12.617 -11.203 1 57.25 383 HIS A C 1
ATOM 3126 O O . HIS A 1 383 ? 5.27 12.383 -10.102 1 57.25 383 HIS A O 1
ATOM 3132 N N . GLN A 1 384 ? 5.25 12.242 -12.414 1 54.25 384 GLN A N 1
ATOM 3133 C CA . GLN A 1 384 ? 4.246 11.188 -12.328 1 54.25 384 GLN A CA 1
ATOM 3134 C C . GLN A 1 384 ? 4.852 9.891 -11.805 1 54.25 384 GLN A C 1
ATOM 3136 O O . GLN A 1 384 ? 5.91 9.461 -12.266 1 54.25 384 GLN A O 1
ATOM 3141 N N . LEU A 1 385 ? 4.562 9.617 -10.664 1 43.5 385 LEU A N 1
ATOM 3142 C CA . LEU A 1 385 ? 5.035 8.328 -10.164 1 43.5 385 LEU A CA 1
ATOM 3143 C C . LEU A 1 385 ? 4.816 7.23 -11.195 1 43.5 385 LEU A C 1
ATOM 3145 O O . LEU A 1 385 ? 3.795 7.215 -11.891 1 43.5 385 LEU A O 1
ATOM 3149 N N . PRO A 1 386 ? 5.949 6.785 -11.734 1 34.69 386 PRO A N 1
ATOM 3150 C CA . PRO A 1 386 ? 5.781 5.758 -12.766 1 34.69 386 PRO A CA 1
ATOM 3151 C C . PRO A 1 386 ? 4.543 4.895 -12.539 1 34.69 386 PRO A C 1
ATOM 3153 O O . PRO A 1 386 ? 4.316 4.406 -11.43 1 34.69 386 PRO A O 1
ATOM 3156 N N . LYS A 1 387 ? 3.541 5.316 -13.133 1 34.03 387 LYS A N 1
ATOM 3157 C CA . LYS A 1 387 ? 2.393 4.414 -13.156 1 34.03 387 LYS A CA 1
ATOM 3158 C C . LYS A 1 387 ? 2.803 3.016 -13.609 1 34.03 387 LYS A C 1
ATOM 3160 O O . LYS A 1 387 ? 3.285 2.834 -14.727 1 34.03 387 LYS A O 1
ATOM 3165 N N . ASN A 1 388 ? 3.604 2.387 -12.75 1 26.02 388 ASN A N 1
ATOM 3166 C CA . ASN A 1 388 ? 3.881 1.03 -13.211 1 26.02 388 ASN A CA 1
ATOM 3167 C C . ASN A 1 388 ? 2.656 0.397 -13.859 1 26.02 388 ASN A C 1
ATOM 3169 O O . ASN A 1 388 ? 1.546 0.499 -13.336 1 26.02 388 ASN A O 1
ATOM 3173 N N . MET B 1 1 ? -21.828 8.711 15.219 1 81.69 1 MET B N 1
ATOM 3174 C CA . MET B 1 1 ? -20.531 8.359 14.656 1 81.69 1 MET B CA 1
ATOM 3175 C C . MET B 1 1 ? -20.078 6.984 15.133 1 81.69 1 MET B C 1
ATOM 3177 O O . MET B 1 1 ? -20.109 6.703 16.328 1 81.69 1 MET B O 1
ATOM 3181 N N . TYR B 1 2 ? -19.828 6.105 14.227 1 89.75 2 TYR B N 1
ATOM 3182 C CA . TYR B 1 2 ? -19.406 4.766 14.609 1 89.75 2 TYR B CA 1
ATOM 3183 C C . TYR B 1 2 ? -17.891 4.703 14.781 1 89.75 2 TYR B C 1
ATOM 3185 O O . TYR B 1 2 ? -17.141 5.266 13.977 1 89.75 2 TYR B O 1
ATOM 3193 N N . LYS B 1 3 ? -17.5 4.082 15.875 1 89.56 3 LYS B N 1
ATOM 3194 C CA . LYS B 1 3 ? -16.094 3.814 16.156 1 89.56 3 LYS B CA 1
ATOM 3195 C C . LYS B 1 3 ? -15.75 2.355 15.891 1 89.56 3 LYS B C 1
ATOM 3197 O O . LYS B 1 3 ? -16.281 1.451 16.531 1 89.56 3 LYS B O 1
ATOM 3202 N N . VAL B 1 4 ? -14.844 2.197 14.977 1 92.94 4 VAL B N 1
ATOM 3203 C CA . VAL B 1 4 ? -14.594 0.832 14.523 1 92.94 4 VAL B CA 1
ATOM 3204 C C . VAL B 1 4 ? -13.102 0.515 14.641 1 92.94 4 VAL B C 1
ATOM 3206 O O . VAL B 1 4 ? -12.258 1.298 14.195 1 92.94 4 VAL B O 1
ATOM 3209 N N . ILE B 1 5 ? -12.797 -0.621 15.227 1 92.44 5 ILE B N 1
ATOM 3210 C CA . ILE B 1 5 ? -11.43 -1.118 15.289 1 92.44 5 ILE B CA 1
ATOM 3211 C C . ILE B 1 5 ? -11.148 -2.002 14.078 1 92.44 5 ILE B C 1
ATOM 3213 O O . ILE B 1 5 ? -11.93 -2.9 13.758 1 92.44 5 ILE B O 1
ATOM 3217 N N . LEU B 1 6 ? -10.109 -1.675 13.43 1 93.12 6 LEU B N 1
ATOM 3218 C CA . LEU B 1 6 ? -9.641 -2.488 12.312 1 93.12 6 LEU B CA 1
ATOM 3219 C C . LEU B 1 6 ? -8.375 -3.248 12.695 1 93.12 6 LEU B C 1
ATOM 3221 O O . LEU B 1 6 ? -7.281 -2.676 12.703 1 93.12 6 LEU B O 1
ATOM 3225 N N . LEU B 1 7 ? -8.516 -4.527 12.969 1 93.19 7 LEU B N 1
ATOM 3226 C CA . LEU B 1 7 ? -7.41 -5.414 13.312 1 93.19 7 LEU B CA 1
ATOM 3227 C C . LEU B 1 7 ? -6.977 -6.238 12.102 1 93.19 7 LEU B C 1
ATOM 3229 O O . LEU B 1 7 ? -7.277 -7.43 12.016 1 93.19 7 LEU B O 1
ATOM 3233 N N . LEU B 1 8 ? -6.246 -5.559 11.203 1 91.94 8 LEU B N 1
ATOM 3234 C CA . LEU B 1 8 ? -5.914 -6.137 9.906 1 91.94 8 LEU B CA 1
ATOM 3235 C C . LEU B 1 8 ? -4.43 -5.965 9.602 1 91.94 8 LEU B C 1
ATOM 3237 O O . LEU B 1 8 ? -3.74 -5.188 10.266 1 91.94 8 LEU B O 1
ATOM 3241 N N . ASP B 1 9 ? -3.902 -6.727 8.641 1 88.25 9 ASP B N 1
ATOM 3242 C CA . ASP B 1 9 ? -2.516 -6.605 8.203 1 88.25 9 ASP B CA 1
ATOM 3243 C C . ASP B 1 9 ? -2.377 -5.562 7.098 1 88.25 9 ASP B C 1
ATOM 3245 O O . ASP B 1 9 ? -2.406 -5.902 5.914 1 88.25 9 ASP B O 1
ATOM 3249 N N . PHE B 1 10 ? -2.031 -4.398 7.473 1 84.81 10 PHE B N 1
ATOM 3250 C CA . PHE B 1 10 ? -2.035 -3.303 6.508 1 84.81 10 PHE B CA 1
ATOM 3251 C C . PHE B 1 10 ? -0.762 -3.314 5.672 1 84.81 10 PHE B C 1
ATOM 3253 O O . PHE B 1 10 ? -0.6 -2.492 4.77 1 84.81 10 PHE B O 1
ATOM 3260 N N . ALA B 1 11 ? 0.09 -4.277 5.934 1 81.5 11 ALA B N 1
ATOM 3261 C CA . ALA B 1 11 ? 1.229 -4.488 5.043 1 81.5 11 ALA B CA 1
ATOM 3262 C C . ALA B 1 11 ? 0.793 -5.168 3.748 1 81.5 11 ALA B C 1
ATOM 3264 O O . ALA B 1 11 ? 1.523 -5.148 2.754 1 81.5 11 ALA B O 1
ATOM 3265 N N . GLU B 1 12 ? -0.369 -5.719 3.773 1 86.06 12 GLU B N 1
ATOM 3266 C CA . GLU B 1 12 ? -0.91 -6.414 2.611 1 86.06 12 GLU B CA 1
ATOM 3267 C C . GLU B 1 12 ? -1.887 -5.531 1.842 1 86.06 12 GLU B C 1
ATOM 3269 O O . GLU B 1 12 ? -2.674 -4.797 2.443 1 86.06 12 GLU B O 1
ATOM 3274 N N . GLU B 1 13 ? -1.766 -5.648 0.541 1 88.19 13 GLU B N 1
ATOM 3275 C CA . GLU B 1 13 ? -2.676 -4.879 -0.301 1 88.19 13 GLU B CA 1
ATOM 3276 C C . GLU B 1 13 ? -4.129 -5.277 -0.054 1 88.19 13 GLU B C 1
ATOM 3278 O O . GLU B 1 13 ? -5.031 -4.445 -0.152 1 88.19 13 GLU B O 1
ATOM 3283 N N . TYR B 1 14 ? -4.363 -6.523 0.282 1 92.5 14 TYR B N 1
ATOM 3284 C CA . TYR B 1 14 ? -5.707 -7 0.576 1 92.5 14 TYR B CA 1
ATOM 3285 C C . TYR B 1 14 ? -6.379 -6.125 1.628 1 92.5 14 TYR B C 1
ATOM 3287 O O . TYR B 1 14 ? -7.508 -5.664 1.433 1 92.5 14 TYR B O 1
ATOM 3295 N N . SER B 1 15 ? -5.723 -5.883 2.711 1 92.75 15 SER B N 1
ATOM 3296 C CA . SER B 1 15 ? -6.27 -5.105 3.82 1 92.75 15 SER B CA 1
ATOM 3297 C C . SER B 1 15 ? -6.492 -3.652 3.42 1 92.75 15 SER B C 1
ATOM 3299 O O . SER B 1 15 ? -7.457 -3.025 3.859 1 92.75 15 SER B O 1
ATOM 3301 N N . LYS B 1 16 ? -5.637 -3.152 2.648 1 89.44 16 LYS B N 1
ATOM 3302 C CA . LYS B 1 16 ? -5.793 -1.775 2.188 1 89.44 16 LYS B CA 1
ATOM 3303 C C . LYS B 1 16 ? -7.02 -1.63 1.294 1 89.44 16 LYS B C 1
ATOM 3305 O O . LYS B 1 16 ? -7.773 -0.664 1.42 1 89.44 16 LYS B O 1
ATOM 3310 N N . ASP B 1 17 ? -7.141 -2.57 0.393 1 91.94 17 ASP B N 1
ATOM 3311 C CA . ASP B 1 17 ? -8.312 -2.559 -0.479 1 91.94 17 ASP B CA 1
ATOM 3312 C C . ASP B 1 17 ? -9.594 -2.74 0.324 1 91.94 17 ASP B C 1
ATOM 3314 O O . ASP B 1 17 ? -10.625 -2.129 0.013 1 91.94 17 ASP B O 1
ATOM 3318 N N . LEU B 1 18 ? -9.516 -3.588 1.276 1 94.69 18 LEU B N 1
ATOM 3319 C CA . LEU B 1 18 ? -10.656 -3.76 2.168 1 94.69 18 LEU B CA 1
ATOM 3320 C C . LEU B 1 18 ? -11.023 -2.445 2.85 1 94.69 18 LEU B C 1
ATOM 3322 O O . LEU B 1 18 ? -12.195 -2.078 2.918 1 94.69 18 LEU B O 1
ATOM 3326 N N . LEU B 1 19 ? -10.055 -1.771 3.369 1 92.44 19 LEU B N 1
ATOM 3327 C CA . LEU B 1 19 ? -10.258 -0.493 4.043 1 92.44 19 LEU B CA 1
ATOM 3328 C C . LEU B 1 19 ? -10.852 0.539 3.092 1 92.44 19 LEU B C 1
ATOM 3330 O O . LEU B 1 19 ? -11.695 1.347 3.494 1 92.44 19 LEU B O 1
ATOM 3334 N N . ARG B 1 20 ? -10.367 0.54 1.877 1 88.69 20 ARG B N 1
ATOM 3335 C CA . ARG B 1 20 ? -10.93 1.453 0.886 1 88.69 20 ARG B CA 1
ATOM 3336 C C . ARG B 1 20 ? -12.43 1.251 0.741 1 88.69 20 ARG B C 1
ATOM 3338 O O . ARG B 1 20 ? -13.188 2.221 0.669 1 88.69 20 ARG B O 1
ATOM 3345 N N . GLY B 1 21 ? -12.812 0.005 0.675 1 92.38 21 GLY B N 1
ATOM 3346 C CA . GLY B 1 21 ? -14.234 -0.304 0.603 1 92.38 21 GLY B CA 1
ATOM 3347 C C . GLY B 1 21 ? -15 0.116 1.843 1 92.38 21 GLY B C 1
ATOM 3348 O O . GLY B 1 21 ? -16.078 0.708 1.742 1 92.38 21 GLY B O 1
ATOM 3349 N N . ILE B 1 22 ? -14.445 -0.178 2.99 1 93.56 22 ILE B N 1
ATOM 3350 C CA . ILE B 1 22 ? -15.055 0.203 4.262 1 93.56 22 ILE B CA 1
ATOM 3351 C C . ILE B 1 22 ? -15.211 1.721 4.324 1 93.56 22 ILE B C 1
ATOM 3353 O O . ILE B 1 22 ? -16.281 2.225 4.688 1 93.56 22 ILE B O 1
ATOM 3357 N N . SER B 1 23 ? -14.18 2.41 3.943 1 87.31 23 SER B N 1
ATOM 3358 C CA . SER B 1 23 ? -14.172 3.869 3.986 1 87.31 23 SER B CA 1
ATOM 3359 C C . SER B 1 23 ? -15.195 4.461 3.029 1 87.31 23 SER B C 1
ATOM 3361 O O . SER B 1 23 ? -15.828 5.477 3.334 1 87.31 23 SER B O 1
ATOM 3363 N N . ARG B 1 24 ? -15.281 3.871 1.868 1 85.69 24 ARG B N 1
ATOM 3364 C CA . ARG B 1 24 ? -16.266 4.34 0.908 1 85.69 24 ARG B CA 1
ATOM 3365 C C . ARG B 1 24 ? -17.688 4.266 1.492 1 85.69 24 ARG B C 1
ATOM 3367 O O . ARG B 1 24 ? -18.453 5.223 1.393 1 85.69 24 ARG B O 1
ATOM 3374 N N . TYR B 1 25 ? -18 3.172 2.092 1 91.69 25 TYR B N 1
ATOM 3375 C CA . TYR B 1 25 ? -19.312 3.031 2.736 1 91.69 25 TYR B CA 1
ATOM 3376 C C . TYR B 1 25 ? -19.484 4.066 3.842 1 91.69 25 TYR B C 1
ATOM 3378 O O . TYR B 1 25 ? -20.531 4.707 3.939 1 91.69 25 TYR B O 1
ATOM 3386 N N . ALA B 1 26 ? -18.453 4.207 4.652 1 86.88 26 ALA B N 1
ATOM 3387 C CA . ALA B 1 26 ? -18.484 5.133 5.781 1 86.88 26 ALA B CA 1
ATOM 3388 C C . ALA B 1 26 ? -18.734 6.562 5.309 1 86.88 26 ALA B C 1
ATOM 3390 O O . ALA B 1 26 ? -19.484 7.312 5.941 1 86.88 26 ALA B O 1
ATOM 3391 N N . ASN B 1 27 ? -18.078 6.906 4.285 1 79.94 27 ASN B N 1
ATOM 3392 C CA . ASN B 1 27 ? -18.234 8.25 3.744 1 79.94 27 ASN B CA 1
ATOM 3393 C C . ASN B 1 27 ? -19.641 8.492 3.221 1 79.94 27 ASN B C 1
ATOM 3395 O O . ASN B 1 27 ? -20.172 9.609 3.32 1 79.94 27 ASN B O 1
ATOM 3399 N N . GLU B 1 28 ? -20.219 7.469 2.695 1 83.06 28 GLU B N 1
ATOM 3400 C CA . GLU B 1 28 ? -21.547 7.578 2.098 1 83.06 28 GLU B CA 1
ATOM 3401 C C . GLU B 1 28 ? -22.641 7.52 3.162 1 83.06 28 GLU B C 1
ATOM 3403 O O . GLU B 1 28 ? -23.75 8.023 2.955 1 83.06 28 GLU B O 1
ATOM 3408 N N . ASN B 1 29 ? -22.375 6.953 4.242 1 86.62 29 ASN B N 1
ATOM 3409 C CA . ASN B 1 29 ? -23.453 6.656 5.176 1 86.62 29 ASN B CA 1
ATOM 3410 C C . ASN B 1 29 ? -23.188 7.266 6.551 1 86.62 29 ASN B C 1
ATOM 3412 O O . ASN B 1 29 ? -24.047 7.203 7.434 1 86.62 29 ASN B O 1
ATOM 3416 N N . GLY B 1 30 ? -22.203 7.945 6.805 1 76.12 30 GLY B N 1
ATOM 3417 C CA . GLY B 1 30 ? -22.031 8.586 8.094 1 76.12 30 GLY B CA 1
ATOM 3418 C C . GLY B 1 30 ? -20.562 8.828 8.445 1 76.12 30 GLY B C 1
ATOM 3419 O O . GLY B 1 30 ? -19.672 8.398 7.719 1 76.12 30 GLY B O 1
ATOM 3420 N N . PRO B 1 31 ? -20.578 9.43 9.523 1 77.38 31 PRO B N 1
ATOM 3421 C CA . PRO B 1 31 ? -19.156 9.539 9.883 1 77.38 31 PRO B CA 1
ATOM 3422 C C . PRO B 1 31 ? -18.656 8.328 10.664 1 77.38 31 PRO B C 1
ATOM 3424 O O . PRO B 1 31 ? -19.359 7.805 11.531 1 77.38 31 PRO B O 1
ATOM 3427 N N . TRP B 1 32 ? -17.719 7.77 10.32 1 85.31 32 TRP B N 1
ATOM 3428 C CA . TRP B 1 32 ? -17.016 6.695 11.023 1 85.31 32 TRP B CA 1
ATOM 3429 C C . TRP B 1 32 ? -15.617 7.129 11.438 1 85.31 32 TRP B C 1
ATOM 3431 O O . TRP B 1 32 ? -15.016 8 10.797 1 85.31 32 TRP B O 1
ATOM 3441 N N . THR B 1 33 ? -15.273 6.598 12.57 1 81.62 33 THR B N 1
ATOM 3442 C CA . THR B 1 33 ? -13.883 6.727 13 1 81.62 33 THR B CA 1
ATOM 3443 C C . THR B 1 33 ? -13.234 5.355 13.133 1 81.62 33 THR B C 1
ATOM 3445 O O . THR B 1 33 ? -13.859 4.41 13.617 1 81.62 33 THR B O 1
ATOM 3448 N N . PHE B 1 34 ? -12.031 5.363 12.719 1 85.44 34 PHE B N 1
ATOM 3449 C CA . PHE B 1 34 ? -11.367 4.066 12.695 1 85.44 34 PHE B CA 1
ATOM 3450 C C . PHE B 1 34 ? -10.125 4.078 13.578 1 85.44 34 PHE B C 1
ATOM 3452 O O . PHE B 1 34 ? -9.422 5.082 13.648 1 85.44 34 PHE B O 1
ATOM 3459 N N . CYS B 1 35 ? -9.914 2.973 14.188 1 83.88 35 CYS B N 1
ATOM 3460 C CA . CYS B 1 35 ? -8.648 2.674 14.852 1 83.88 35 CYS B CA 1
ATOM 3461 C C . CYS B 1 35 ? -7.941 1.507 14.172 1 83.88 35 CYS B C 1
ATOM 3463 O O . CYS B 1 35 ? -8.375 0.36 14.289 1 83.88 35 CYS B O 1
ATOM 3465 N N . ARG B 1 36 ? -6.906 1.849 13.516 1 85.25 36 ARG B N 1
ATOM 3466 C CA . ARG B 1 36 ? -6.113 0.796 12.883 1 85.25 36 ARG B CA 1
ATOM 3467 C C . ARG B 1 36 ? -5.184 0.134 13.891 1 85.25 36 ARG B C 1
ATOM 3469 O O . ARG B 1 36 ? -4.215 0.749 14.344 1 85.25 36 ARG B O 1
ATOM 3476 N N . MET B 1 37 ? -5.453 -1.078 14.203 1 83.69 37 MET B N 1
ATOM 3477 C CA . MET B 1 37 ? -4.684 -1.839 15.18 1 83.69 37 MET B CA 1
ATOM 3478 C C . MET B 1 37 ? -3.805 -2.879 14.492 1 83.69 37 MET B C 1
ATOM 3480 O O . MET B 1 37 ? -4.305 -3.717 13.742 1 83.69 37 MET B O 1
ATOM 3484 N N . PRO B 1 38 ? -2.498 -2.822 14.758 1 79.06 38 PRO B N 1
ATOM 3485 C CA . PRO B 1 38 ? -1.622 -3.84 14.172 1 79.06 38 PRO B CA 1
ATOM 3486 C C . PRO B 1 38 ? -1.979 -5.254 14.625 1 79.06 38 PRO B C 1
ATOM 3488 O O . PRO B 1 38 ? -2.355 -5.461 15.781 1 79.06 38 PRO B O 1
ATOM 3491 N N . LEU B 1 39 ? -1.65 -6.18 13.82 1 83.44 39 LEU B N 1
ATOM 3492 C CA . LEU B 1 39 ? -2.053 -7.562 14.055 1 83.44 39 LEU B CA 1
ATOM 3493 C C . LEU B 1 39 ? -1.29 -8.156 15.234 1 83.44 39 LEU B C 1
ATOM 3495 O O . LEU B 1 39 ? -1.756 -9.109 15.859 1 83.44 39 LEU B O 1
ATOM 3499 N N . TYR B 1 40 ? -0.177 -7.672 15.484 1 76.62 40 TYR B N 1
ATOM 3500 C CA . TYR B 1 40 ? 0.631 -8.289 16.531 1 76.62 40 TYR B CA 1
ATOM 3501 C C . TYR B 1 40 ? -0.05 -8.164 17.891 1 76.62 40 TYR B C 1
ATOM 3503 O O . TYR B 1 40 ? 0.3 -8.883 18.828 1 76.62 40 TYR B O 1
ATOM 3511 N N . TYR B 1 41 ? -1.047 -7.289 18.062 1 80.94 41 TYR B N 1
ATOM 3512 C CA . TYR B 1 41 ? -1.781 -7.141 19.312 1 80.94 41 TYR B CA 1
ATOM 3513 C C . TYR B 1 41 ? -2.561 -8.414 19.641 1 80.94 41 TYR B C 1
ATOM 3515 O O . TYR B 1 41 ? -2.777 -8.734 20.797 1 80.94 41 TYR B O 1
ATOM 3523 N N . ARG B 1 42 ? -2.947 -9.062 18.594 1 84.12 42 ARG B N 1
ATOM 3524 C CA . ARG B 1 42 ? -3.656 -10.312 18.859 1 84.12 42 ARG B CA 1
ATOM 3525 C C . ARG B 1 42 ? -2.74 -11.328 19.531 1 84.12 42 ARG B C 1
ATOM 3527 O O . ARG B 1 42 ? -3.205 -12.195 20.281 1 84.12 42 ARG B O 1
ATOM 3534 N N . GLU B 1 43 ? -1.396 -11.18 19.25 1 78.31 43 GLU B N 1
ATOM 3535 C CA . GLU B 1 43 ? -0.407 -12.07 19.859 1 78.31 43 GLU B CA 1
ATOM 3536 C C . GLU B 1 43 ? -0.02 -11.594 21.25 1 78.31 43 GLU B C 1
ATOM 3538 O O . GLU B 1 43 ? 0.271 -12.406 22.141 1 78.31 43 GLU B O 1
ATOM 3543 N N . THR B 1 44 ? -0.023 -10.297 21.484 1 78 44 THR B N 1
ATOM 3544 C CA . THR B 1 44 ? 0.566 -9.75 22.703 1 78 44 THR B CA 1
ATOM 3545 C C . THR B 1 44 ? -0.494 -9.562 23.781 1 78 44 THR B C 1
ATOM 3547 O O . THR B 1 44 ? -0.276 -9.93 24.938 1 78 44 THR B O 1
ATOM 3550 N N . ILE B 1 45 ? -1.707 -9.039 23.422 1 83.81 45 ILE B N 1
ATOM 3551 C CA . ILE B 1 45 ? -2.695 -8.75 24.469 1 83.81 45 ILE B CA 1
ATOM 3552 C C . ILE B 1 45 ? -3.91 -9.656 24.281 1 83.81 45 ILE B C 1
ATOM 3554 O O . ILE B 1 45 ? -4.773 -9.734 25.156 1 83.81 45 ILE B O 1
ATOM 3558 N N . GLY B 1 46 ? -3.973 -10.336 23.234 1 87.5 46 GLY B N 1
ATOM 3559 C CA . GLY B 1 46 ? -5.039 -11.297 23 1 87.5 46 GLY B CA 1
ATOM 3560 C C . GLY B 1 46 ? -6.406 -10.648 22.859 1 87.5 46 GLY B C 1
ATOM 3561 O O . GLY B 1 46 ? -6.516 -9.422 22.844 1 87.5 46 GLY B O 1
ATOM 3562 N N . ILE B 1 47 ? -7.422 -11.516 22.797 1 91.12 47 ILE B N 1
ATOM 3563 C CA . ILE B 1 47 ? -8.773 -11.023 22.547 1 91.12 47 ILE B CA 1
ATOM 3564 C C . ILE B 1 47 ? -9.281 -10.266 23.766 1 91.12 47 ILE B C 1
ATOM 3566 O O . ILE B 1 47 ? -10.016 -9.289 23.641 1 91.12 47 ILE B O 1
ATOM 3570 N N . GLU B 1 48 ? -8.906 -10.75 24.938 1 92.06 48 GLU B N 1
ATOM 3571 C CA . GLU B 1 48 ? -9.32 -10.07 26.156 1 92.06 48 GLU B CA 1
ATOM 3572 C C . GLU B 1 48 ? -8.812 -8.641 26.188 1 92.06 48 GLU B C 1
ATOM 3574 O O . GLU B 1 48 ? -9.57 -7.707 26.484 1 92.06 48 GLU B O 1
ATOM 3579 N N . GLY B 1 49 ? -7.543 -8.539 25.922 1 90.31 49 GLY B N 1
ATOM 3580 C CA . GLY B 1 49 ? -6.953 -7.215 25.891 1 90.31 49 GLY B CA 1
ATOM 3581 C C . GLY B 1 49 ? -7.562 -6.316 24.828 1 90.31 49 GLY B C 1
ATOM 3582 O O . GLY B 1 49 ? -7.785 -5.129 25.078 1 90.31 49 GLY B O 1
ATOM 3583 N N . ILE B 1 50 ? -7.906 -6.863 23.703 1 91.12 50 ILE B N 1
ATOM 3584 C CA . ILE B 1 50 ? -8.477 -6.109 22.594 1 91.12 50 ILE B CA 1
ATOM 3585 C C . ILE B 1 50 ? -9.883 -5.641 22.953 1 91.12 50 ILE B C 1
ATOM 3587 O O . ILE B 1 50 ? -10.242 -4.488 22.703 1 91.12 50 ILE B O 1
ATOM 3591 N N . LEU B 1 51 ? -10.617 -6.484 23.609 1 93.44 51 LEU B N 1
ATOM 3592 C CA . LEU B 1 51 ? -11.977 -6.133 24.016 1 93.44 51 LEU B CA 1
ATOM 3593 C C . LEU B 1 51 ? -11.961 -5.078 25.109 1 93.44 51 LEU B C 1
ATOM 3595 O O . LEU B 1 51 ? -12.82 -4.195 25.141 1 93.44 51 LEU B O 1
ATOM 3599 N N . ASP B 1 52 ? -11.023 -5.211 25.984 1 90.94 52 ASP B N 1
ATOM 3600 C CA . ASP B 1 52 ? -10.875 -4.188 27.016 1 90.94 52 ASP B CA 1
ATOM 3601 C C . ASP B 1 52 ? -10.586 -2.82 26.406 1 90.94 52 ASP B C 1
ATOM 3603 O O . ASP B 1 52 ? -11.172 -1.813 26.812 1 90.94 52 ASP B O 1
ATOM 3607 N N . TRP B 1 53 ? -9.773 -2.889 25.469 1 86.19 53 TRP B N 1
ATOM 3608 C CA . TRP B 1 53 ? -9.453 -1.654 24.75 1 86.19 53 TRP B CA 1
ATOM 3609 C C . TRP B 1 53 ? -10.68 -1.113 24.016 1 86.19 53 TRP B C 1
ATOM 3611 O O . TRP B 1 53 ? -10.914 0.097 24.016 1 86.19 53 TRP B O 1
ATOM 3621 N N . ALA B 1 54 ? -11.344 -1.949 23.375 1 91.06 54 ALA B N 1
ATOM 3622 C CA . ALA B 1 54 ? -12.555 -1.568 22.641 1 91.06 54 ALA B CA 1
ATOM 3623 C C . ALA B 1 54 ? -13.57 -0.908 23.562 1 91.06 54 ALA B C 1
ATOM 3625 O O . ALA B 1 54 ? -14.172 0.11 23.219 1 91.06 54 ALA B O 1
ATOM 3626 N N . LYS B 1 55 ? -13.727 -1.464 24.688 1 90.56 55 LYS B N 1
ATOM 3627 C CA . LYS B 1 55 ? -14.656 -0.928 25.672 1 90.56 55 LYS B CA 1
ATOM 3628 C C . LYS B 1 55 ? -14.227 0.462 26.141 1 90.56 55 LYS B C 1
ATOM 3630 O O . LYS B 1 55 ? -15.039 1.389 26.172 1 90.56 55 LYS B O 1
ATOM 3635 N N . ASP B 1 56 ? -12.977 0.587 26.469 1 84.5 56 ASP B N 1
ATOM 3636 C CA . ASP B 1 56 ? -12.438 1.858 26.938 1 84.5 56 ASP B CA 1
ATOM 3637 C C . ASP B 1 56 ? -12.586 2.945 25.875 1 84.5 56 ASP B C 1
ATOM 3639 O O . ASP B 1 56 ? -12.867 4.102 26.188 1 84.5 56 ASP B O 1
ATOM 3643 N N . TRP B 1 57 ? -12.43 2.578 24.625 1 82.25 57 TRP B N 1
ATOM 3644 C CA . TRP B 1 57 ? -12.469 3.531 23.516 1 82.25 57 TRP B CA 1
ATOM 3645 C C . TRP B 1 57 ? -13.906 3.834 23.109 1 82.25 57 TRP B C 1
ATOM 3647 O O . TRP B 1 57 ? -14.18 4.84 22.453 1 82.25 57 TRP B O 1
ATOM 3657 N N . GLY B 1 58 ? -14.773 2.951 23.531 1 88.06 58 GLY B N 1
ATOM 3658 C CA . GLY B 1 58 ? -16.172 3.09 23.125 1 88.06 58 GLY B CA 1
ATOM 3659 C C . GLY B 1 58 ? -16.422 2.641 21.703 1 88.06 58 GLY B C 1
ATOM 3660 O O . GLY B 1 58 ? -17.125 3.311 20.953 1 88.06 58 GLY B O 1
ATOM 3661 N N . ALA B 1 59 ? -15.789 1.528 21.344 1 92.31 59 ALA B N 1
ATOM 3662 C CA . ALA B 1 59 ? -15.922 1.001 19.984 1 92.31 59 ALA B CA 1
ATOM 3663 C C . ALA B 1 59 ? -17.328 0.447 19.75 1 92.31 59 ALA B C 1
ATOM 3665 O O . ALA B 1 59 ? -17.938 -0.128 20.656 1 92.31 59 ALA B O 1
ATOM 3666 N N . ASP B 1 60 ? -17.75 0.647 18.484 1 95.44 60 ASP B N 1
ATOM 3667 C CA . ASP B 1 60 ? -19.047 0.11 18.078 1 95.44 60 ASP B CA 1
ATOM 3668 C C . ASP B 1 60 ? -18.891 -1.238 17.391 1 95.44 60 ASP B C 1
ATOM 3670 O O . ASP B 1 60 ? -19.859 -1.977 17.219 1 95.44 60 ASP B O 1
ATOM 3674 N N . GLY B 1 61 ? -17.688 -1.58 17 1 96.5 61 GLY B N 1
ATOM 3675 C CA . GLY B 1 61 ? -17.469 -2.854 16.344 1 96.5 61 GLY B CA 1
ATOM 3676 C C . GLY B 1 61 ? -16 -3.105 16.016 1 96.5 61 GLY B C 1
ATOM 3677 O O . GLY B 1 61 ? -15.172 -2.207 16.156 1 96.5 61 GLY B O 1
ATOM 3678 N N . ILE B 1 62 ? -15.719 -4.375 15.648 1 96.31 62 ILE B N 1
ATOM 3679 C CA . ILE B 1 62 ? -14.375 -4.797 15.266 1 96.31 62 ILE B CA 1
ATOM 3680 C C . ILE B 1 62 ? -14.43 -5.551 13.938 1 96.31 62 ILE B C 1
ATOM 3682 O O . ILE B 1 62 ? -15.297 -6.406 13.734 1 96.31 62 ILE B O 1
ATOM 3686 N N . ILE B 1 63 ? -13.625 -5.152 13.031 1 96.81 63 ILE B N 1
ATOM 3687 C CA . ILE B 1 63 ? -13.32 -5.934 11.836 1 96.81 63 ILE B CA 1
ATOM 3688 C C . ILE B 1 63 ? -11.867 -6.406 11.891 1 96.81 63 ILE B C 1
ATOM 3690 O O . ILE B 1 63 ? -10.945 -5.59 11.953 1 96.81 63 ILE B O 1
ATOM 3694 N N . GLY B 1 64 ? -11.68 -7.715 11.891 1 95.56 64 GLY B N 1
ATOM 3695 C CA . GLY B 1 64 ? -10.281 -8.078 12.062 1 95.56 64 GLY B CA 1
ATOM 3696 C C . GLY B 1 64 ? -10.008 -9.547 11.805 1 95.56 64 GLY B C 1
ATOM 3697 O O . GLY B 1 64 ? -10.938 -10.336 11.625 1 95.56 64 GLY B O 1
ATOM 3698 N N . GLN B 1 65 ? -8.75 -9.82 11.664 1 93.81 65 GLN B N 1
ATOM 3699 C CA . GLN B 1 65 ? -8.266 -11.195 11.57 1 93.81 65 GLN B CA 1
ATOM 3700 C C . GLN B 1 65 ? -8.078 -11.805 12.953 1 93.81 65 GLN B C 1
ATOM 3702 O O . GLN B 1 65 ? -7.273 -11.32 13.75 1 93.81 65 GLN B O 1
ATOM 3707 N N . LEU B 1 66 ? -8.797 -12.891 13.25 1 92.12 66 LEU B N 1
ATOM 3708 C CA . LEU B 1 66 ? -8.789 -13.539 14.562 1 92.12 66 LEU B CA 1
ATOM 3709 C C . LEU B 1 66 ? -8.367 -15 14.445 1 92.12 66 LEU B C 1
ATOM 3711 O O . LEU B 1 66 ? -8.359 -15.562 13.344 1 92.12 66 LEU B O 1
ATOM 3715 N N . TYR B 1 67 ? -7.977 -15.539 15.578 1 90.19 67 TYR B N 1
ATOM 3716 C CA . TYR B 1 67 ? -7.68 -16.969 15.633 1 90.19 67 TYR B CA 1
ATOM 3717 C C . TYR B 1 67 ? -8.875 -17.75 16.141 1 90.19 67 TYR B C 1
ATOM 3719 O O . TYR B 1 67 ? -9.625 -17.281 17 1 90.19 67 TYR B O 1
ATOM 3727 N N . ASN B 1 68 ? -8.945 -18.906 15.617 1 90.44 68 ASN B N 1
ATOM 3728 C CA . ASN B 1 68 ? -10.086 -19.75 15.977 1 90.44 68 ASN B CA 1
ATOM 3729 C C . ASN B 1 68 ? -9.992 -20.234 17.422 1 90.44 68 ASN B C 1
ATOM 3731 O O . ASN B 1 68 ? -10.984 -20.672 18 1 90.44 68 ASN B O 1
ATOM 3735 N N . ASP B 1 69 ? -8.852 -20.219 17.969 1 87.5 69 ASP B N 1
ATOM 3736 C CA . ASP B 1 69 ? -8.688 -20.734 19.328 1 87.5 69 ASP B CA 1
ATOM 3737 C C . ASP B 1 69 ? -8.859 -19.641 20.375 1 87.5 69 ASP B C 1
ATOM 3739 O O . ASP B 1 69 ? -8.711 -19.891 21.578 1 87.5 69 ASP B O 1
ATOM 3743 N N . MET B 1 70 ? -9.18 -18.453 19.922 1 86.94 70 MET B N 1
ATOM 3744 C CA . MET B 1 70 ? -9.484 -17.375 20.859 1 86.94 70 MET B CA 1
ATOM 3745 C C . MET B 1 70 ? -10.797 -17.641 21.578 1 86.94 70 MET B C 1
ATOM 3747 O O . MET B 1 70 ? -11.609 -18.453 21.141 1 86.94 70 MET B O 1
ATOM 3751 N N . ASP B 1 71 ? -10.922 -17 22.719 1 88.44 71 ASP B N 1
ATOM 3752 C CA . ASP B 1 71 ? -12.148 -17.141 23.5 1 88.44 71 ASP B CA 1
ATOM 3753 C C . ASP B 1 71 ? -13.305 -16.375 22.875 1 88.44 71 ASP B C 1
ATOM 3755 O O . ASP B 1 71 ? -13.531 -15.211 23.203 1 88.44 71 ASP B O 1
ATOM 3759 N N . LEU B 1 72 ? -14.078 -17.047 22.125 1 87.88 72 LEU B N 1
ATOM 3760 C CA . LEU B 1 72 ? -15.18 -16.438 21.406 1 87.88 72 LEU B CA 1
ATOM 3761 C C . LEU B 1 72 ? -16.328 -16.062 22.344 1 87.88 72 LEU B C 1
ATOM 3763 O O . LEU B 1 72 ? -17.156 -15.227 22.016 1 87.88 72 LEU B O 1
ATOM 3767 N N . GLU B 1 73 ? -16.328 -16.734 23.453 1 90.12 73 GLU B N 1
ATOM 3768 C CA . GLU B 1 73 ? -17.359 -16.406 24.422 1 90.12 73 GLU B CA 1
ATOM 3769 C C . GLU B 1 73 ? -17.188 -15 24.969 1 90.12 73 GLU B C 1
ATOM 3771 O O . GLU B 1 73 ? -18.172 -14.32 25.281 1 90.12 73 GLU B O 1
ATOM 3776 N N . LEU B 1 74 ? -15.977 -14.633 25.078 1 92.94 74 LEU B N 1
ATOM 3777 C CA . LEU B 1 74 ? -15.711 -13.273 25.531 1 92.94 74 LEU B CA 1
ATOM 3778 C C . LEU B 1 74 ? -16.281 -12.258 24.547 1 92.94 74 LEU B C 1
ATOM 3780 O O . LEU B 1 74 ? -16.781 -11.203 24.953 1 92.94 74 LEU B O 1
ATOM 3784 N N . ILE B 1 75 ? -16.203 -12.555 23.297 1 92.06 75 ILE B N 1
ATOM 3785 C CA . ILE B 1 75 ? -16.75 -11.688 22.25 1 92.06 75 ILE B CA 1
ATOM 3786 C C . ILE B 1 75 ? -18.266 -11.633 22.359 1 92.06 75 ILE B C 1
ATOM 3788 O O . ILE B 1 75 ? -18.859 -10.547 22.359 1 92.06 75 ILE B O 1
ATOM 3792 N N . ARG B 1 76 ? -18.844 -12.758 22.5 1 89.5 76 ARG B N 1
ATOM 3793 C CA . ARG B 1 76 ? -20.297 -12.844 22.625 1 89.5 76 ARG B CA 1
ATOM 3794 C C . ARG B 1 76 ? -20.797 -12.07 23.844 1 89.5 76 ARG B C 1
ATOM 3796 O O . ARG B 1 76 ? -21.75 -11.305 23.75 1 89.5 76 ARG B O 1
ATOM 3803 N N . GLN B 1 77 ? -20.109 -12.219 24.938 1 91.31 77 GLN B N 1
ATOM 3804 C CA . GLN B 1 77 ? -20.5 -11.586 26.203 1 91.31 77 GLN B CA 1
ATOM 3805 C C . GLN B 1 77 ? -20.344 -10.07 26.125 1 91.31 77 GLN B C 1
ATOM 3807 O O . GLN B 1 77 ? -21.062 -9.336 26.797 1 91.31 77 GLN B O 1
ATOM 3812 N N . SER B 1 78 ? -19.406 -9.617 25.391 1 92 78 SER B N 1
ATOM 3813 C CA . SER B 1 78 ? -19.156 -8.188 25.281 1 92 78 SER B CA 1
ATOM 3814 C C . SER B 1 78 ? -20.297 -7.473 24.562 1 92 78 SER B C 1
ATOM 3816 O O . SER B 1 78 ? -20.469 -6.266 24.719 1 92 78 SER B O 1
ATOM 3818 N N . GLY B 1 79 ? -20.969 -8.266 23.688 1 91.38 79 GLY B N 1
ATOM 3819 C CA . GLY B 1 79 ? -22.047 -7.68 22.891 1 91.38 79 GLY B CA 1
ATOM 3820 C C . GLY B 1 79 ? -21.531 -6.836 21.75 1 91.38 79 GLY B C 1
ATOM 3821 O O . GLY B 1 79 ? -22.312 -6.25 21 1 91.38 79 GLY B O 1
ATOM 3822 N N . LEU B 1 80 ? -20.266 -6.742 21.594 1 94.5 80 LEU B N 1
ATOM 3823 C CA . LEU B 1 80 ? -19.656 -5.945 20.531 1 94.5 80 LEU B CA 1
ATOM 3824 C C . LEU B 1 80 ? -19.688 -6.684 19.203 1 94.5 80 LEU B C 1
ATOM 3826 O O . LEU B 1 80 ? -19.234 -7.824 19.109 1 94.5 80 LEU B O 1
ATOM 3830 N N . PRO B 1 81 ? -20.297 -6.059 18.156 1 96.25 81 PRO B N 1
ATOM 3831 C CA . PRO B 1 81 ? -20.25 -6.676 16.828 1 96.25 81 PRO B CA 1
ATOM 3832 C C . PRO B 1 81 ? -18.828 -6.891 16.312 1 96.25 81 PRO B C 1
ATOM 3834 O O . PRO B 1 81 ? -18 -5.969 16.359 1 96.25 81 PRO B O 1
ATOM 3837 N N . VAL B 1 82 ? -18.594 -8.156 15.883 1 96.44 82 VAL B N 1
ATOM 3838 C CA . VAL B 1 82 ? -17.281 -8.508 15.359 1 96.44 82 VAL B CA 1
ATOM 3839 C C . VAL B 1 82 ? -17.438 -9.242 14.023 1 96.44 82 VAL B C 1
ATOM 3841 O O . VAL B 1 82 ? -18.234 -10.164 13.906 1 96.44 82 VAL B O 1
ATOM 3844 N N . ILE B 1 83 ? -16.75 -8.742 13.047 1 97.31 83 ILE B N 1
ATOM 3845 C CA . ILE B 1 83 ? -16.641 -9.445 11.773 1 97.31 83 ILE B CA 1
ATOM 3846 C C . ILE B 1 83 ? -15.219 -9.945 11.57 1 97.31 83 ILE B C 1
ATOM 3848 O O . ILE B 1 83 ? -14.266 -9.156 11.641 1 97.31 83 ILE B O 1
ATOM 3852 N N . ALA B 1 84 ? -15.078 -11.219 11.289 1 96.56 84 ALA B N 1
ATOM 3853 C CA . ALA B 1 84 ? -13.758 -11.836 11.242 1 96.56 84 ALA B CA 1
ATOM 3854 C C . ALA B 1 84 ? -13.305 -12.055 9.797 1 96.56 84 ALA B C 1
ATOM 3856 O O . ALA B 1 84 ? -14.078 -12.539 8.969 1 96.56 84 ALA B O 1
ATOM 3857 N N . GLN B 1 85 ? -12.133 -11.594 9.5 1 95.38 85 GLN B N 1
ATOM 3858 C CA . GLN B 1 85 ? -11.469 -12.07 8.297 1 95.38 85 GLN B CA 1
ATOM 3859 C C . GLN B 1 85 ? -10.922 -13.484 8.492 1 95.38 85 GLN B C 1
ATOM 3861 O O . GLN B 1 85 ? -10.164 -13.734 9.43 1 95.38 85 GLN B O 1
ATOM 3866 N N . ASP B 1 86 ? -11.297 -14.359 7.684 1 89.75 86 ASP B N 1
ATOM 3867 C CA . ASP B 1 86 ? -10.859 -15.734 7.906 1 89.75 86 ASP B CA 1
ATOM 3868 C C . ASP B 1 86 ? -9.352 -15.875 7.691 1 89.75 86 ASP B C 1
ATOM 3870 O O . ASP B 1 86 ? -8.75 -15.102 6.949 1 89.75 86 ASP B O 1
ATOM 3874 N N . PHE B 1 87 ? -8.789 -16.859 8.438 1 90.5 87 PHE B N 1
ATOM 3875 C CA . PHE B 1 87 ? -7.348 -17.109 8.406 1 90.5 87 PHE B CA 1
ATOM 3876 C C . PHE B 1 87 ? -7.059 -18.594 8.508 1 90.5 87 PHE B C 1
ATOM 3878 O O . PHE B 1 87 ? -7.16 -19.328 7.516 1 90.5 87 PHE B O 1
ATOM 3885 N N . LYS B 1 88 ? -7.062 -19.156 9.68 1 89.75 88 LYS B N 1
ATOM 3886 C CA . LYS B 1 88 ? -6.859 -20.594 9.789 1 89.75 88 LYS B CA 1
ATOM 3887 C C . LYS B 1 88 ? -8.109 -21.359 9.375 1 89.75 88 LYS B C 1
ATOM 3889 O O . LYS B 1 88 ? -8.031 -22.297 8.562 1 89.75 88 LYS B O 1
ATOM 3894 N N . GLU B 1 89 ? -9.156 -20.969 9.938 1 94.31 89 GLU B N 1
ATOM 3895 C CA . GLU B 1 89 ? -10.469 -21.516 9.586 1 94.31 89 GLU B CA 1
ATOM 3896 C C . GLU B 1 89 ? -11.555 -20.438 9.664 1 94.31 89 GLU B C 1
ATOM 3898 O O . GLU B 1 89 ? -11.344 -19.391 10.273 1 94.31 89 GLU B O 1
ATOM 3903 N N . ARG B 1 90 ? -12.664 -20.766 9.016 1 95.81 90 ARG B N 1
ATOM 3904 C CA . ARG B 1 90 ? -13.828 -19.891 9.156 1 95.81 90 ARG B CA 1
ATOM 3905 C C . ARG B 1 90 ? -14.453 -20.047 10.539 1 95.81 90 ARG B C 1
ATOM 3907 O O . ARG B 1 90 ? -14.352 -21.094 11.164 1 95.81 90 ARG B O 1
ATOM 3914 N N . PHE B 1 91 ? -15.109 -19 10.969 1 94.44 91 PHE B N 1
ATOM 3915 C CA . PHE B 1 91 ? -15.828 -19.031 12.234 1 94.44 91 PHE B CA 1
ATOM 3916 C C . PHE B 1 91 ? -17.281 -19.453 12.016 1 94.44 91 PHE B C 1
ATOM 3918 O O . PHE B 1 91 ? -17.906 -19.062 11.031 1 94.44 91 PHE B O 1
ATOM 3925 N N . ASP B 1 92 ? -17.766 -20.188 12.984 1 90.81 92 ASP B N 1
ATOM 3926 C CA . ASP B 1 92 ? -19.156 -20.594 12.93 1 90.81 92 ASP B CA 1
ATOM 3927 C C . ASP B 1 92 ? -20.047 -19.594 13.672 1 90.81 92 ASP B C 1
ATOM 3929 O O . ASP B 1 92 ? -21.234 -19.469 13.367 1 90.81 92 ASP B O 1
ATOM 3933 N N . THR B 1 93 ? -19.516 -18.844 14.609 1 90.5 93 THR B N 1
ATOM 3934 C CA . THR B 1 93 ? -20.328 -18.031 15.5 1 90.5 93 THR B CA 1
ATOM 3935 C C . THR B 1 93 ? -20.156 -16.547 15.18 1 90.5 93 THR B C 1
ATOM 3937 O O . THR B 1 93 ? -20.75 -15.688 15.836 1 90.5 93 THR B O 1
ATOM 3940 N N . LEU B 1 94 ? -19.297 -16.203 14.234 1 93 94 LEU B N 1
ATOM 3941 C CA . LEU B 1 94 ? -19.078 -14.844 13.758 1 93 94 LEU B CA 1
ATOM 3942 C C . LEU B 1 94 ? -19.203 -14.773 12.242 1 93 94 LEU B C 1
ATOM 3944 O O . LEU B 1 94 ? -18.906 -15.75 11.539 1 93 94 LEU B O 1
ATOM 3948 N N . PRO B 1 95 ? -19.688 -13.633 11.758 1 95.94 95 PRO B N 1
ATOM 3949 C CA . PRO B 1 95 ? -19.594 -13.461 10.305 1 95.94 95 PRO B CA 1
ATOM 3950 C C . PRO B 1 95 ? -18.141 -13.445 9.812 1 95.94 95 PRO B C 1
ATOM 3952 O O . PRO B 1 95 ? -17.266 -12.906 10.484 1 95.94 95 PRO B O 1
ATOM 3955 N N . ASN B 1 96 ? -17.953 -14.023 8.617 1 97.38 96 ASN B N 1
ATOM 3956 C CA . ASN B 1 96 ? -16.625 -14.102 8.016 1 97.38 96 ASN B CA 1
ATOM 3957 C C . ASN B 1 96 ? -16.516 -13.211 6.781 1 97.38 96 ASN B C 1
ATOM 3959 O O . ASN B 1 96 ? -17.469 -13.086 6.016 1 97.38 96 ASN B O 1
ATOM 3963 N N . ILE B 1 97 ? -15.438 -12.5 6.688 1 98.12 97 ILE B N 1
ATOM 3964 C CA . ILE B 1 97 ? -14.969 -12.07 5.375 1 98.12 97 ILE B CA 1
ATOM 3965 C C . ILE B 1 97 ? -14.188 -13.195 4.711 1 98.12 97 ILE B C 1
ATOM 3967 O O . ILE B 1 97 ? -13.086 -13.539 5.152 1 98.12 97 ILE B O 1
ATOM 3971 N N . THR B 1 98 ? -14.703 -13.781 3.672 1 97.44 98 THR B N 1
ATOM 3972 C CA . THR B 1 98 ? -14.148 -14.977 3.039 1 97.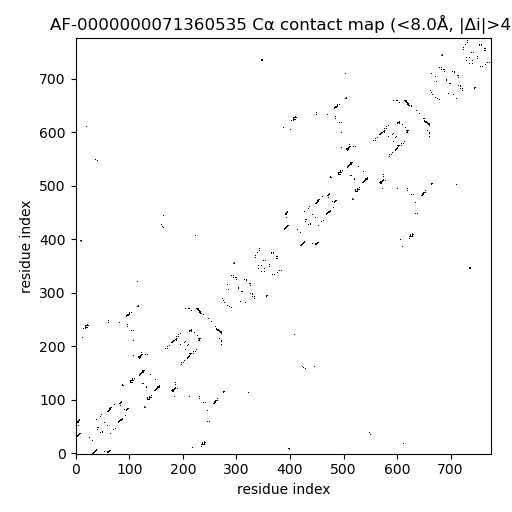44 98 THR B CA 1
ATOM 3973 C C . THR B 1 98 ? -14.328 -14.914 1.525 1 97.44 98 THR B C 1
ATOM 3975 O O . THR B 1 98 ? -14.438 -13.828 0.951 1 97.44 98 THR B O 1
ATOM 3978 N N . ALA B 1 99 ? -14.023 -15.984 0.861 1 97.19 99 ALA B N 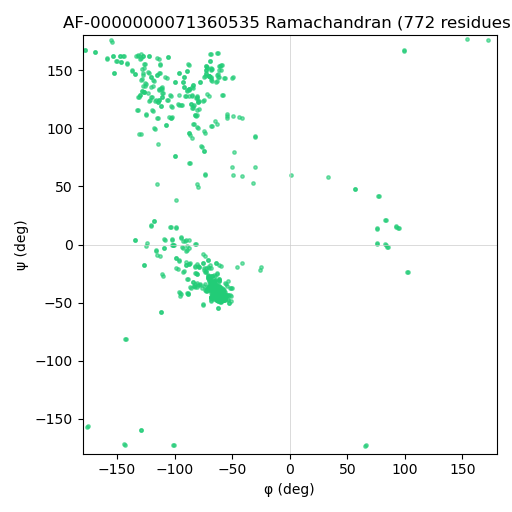1
ATOM 3979 C CA . ALA B 1 99 ? -14.195 -16.078 -0.585 1 97.19 99 ALA B CA 1
ATOM 3980 C C . ALA B 1 99 ? -14.406 -17.531 -1.012 1 97.19 99 ALA B C 1
ATOM 3982 O O . ALA B 1 99 ? -14.242 -18.453 -0.205 1 97.19 99 ALA B O 1
ATOM 3983 N N . ASP B 1 100 ? -14.922 -17.703 -2.209 1 96.69 100 ASP B N 1
ATOM 3984 C CA . ASP B 1 100 ? -14.914 -19.031 -2.807 1 96.69 100 ASP B CA 1
ATOM 3985 C C . ASP B 1 100 ? -13.516 -19.406 -3.281 1 96.69 100 ASP B C 1
ATOM 3987 O O . ASP B 1 100 ? -13.234 -19.391 -4.48 1 96.69 100 ASP B O 1
ATOM 3991 N N . TYR B 1 101 ? -12.797 -19.812 -2.307 1 97.69 101 TYR B N 1
ATOM 3992 C CA . TYR B 1 101 ? -11.391 -20.094 -2.576 1 97.69 101 TYR B CA 1
ATOM 3993 C C . TYR B 1 101 ? -11.242 -21.281 -3.516 1 97.69 101 TYR B C 1
ATOM 3995 O O . TYR B 1 101 ? -10.312 -21.344 -4.324 1 97.69 101 TYR B O 1
ATOM 4003 N N . HIS B 1 102 ? -12.125 -22.25 -3.389 1 97.88 102 HIS B N 1
ATOM 4004 C CA . HIS B 1 102 ? -12.125 -23.391 -4.277 1 97.88 102 HIS B CA 1
ATOM 4005 C C . HIS B 1 102 ? -12.273 -22.969 -5.734 1 97.88 102 HIS B C 1
ATOM 4007 O O . HIS B 1 102 ? -11.555 -23.469 -6.609 1 97.88 102 HIS B O 1
ATOM 4013 N N . HIS B 1 103 ? -13.133 -22.062 -5.922 1 97.62 103 HIS B N 1
ATOM 4014 C CA . HIS B 1 103 ? -13.352 -21.547 -7.266 1 97.62 103 HIS B CA 1
ATOM 4015 C C . HIS B 1 103 ? -12.102 -20.844 -7.793 1 97.62 103 HIS B C 1
ATOM 4017 O O . HIS B 1 103 ? -11.789 -20.938 -8.977 1 97.62 103 HIS B O 1
ATOM 4023 N N . MET B 1 104 ? -11.398 -20.188 -6.945 1 97.5 104 MET B N 1
ATOM 4024 C CA . MET B 1 104 ? -10.172 -19.516 -7.348 1 97.5 104 MET B CA 1
ATOM 4025 C C . MET B 1 104 ? -9.125 -20.516 -7.824 1 97.5 104 MET B C 1
ATOM 4027 O O . MET B 1 104 ? -8.414 -20.266 -8.789 1 97.5 104 MET B O 1
ATOM 4031 N N . GLY B 1 105 ? -9.055 -21.609 -7.062 1 98.38 105 GLY B N 1
ATOM 4032 C CA . GLY B 1 105 ? -8.188 -22.688 -7.523 1 98.38 105 GLY B CA 1
ATOM 4033 C C . GLY B 1 105 ? -8.547 -23.188 -8.906 1 98.38 105 GLY B C 1
ATOM 4034 O O .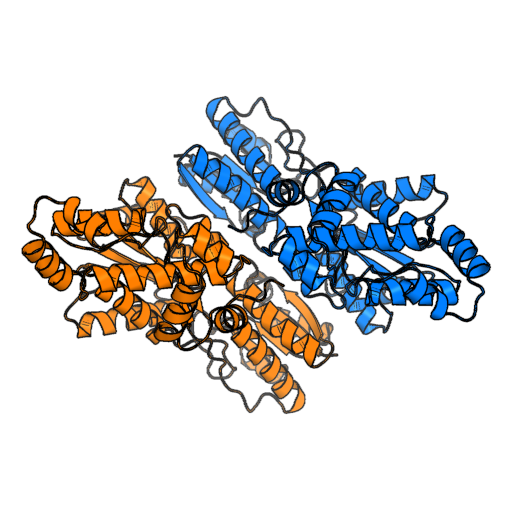 GLY B 1 105 ? -7.668 -23.422 -9.742 1 98.38 105 GLY B O 1
ATOM 4035 N N . LYS B 1 106 ? -9.844 -23.312 -9.156 1 98 106 LYS B N 1
ATOM 4036 C CA . LYS B 1 106 ? -10.344 -23.75 -10.453 1 98 106 LYS B CA 1
ATOM 4037 C C . LYS B 1 106 ? -9.961 -22.781 -11.562 1 98 106 LYS B C 1
ATOM 4039 O O . LYS B 1 106 ? -9.57 -23.188 -12.656 1 98 106 LYS B O 1
ATOM 4044 N N . ILE B 1 107 ? -10.078 -21.516 -11.25 1 96.81 107 ILE B N 1
ATOM 4045 C CA . ILE B 1 107 ? -9.719 -20.484 -12.203 1 96.81 107 ILE B CA 1
ATOM 4046 C C . ILE B 1 107 ? -8.25 -20.625 -12.594 1 96.81 107 ILE B C 1
ATOM 4048 O O . ILE B 1 107 ? -7.906 -20.562 -13.781 1 96.81 107 ILE B O 1
ATOM 4052 N N . GLY B 1 108 ? -7.426 -20.859 -11.586 1 98.12 108 GLY B N 1
ATOM 4053 C CA . GLY B 1 108 ? -6.012 -21.047 -11.859 1 98.12 108 GLY B CA 1
ATOM 4054 C C . GLY B 1 108 ? -5.73 -22.266 -12.727 1 98.12 108 GLY B C 1
ATOM 4055 O O . GLY B 1 108 ? -4.938 -22.203 -13.664 1 98.12 108 GLY B O 1
ATOM 4056 N N . ALA B 1 109 ? -6.395 -23.359 -12.445 1 97.69 109 ALA B N 1
ATOM 4057 C CA . ALA B 1 109 ? -6.238 -24.594 -13.203 1 97.69 109 ALA B CA 1
ATOM 4058 C C . ALA B 1 109 ? -6.664 -24.406 -14.656 1 97.69 109 ALA B C 1
ATOM 4060 O O . ALA B 1 109 ? -5.926 -24.766 -15.578 1 97.69 109 ALA B O 1
ATOM 4061 N N . GLN B 1 110 ? -7.797 -23.781 -14.812 1 94.25 110 GLN B N 1
ATOM 4062 C CA . GLN B 1 110 ? -8.328 -23.547 -16.156 1 94.25 110 GLN B CA 1
ATOM 4063 C C . GLN B 1 110 ? -7.41 -22.641 -16.953 1 94.25 110 GLN B C 1
ATOM 4065 O O . GLN B 1 110 ? -7.219 -22.844 -18.156 1 94.25 110 GLN B O 1
ATOM 4070 N N . TYR B 1 111 ? -6.926 -21.641 -16.266 1 92.81 111 TYR B N 1
ATOM 4071 C CA . TYR B 1 111 ? -5.992 -20.703 -16.891 1 92.81 111 TYR B CA 1
ATOM 4072 C C . TYR B 1 111 ? -4.797 -21.438 -17.484 1 92.81 111 TYR B C 1
ATOM 4074 O O . TYR B 1 111 ? -4.438 -21.234 -18.641 1 92.81 111 TYR B O 1
ATOM 4082 N N . PHE B 1 112 ? -4.207 -22.422 -16.734 1 94.81 112 PHE B N 1
ATOM 4083 C CA . PHE B 1 112 ? -3.012 -23.141 -17.156 1 94.81 112 PHE B CA 1
ATOM 4084 C C . PHE B 1 112 ? -3.361 -24.203 -18.188 1 94.81 112 PHE B C 1
ATOM 4086 O O . PHE B 1 112 ? -2.578 -24.469 -19.094 1 94.81 112 PHE B O 1
ATOM 4093 N N . LEU B 1 113 ? -4.531 -24.812 -18.047 1 89 113 LEU B N 1
ATOM 4094 C CA . LEU B 1 113 ? -4.98 -25.781 -19.047 1 89 113 LEU B CA 1
ATOM 4095 C C . LEU B 1 113 ? -5.125 -25.125 -20.422 1 89 113 LEU B C 1
ATOM 4097 O O . LEU B 1 113 ? -4.68 -25.672 -21.422 1 89 113 LEU B O 1
ATOM 4101 N N . LYS B 1 114 ? -5.711 -23.953 -20.328 1 81.94 114 LYS B N 1
ATOM 4102 C CA . LYS B 1 114 ? -5.902 -23.203 -21.578 1 81.94 114 LYS B CA 1
ATOM 4103 C C . LYS B 1 114 ? -4.562 -22.844 -22.219 1 81.94 114 LYS B C 1
ATOM 4105 O O . LYS B 1 114 ? -4.465 -22.734 -23.438 1 81.94 114 LYS B O 1
ATOM 4110 N N . LYS B 1 115 ? -3.559 -22.781 -21.422 1 85.25 115 LYS B N 1
ATOM 4111 C CA . LYS B 1 115 ? -2.227 -22.422 -21.906 1 85.25 115 LYS B CA 1
ATOM 4112 C C . LYS B 1 115 ? -1.449 -23.656 -22.328 1 85.25 115 LYS B C 1
ATOM 4114 O O . LYS B 1 115 ? -0.316 -23.562 -22.797 1 85.25 115 LYS B O 1
ATOM 4119 N N . GLY B 1 116 ? -1.977 -24.859 -22.125 1 82.19 116 GLY B N 1
ATOM 4120 C CA . GLY B 1 116 ? -1.431 -26.078 -22.688 1 82.19 116 GLY B CA 1
ATOM 4121 C C . GLY B 1 116 ? -0.496 -26.812 -21.75 1 82.19 116 GLY B C 1
ATOM 4122 O O . GLY B 1 116 ? 0.216 -27.734 -22.156 1 82.19 116 GLY B O 1
ATOM 4123 N N . PHE B 1 117 ? -0.489 -26.469 -20.5 1 90.56 117 PHE B N 1
ATOM 4124 C CA . PHE B 1 117 ? 0.391 -27.156 -19.562 1 90.56 117 PHE B CA 1
ATOM 4125 C C . PHE B 1 117 ? -0.103 -28.578 -19.281 1 90.56 117 PHE B C 1
ATOM 4127 O O . PHE B 1 117 ? -1.304 -28.844 -19.359 1 90.56 117 PHE B O 1
ATOM 4134 N N . LYS B 1 118 ? 0.9 -29.422 -18.938 1 91.06 118 LYS B N 1
ATOM 4135 C CA . LYS B 1 118 ? 0.566 -30.812 -18.641 1 91.06 118 LYS B CA 1
ATOM 4136 C C . LYS B 1 118 ? 1.104 -31.219 -17.281 1 91.06 118 LYS B C 1
ATOM 4138 O O . LYS B 1 118 ? 0.725 -32.281 -16.75 1 91.06 118 LYS B O 1
ATOM 4143 N N . HIS B 1 119 ? 1.994 -30.516 -16.781 1 95.88 119 HIS B N 1
ATOM 4144 C CA . HIS B 1 119 ? 2.512 -30.719 -15.438 1 95.88 119 HIS B CA 1
ATOM 4145 C C . HIS B 1 119 ? 2.109 -29.578 -14.508 1 95.88 119 HIS B C 1
ATOM 4147 O O . HIS B 1 119 ? 2.17 -28.406 -14.898 1 95.88 119 HIS B O 1
ATOM 4153 N N . PHE B 1 120 ? 1.647 -29.984 -13.328 1 98.19 120 PHE B N 1
ATOM 4154 C CA . PHE B 1 120 ? 1.068 -28.984 -12.438 1 98.19 120 PHE B CA 1
ATOM 4155 C C . PHE B 1 120 ? 1.592 -29.156 -11.016 1 98.19 120 PHE B C 1
ATOM 4157 O O . PHE B 1 120 ? 1.86 -30.281 -10.578 1 98.19 120 PHE B O 1
ATOM 4164 N N . ALA B 1 121 ? 1.719 -28.031 -10.359 1 98.56 121 ALA B N 1
ATOM 4165 C CA . ALA B 1 121 ? 2.125 -28.047 -8.953 1 98.56 121 ALA B CA 1
ATOM 4166 C C . ALA B 1 121 ? 1.474 -26.906 -8.18 1 98.56 121 ALA B C 1
ATOM 4168 O O . ALA B 1 121 ? 0.999 -25.938 -8.773 1 98.56 121 ALA B O 1
ATOM 4169 N N . PHE B 1 122 ? 1.364 -27.047 -6.863 1 98.38 122 PHE B N 1
ATOM 4170 C CA . PHE B 1 122 ? 0.812 -26.047 -5.961 1 98.38 122 PHE B CA 1
ATOM 4171 C C . PHE B 1 122 ? 1.769 -25.781 -4.805 1 98.38 122 PHE B C 1
ATOM 4173 O O . PHE B 1 122 ? 2.361 -26.703 -4.25 1 98.38 122 PHE B O 1
ATOM 4180 N N . TYR B 1 123 ? 1.976 -24.484 -4.578 1 96.75 123 TYR B N 1
ATOM 4181 C CA . TYR B 1 123 ? 2.848 -24.031 -3.502 1 96.75 123 TYR B CA 1
ATOM 4182 C C . TYR B 1 123 ? 2.082 -23.188 -2.5 1 96.75 123 TYR B C 1
ATOM 4184 O O . TYR B 1 123 ? 1.589 -22.109 -2.844 1 96.75 123 TYR B O 1
ATOM 4192 N N . GLY B 1 124 ? 1.944 -23.625 -1.294 1 94.81 124 GLY B N 1
ATOM 4193 C CA . GLY B 1 124 ? 1.194 -22.859 -0.317 1 94.81 124 GLY B CA 1
ATOM 4194 C C . GLY B 1 124 ? 1.229 -23.453 1.074 1 94.81 124 GLY B C 1
ATOM 4195 O O . GLY B 1 124 ? 2.232 -24.047 1.477 1 94.81 124 GLY B O 1
ATOM 4196 N N . TYR B 1 125 ? 0.225 -23.125 1.863 1 92.81 125 TYR B N 1
ATOM 4197 C CA . TYR B 1 125 ? 0.099 -23.562 3.246 1 92.81 125 TYR B CA 1
ATOM 4198 C C . TYR B 1 125 ? -1.016 -24.594 3.391 1 92.81 125 TYR B C 1
ATOM 4200 O O . TYR B 1 125 ? -2.064 -24.469 2.754 1 92.81 125 TYR B O 1
ATOM 4208 N N . ASN B 1 126 ? -0.763 -25.531 4.27 1 91.56 126 ASN B N 1
ATOM 4209 C CA . ASN B 1 126 ? -1.792 -26.562 4.441 1 91.56 126 ASN B CA 1
ATOM 4210 C C . ASN B 1 126 ? -2.617 -26.312 5.703 1 91.56 126 ASN B C 1
ATOM 4212 O O . ASN B 1 126 ? -3.58 -27.031 5.969 1 91.56 126 ASN B O 1
ATOM 4216 N N . ASN B 1 127 ? -2.307 -25.25 6.457 1 91.06 127 ASN B N 1
ATOM 4217 C CA . ASN B 1 127 ? -3.023 -25 7.703 1 91.06 127 ASN B CA 1
ATOM 4218 C C . ASN B 1 127 ? -3.773 -23.672 7.66 1 91.06 127 ASN B C 1
ATOM 4220 O O . ASN B 1 127 ? -4.086 -23.094 8.703 1 91.06 127 ASN B O 1
ATOM 4224 N N . ILE B 1 128 ? -4.016 -23.203 6.52 1 93.56 128 ILE B N 1
ATOM 4225 C CA . ILE B 1 128 ? -4.762 -21.969 6.281 1 93.56 128 ILE B CA 1
ATOM 4226 C C . ILE B 1 128 ? -5.898 -22.234 5.301 1 93.56 128 ILE B C 1
ATOM 4228 O O . ILE B 1 128 ? -5.688 -22.828 4.238 1 93.56 128 ILE B O 1
ATOM 4232 N N . VAL B 1 129 ? -7.035 -21.719 5.555 1 95.56 129 VAL B N 1
ATOM 4233 C CA . VAL B 1 129 ? -8.242 -22.125 4.84 1 95.56 129 VAL B CA 1
ATOM 4234 C C . VAL B 1 129 ? -8.156 -21.656 3.389 1 95.56 129 VAL B C 1
ATOM 4236 O O . VAL B 1 129 ? -8.5 -22.406 2.469 1 95.56 129 VAL B O 1
ATOM 4239 N N . TRP B 1 130 ? -7.754 -20.406 3.146 1 95.31 130 TRP B N 1
ATOM 4240 C CA . TRP B 1 130 ? -7.75 -19.906 1.774 1 95.31 130 TRP B CA 1
ATOM 4241 C C . TRP B 1 130 ? -6.719 -20.641 0.931 1 95.31 130 TRP B C 1
ATOM 4243 O O . TRP B 1 130 ? -6.949 -20.922 -0.25 1 95.31 130 TRP B O 1
ATOM 4253 N N . SER B 1 131 ? -5.555 -21.031 1.497 1 96.75 131 SER B N 1
ATOM 4254 C CA . SER B 1 131 ? -4.547 -21.812 0.778 1 96.75 131 SER B CA 1
ATOM 4255 C C . SER B 1 131 ? -5.035 -23.219 0.49 1 96.75 131 SER B C 1
ATOM 4257 O O . SER B 1 131 ? -4.941 -23.703 -0.644 1 96.75 131 SER B O 1
ATOM 4259 N N . ARG B 1 132 ? -5.555 -23.844 1.485 1 96.75 132 ARG B N 1
ATOM 4260 C CA . ARG B 1 132 ? -6.023 -25.219 1.363 1 96.75 132 ARG B CA 1
ATOM 4261 C C . ARG B 1 132 ? -7.125 -25.328 0.317 1 96.75 132 ARG B C 1
ATOM 4263 O O . ARG B 1 132 ? -7.078 -26.203 -0.555 1 96.75 132 ARG B O 1
ATOM 4270 N N . GLU B 1 133 ? -8.086 -24.484 0.368 1 97.88 133 GLU B N 1
ATOM 4271 C CA . GLU B 1 133 ? -9.227 -24.562 -0.538 1 97.88 133 GLU B CA 1
ATOM 4272 C C . GLU B 1 133 ? -8.82 -24.203 -1.964 1 97.88 133 GLU B C 1
ATOM 4274 O O . GLU B 1 133 ? -9.352 -24.75 -2.928 1 97.88 133 GLU B O 1
ATOM 4279 N N . ARG B 1 134 ? -7.93 -23.219 -2.117 1 98.25 134 ARG B N 1
ATOM 4280 C CA . ARG B 1 134 ? -7.391 -22.922 -3.441 1 98.25 134 ARG B CA 1
ATOM 4281 C C . ARG B 1 134 ? -6.691 -24.141 -4.031 1 98.25 134 ARG B C 1
ATOM 4283 O O . ARG B 1 134 ? -6.887 -24.469 -5.207 1 98.25 134 ARG B O 1
ATOM 4290 N N . ALA B 1 135 ? -5.906 -24.828 -3.199 1 98.12 135 ALA B N 1
ATOM 4291 C CA . ALA B 1 135 ? -5.215 -26.047 -3.629 1 98.12 135 ALA B CA 1
ATOM 4292 C C . ALA B 1 135 ? -6.211 -27.125 -4.047 1 98.12 135 ALA B C 1
ATOM 4294 O O . ALA B 1 135 ? -6.027 -27.781 -5.078 1 98.12 135 ALA B O 1
ATOM 4295 N N . GLU B 1 136 ? -7.246 -27.297 -3.246 1 98.06 136 GLU B N 1
ATOM 4296 C CA . GLU B 1 136 ? -8.273 -28.297 -3.529 1 98.06 136 GLU B CA 1
ATOM 4297 C C . GLU B 1 136 ? -8.969 -28.016 -4.859 1 98.06 136 GLU B C 1
ATOM 4299 O O . GLU B 1 136 ? -9.172 -28.922 -5.668 1 98.06 136 GLU B O 1
ATOM 4304 N N . GLY B 1 137 ? -9.32 -26.734 -5.031 1 98.62 137 GLY B N 1
ATOM 4305 C CA . GLY B 1 137 ? -9.945 -26.359 -6.285 1 98.62 137 GLY B CA 1
ATOM 4306 C C . GLY B 1 137 ? -9.055 -26.562 -7.488 1 98.62 137 GLY B C 1
ATOM 4307 O O . GLY B 1 137 ? -9.508 -27.031 -8.539 1 98.62 137 GLY B O 1
ATOM 4308 N N . TYR B 1 138 ? -7.797 -26.25 -7.289 1 98.44 138 TYR B N 1
ATOM 4309 C CA . TYR B 1 138 ? -6.797 -26.438 -8.328 1 98.44 138 TYR B CA 1
ATOM 4310 C C . TYR B 1 138 ? -6.664 -27.922 -8.688 1 98.44 138 TYR B C 1
ATOM 4312 O O . TYR B 1 138 ? -6.734 -28.281 -9.867 1 98.44 138 TYR B O 1
ATOM 4320 N N . GLU B 1 139 ? -6.574 -28.719 -7.766 1 98.31 139 GLU B N 1
ATOM 4321 C CA . GLU B 1 139 ? -6.398 -30.156 -7.953 1 98.31 139 GLU B CA 1
ATOM 4322 C C . GLU B 1 139 ? -7.652 -30.797 -8.547 1 98.31 139 GLU B C 1
ATOM 4324 O O . GLU B 1 139 ? -7.562 -31.609 -9.461 1 98.31 139 GLU B O 1
ATOM 4329 N N . ASP B 1 140 ? -8.805 -30.453 -8.023 1 98.31 140 ASP B N 1
ATOM 4330 C CA . ASP B 1 140 ? -10.062 -31.016 -8.5 1 98.31 140 ASP B CA 1
ATOM 4331 C C . ASP B 1 140 ? -10.25 -30.766 -9.992 1 98.31 140 ASP B C 1
ATOM 4333 O O . ASP B 1 140 ? -10.594 -31.688 -10.742 1 98.31 140 ASP B O 1
ATOM 4337 N N . GLU B 1 141 ? -10.023 -29.531 -10.367 1 98.12 141 GLU B N 1
ATOM 4338 C CA . GLU B 1 141 ? -10.195 -29.172 -11.773 1 98.12 141 GLU B CA 1
ATOM 4339 C C . GLU B 1 141 ? -9.211 -29.922 -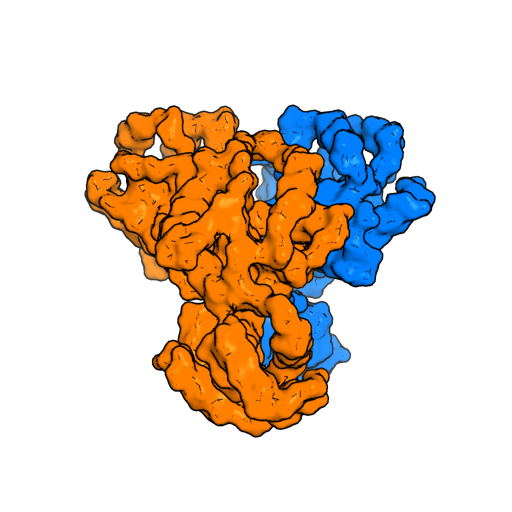12.664 1 98.12 141 GLU B C 1
ATOM 4341 O O . GLU B 1 141 ? -9.562 -30.391 -13.75 1 98.12 141 GLU B O 1
ATOM 4346 N N . LEU B 1 142 ? -8.031 -30.078 -12.234 1 97.81 142 LEU B N 1
ATOM 4347 C CA . LEU B 1 142 ? -7.004 -30.766 -13.016 1 97.81 142 LEU B CA 1
ATOM 4348 C C . LEU B 1 142 ? -7.254 -32.25 -13.07 1 97.81 142 LEU B C 1
ATOM 4350 O O . LEU B 1 142 ? -7.055 -32.906 -14.109 1 97.81 142 LEU B O 1
ATOM 4354 N N . LYS B 1 143 ? -7.676 -32.781 -11.945 1 97.5 143 LYS B N 1
ATOM 4355 C CA . LYS B 1 143 ? -8.047 -34.188 -11.906 1 97.5 143 LYS B CA 1
ATOM 4356 C C . LYS B 1 143 ? -9.164 -34.5 -12.898 1 97.5 143 LYS B C 1
ATOM 4358 O O . LYS B 1 143 ? -9.133 -35.531 -13.57 1 97.5 143 LYS B O 1
ATOM 4363 N N . ASN B 1 144 ? -10.086 -33.625 -12.969 1 96.81 144 ASN B N 1
ATOM 4364 C CA . ASN B 1 144 ? -11.188 -33.781 -13.906 1 96.81 144 ASN B CA 1
ATOM 4365 C C . ASN B 1 144 ? -10.688 -33.812 -15.352 1 96.81 144 ASN B C 1
ATOM 4367 O O . ASN B 1 144 ? -11.383 -34.344 -16.234 1 96.81 144 ASN B O 1
ATOM 4371 N N . HIS B 1 145 ? -9.539 -33.375 -15.555 1 93.88 145 HIS B N 1
ATOM 4372 C CA . HIS B 1 145 ? -8.977 -33.375 -16.891 1 93.88 145 HIS B CA 1
ATOM 4373 C C . HIS B 1 145 ? -7.867 -34.406 -17.047 1 93.88 145 HIS B C 1
ATOM 4375 O O . HIS B 1 145 ? -7.129 -34.406 -18.031 1 93.88 145 HIS B O 1
ATOM 4381 N N . GLY B 1 146 ? -7.68 -35.188 -15.984 1 95.5 146 GLY B N 1
ATOM 4382 C CA . GLY B 1 146 ? -6.785 -36.312 -16.062 1 95.5 146 GLY B CA 1
ATOM 4383 C C . GLY B 1 146 ? -5.367 -36 -15.625 1 95.5 146 GLY B C 1
ATOM 4384 O O . GLY B 1 146 ? -4.434 -36.75 -15.938 1 95.5 146 GLY B O 1
ATOM 4385 N N . PHE B 1 147 ? -5.219 -34.875 -14.953 1 96.56 147 PHE B N 1
ATOM 4386 C CA . PHE B 1 147 ? -3.879 -34.5 -14.531 1 96.56 147 PHE B CA 1
ATOM 4387 C C . PHE B 1 147 ? -3.746 -34.562 -13.016 1 96.56 147 PHE B C 1
ATOM 4389 O O . PHE B 1 147 ? -4.746 -34.531 -12.297 1 96.56 147 PHE B O 1
ATOM 4396 N N . SER B 1 148 ? -2.52 -34.75 -12.539 1 97.12 148 SER B N 1
ATOM 4397 C CA . SER B 1 148 ? -2.201 -34.719 -11.117 1 97.12 148 SER B CA 1
ATOM 4398 C C . SER B 1 148 ? -1.467 -33.438 -10.734 1 97.12 148 SER B C 1
ATOM 4400 O O . SER B 1 148 ? -0.95 -32.719 -11.602 1 97.12 148 SER B O 1
ATOM 4402 N N . VAL B 1 149 ? -1.503 -33.188 -9.43 1 98 149 VAL B N 1
ATOM 4403 C CA . VAL B 1 149 ? -0.853 -31.969 -8.93 1 98 149 VAL B CA 1
ATOM 4404 C C . VAL B 1 149 ? 0.241 -32.344 -7.934 1 98 149 VAL B C 1
ATOM 4406 O O . VAL B 1 149 ? 0.01 -33.156 -7.023 1 98 149 VAL B O 1
ATOM 4409 N N . ASN B 1 150 ? 1.452 -31.859 -8.125 1 97.31 150 ASN B N 1
ATOM 4410 C CA . ASN B 1 150 ? 2.512 -31.969 -7.125 1 97.31 150 ASN B CA 1
ATOM 4411 C C . ASN B 1 150 ? 2.424 -30.859 -6.082 1 97.31 150 ASN B C 1
ATOM 4413 O O . ASN B 1 150 ? 2.184 -29.703 -6.426 1 97.31 150 ASN B O 1
ATOM 4417 N N . TYR B 1 151 ? 2.611 -31.234 -4.801 1 94.75 151 TYR B N 1
ATOM 4418 C CA . TYR B 1 151 ? 2.406 -30.266 -3.73 1 94.75 151 TYR B CA 1
ATOM 4419 C C . TYR B 1 151 ? 3.715 -29.953 -3.016 1 94.75 151 TYR B C 1
ATOM 4421 O O . TYR B 1 151 ? 4.527 -30.844 -2.775 1 94.75 151 TYR B O 1
ATOM 4429 N N . PHE B 1 152 ? 3.959 -28.719 -2.811 1 91.62 152 PHE B N 1
ATOM 4430 C CA . PHE B 1 152 ? 4.867 -28.266 -1.766 1 91.62 152 PHE B CA 1
ATOM 4431 C C . PHE B 1 152 ? 4.137 -27.406 -0.747 1 91.62 152 PHE B C 1
ATOM 4433 O O . PHE B 1 152 ? 3.816 -26.25 -1.022 1 91.62 152 PHE B O 1
ATOM 4440 N N . GLU B 1 153 ? 3.805 -28.062 0.395 1 81.12 153 GLU B N 1
ATOM 4441 C CA . GLU B 1 153 ? 3.012 -27.375 1.416 1 81.12 153 GLU B CA 1
ATOM 4442 C C . GLU B 1 153 ? 3.762 -27.312 2.744 1 81.12 153 GLU B C 1
ATOM 4444 O O . GLU B 1 153 ? 4.465 -28.25 3.111 1 81.12 153 GLU B O 1
ATOM 4449 N N . HIS B 1 154 ? 3.658 -26.109 3.279 1 76.62 154 HIS B N 1
ATOM 4450 C CA . HIS B 1 154 ? 4.246 -25.922 4.598 1 76.62 154 HIS B CA 1
ATOM 4451 C C . HIS B 1 154 ? 3.252 -25.281 5.559 1 76.62 154 HIS B C 1
ATOM 4453 O O . HIS B 1 154 ? 2.131 -24.938 5.164 1 76.62 154 HIS B O 1
ATOM 4459 N N . HIS B 1 155 ? 3.588 -25.391 6.836 1 71.19 155 HIS B N 1
ATOM 4460 C CA . HIS B 1 155 ? 2.777 -24.734 7.848 1 71.19 155 HIS B CA 1
ATOM 4461 C C . HIS B 1 155 ? 3.127 -23.25 7.938 1 71.19 155 HIS B C 1
ATOM 4463 O O . HIS B 1 155 ? 4.305 -22.891 7.984 1 71.19 155 HIS B O 1
ATOM 4469 N N . MET B 1 156 ? 2.021 -22.547 7.562 1 63.03 156 MET B N 1
ATOM 4470 C CA . MET B 1 156 ? 2.266 -21.141 7.809 1 63.03 156 MET B CA 1
ATOM 4471 C C . MET B 1 156 ? 2.678 -20.891 9.258 1 63.03 156 MET B C 1
ATOM 4473 O O . MET B 1 156 ? 1.985 -21.328 10.188 1 63.03 156 MET B O 1
ATOM 4477 N N . ALA B 1 157 ? 3.912 -20.547 9.344 1 56.66 157 ALA B N 1
ATOM 4478 C CA . ALA B 1 157 ? 4.422 -20.312 10.695 1 56.66 157 ALA B CA 1
ATOM 4479 C C . ALA B 1 157 ? 3.791 -19.078 11.312 1 56.66 157 ALA B C 1
ATOM 4481 O O . ALA B 1 157 ? 3.23 -18.234 10.609 1 56.66 157 ALA B O 1
ATOM 4482 N N . ARG B 1 158 ? 3.727 -19.141 12.641 1 54.38 158 ARG B N 1
ATOM 4483 C CA . ARG B 1 158 ? 3.303 -17.938 13.352 1 54.38 158 ARG B CA 1
ATOM 4484 C C . ARG B 1 158 ? 4.098 -16.734 12.891 1 54.38 158 ARG B C 1
ATOM 4486 O O . ARG B 1 158 ? 5.18 -16.859 12.312 1 54.38 158 ARG B O 1
ATOM 4493 N N . SER B 1 159 ? 3.379 -15.516 12.812 1 46.19 159 SER B N 1
ATOM 4494 C CA . SER B 1 159 ? 3.906 -14.211 12.422 1 46.19 159 SER B CA 1
ATOM 4495 C C . SER B 1 159 ? 5.402 -14.117 12.695 1 46.19 159 SER B C 1
ATOM 4497 O O . SER B 1 159 ? 6.117 -13.367 12.031 1 46.19 159 SER B O 1
ATOM 4499 N N . THR B 1 160 ? 5.879 -14.984 13.625 1 44.78 160 THR B N 1
ATOM 4500 C CA . THR B 1 160 ? 7.266 -14.883 14.07 1 44.78 160 THR B CA 1
ATOM 4501 C C . THR B 1 160 ? 8.188 -15.688 13.164 1 44.78 160 THR B C 1
ATOM 4503 O O . THR B 1 160 ? 9.414 -15.586 13.258 1 44.78 160 THR B O 1
ATOM 4506 N N . ASP B 1 161 ? 7.633 -16.469 12.484 1 49.47 161 ASP B N 1
ATOM 4507 C CA . ASP B 1 161 ? 8.539 -17.328 11.719 1 49.47 161 ASP B CA 1
ATOM 4508 C C . ASP B 1 161 ? 8.969 -16.641 10.422 1 49.47 161 ASP B C 1
ATOM 4510 O O . ASP B 1 161 ? 8.133 -16.266 9.602 1 49.47 161 ASP B O 1
ATOM 4514 N N . ILE B 1 162 ? 10.055 -15.984 10.602 1 52.16 162 ILE B N 1
ATOM 4515 C CA . ILE B 1 162 ? 10.641 -15.43 9.391 1 52.16 162 ILE B CA 1
ATOM 4516 C C . ILE B 1 162 ? 10.734 -16.516 8.32 1 52.16 162 ILE B C 1
ATOM 4518 O O . ILE B 1 162 ? 11.141 -17.641 8.602 1 52.16 162 ILE B O 1
ATOM 4522 N N . TRP B 1 163 ? 9.977 -16.438 7.301 1 48.81 163 TRP B N 1
ATOM 4523 C CA . TRP B 1 163 ? 10.078 -17.406 6.219 1 48.81 163 TRP B CA 1
ATOM 4524 C C . TRP B 1 163 ? 11.5 -17.922 6.082 1 48.81 163 TRP B C 1
ATOM 4526 O O . TRP B 1 163 ? 12.445 -17.141 5.953 1 48.81 163 TRP B O 1
ATOM 4536 N N . TYR B 1 164 ? 11.961 -18.641 7.074 1 47.5 164 TYR B N 1
ATOM 4537 C CA . TYR B 1 164 ? 13.211 -19.312 6.754 1 47.5 164 TYR B CA 1
ATOM 4538 C C . TYR B 1 164 ? 13.109 -20.031 5.418 1 47.5 164 TYR B C 1
ATOM 4540 O O . TYR B 1 164 ? 12.312 -20.969 5.262 1 47.5 164 TYR B O 1
ATOM 4548 N N . TYR B 1 165 ? 13.258 -19.234 4.402 1 49.75 165 TYR B N 1
ATOM 4549 C CA . TYR B 1 165 ? 13.492 -19.812 3.084 1 49.75 165 TYR B CA 1
ATOM 4550 C C . TYR B 1 165 ? 14.273 -21.109 3.189 1 49.75 165 TYR B C 1
ATOM 4552 O O . TYR B 1 165 ? 15.477 -21.109 3.451 1 49.75 165 TYR B O 1
ATOM 4560 N N . LYS B 1 166 ? 13.766 -21.938 3.982 1 52.31 166 LYS B N 1
ATOM 4561 C CA . LYS B 1 166 ? 14.438 -23.219 3.779 1 52.31 166 LYS B CA 1
ATOM 4562 C C . LYS B 1 166 ? 14.664 -23.5 2.295 1 52.31 166 LYS B C 1
ATOM 4564 O O . LYS B 1 166 ? 13.883 -24.219 1.666 1 52.31 166 LYS B O 1
ATOM 4569 N N . SER B 1 167 ? 15.359 -22.609 1.7 1 58.31 167 SER B N 1
ATOM 4570 C CA . SER B 1 167 ? 15.688 -22.531 0.281 1 58.31 167 SER B CA 1
ATOM 4571 C C . SER B 1 167 ? 16.156 -23.891 -0.252 1 58.31 167 SER B C 1
ATOM 4573 O O . SER B 1 167 ? 15.812 -24.266 -1.372 1 58.31 167 SER B O 1
ATOM 4575 N N . ASN B 1 168 ? 16.562 -24.719 0.709 1 72.69 168 ASN B N 1
ATOM 4576 C CA . ASN B 1 168 ? 17.156 -25.938 0.141 1 72.69 168 ASN B CA 1
ATOM 4577 C C . ASN B 1 168 ? 16.078 -26.953 -0.24 1 72.69 168 ASN B C 1
ATOM 4579 O O . ASN B 1 168 ? 16.141 -27.562 -1.308 1 72.69 168 ASN B O 1
ATOM 4583 N N . SER B 1 169 ? 15.008 -26.953 0.556 1 84.06 169 SER B N 1
ATOM 4584 C CA . SER B 1 169 ? 13.969 -27.922 0.247 1 84.06 169 SER B CA 1
ATOM 4585 C C . SER B 1 169 ? 13.141 -27.484 -0.954 1 84.06 169 SER B C 1
ATOM 4587 O O . SER B 1 169 ? 12.781 -28.297 -1.807 1 84.06 169 SER B O 1
ATOM 4589 N N . LEU B 1 170 ? 12.891 -26.25 -1.059 1 88.56 170 LEU B N 1
ATOM 4590 C CA . LEU B 1 170 ? 12.109 -25.719 -2.172 1 88.56 170 LEU B CA 1
ATOM 4591 C C . LEU B 1 170 ? 12.891 -25.812 -3.479 1 88.56 170 LEU B C 1
ATOM 4593 O O . LEU B 1 170 ? 12.328 -26.156 -4.52 1 88.56 170 LEU B O 1
ATOM 4597 N N . SER B 1 171 ? 14.188 -25.594 -3.355 1 89.69 171 SER B N 1
ATOM 4598 C CA . SER B 1 171 ? 15.047 -25.688 -4.531 1 89.69 171 SER B CA 1
ATOM 4599 C C . SER B 1 171 ? 15.055 -27.109 -5.086 1 89.69 171 SER B C 1
ATOM 4601 O O . SER B 1 171 ? 14.938 -27.312 -6.297 1 89.69 171 SER B O 1
ATOM 4603 N N . THR B 1 172 ? 15.172 -28.016 -4.184 1 91.69 172 THR B N 1
ATOM 4604 C CA . THR B 1 172 ? 15.188 -29.422 -4.574 1 91.69 172 THR B CA 1
ATOM 4605 C C . THR B 1 172 ? 13.859 -29.812 -5.207 1 91.69 172 THR B C 1
ATOM 4607 O O . THR B 1 172 ? 13.836 -30.516 -6.23 1 91.69 172 THR B O 1
ATOM 4610 N N . TRP B 1 173 ? 12.828 -29.375 -4.641 1 94.5 173 TRP B N 1
ATOM 4611 C CA . TRP B 1 173 ? 11.484 -29.672 -5.137 1 94.5 173 TRP B CA 1
ATOM 4612 C C . TRP B 1 173 ? 11.281 -29.109 -6.539 1 94.5 173 TRP B C 1
ATOM 4614 O O . TRP B 1 173 ? 10.82 -29.812 -7.438 1 94.5 173 TRP B O 1
ATOM 4624 N N . LEU B 1 174 ? 11.641 -27.906 -6.77 1 95.5 174 LEU B N 1
ATOM 4625 C CA . LEU B 1 174 ? 11.461 -27.219 -8.047 1 95.5 174 LEU B CA 1
ATOM 4626 C C . LEU B 1 174 ? 12.281 -27.891 -9.141 1 95.5 174 LEU B C 1
ATOM 4628 O O . LEU B 1 174 ? 11.805 -28.031 -10.273 1 95.5 174 LEU B O 1
ATOM 4632 N N . THR B 1 175 ? 13.477 -28.312 -8.781 1 94.62 175 THR B N 1
ATOM 4633 C CA . THR B 1 175 ? 14.367 -28.953 -9.742 1 94.62 175 THR B CA 1
ATOM 4634 C C . THR B 1 175 ? 13.82 -30.312 -10.156 1 94.62 175 THR B C 1
ATOM 4636 O O . THR B 1 175 ? 13.969 -30.734 -11.312 1 94.62 175 THR B O 1
ATOM 4639 N N . ALA B 1 176 ? 13.203 -30.938 -9.25 1 95.5 176 ALA B N 1
ATOM 4640 C CA . ALA B 1 176 ? 12.734 -32.312 -9.461 1 95.5 176 ALA B CA 1
ATOM 4641 C C . ALA B 1 176 ? 11.453 -32.344 -10.289 1 95.5 176 ALA B C 1
ATOM 4643 O O . ALA B 1 176 ? 11.094 -33.344 -10.867 1 95.5 176 ALA B O 1
ATOM 4644 N N . LEU B 1 177 ? 10.711 -31.25 -10.391 1 96.81 177 LEU B N 1
ATOM 4645 C CA . LEU B 1 177 ? 9.445 -31.188 -11.109 1 96.81 177 LEU B CA 1
ATOM 4646 C C . LEU B 1 177 ? 9.664 -31.344 -12.609 1 96.81 177 LEU B C 1
ATOM 4648 O O . LEU B 1 177 ? 10.641 -30.844 -13.156 1 96.81 177 LEU B O 1
ATOM 4652 N N . PRO B 1 178 ? 8.742 -32.062 -13.234 1 95 178 PRO B N 1
ATOM 4653 C CA . PRO B 1 178 ? 8.828 -32.125 -14.695 1 95 178 PRO B CA 1
ATOM 4654 C C . PRO B 1 178 ? 8.641 -30.734 -15.336 1 95 178 PRO B C 1
ATOM 4656 O O . PRO B 1 178 ? 7.895 -29.906 -14.812 1 95 178 PRO B O 1
ATOM 4659 N N . LYS B 1 179 ? 9.312 -30.516 -16.406 1 92.81 179 LYS B N 1
ATOM 4660 C CA . LYS B 1 179 ? 9.227 -29.25 -17.109 1 92.81 179 LYS B CA 1
ATOM 4661 C C . LYS B 1 179 ? 8.562 -29.406 -18.484 1 92.81 179 LYS B C 1
ATOM 4663 O O . LYS B 1 179 ? 8.688 -30.469 -19.109 1 92.81 179 LYS B O 1
ATOM 4668 N N . PRO B 1 180 ? 7.82 -28.438 -19 1 91.44 180 PRO B N 1
ATOM 4669 C CA . PRO B 1 180 ? 7.406 -27.234 -18.281 1 91.44 180 PRO B CA 1
ATOM 4670 C C . PRO B 1 180 ? 6.305 -27.516 -17.266 1 91.44 180 PRO B C 1
ATOM 4672 O O . PRO B 1 180 ? 5.469 -28.391 -17.469 1 91.44 180 PRO B O 1
ATOM 4675 N N . VAL B 1 181 ? 6.352 -26.812 -16.141 1 96.56 181 VAL B N 1
ATOM 4676 C CA . VAL B 1 181 ? 5.359 -27.016 -15.086 1 96.56 181 VAL B CA 1
ATOM 4677 C C . VAL B 1 181 ? 4.684 -25.703 -14.734 1 96.56 181 VAL B C 1
ATOM 4679 O O . VAL B 1 181 ? 5.328 -24.656 -14.719 1 96.56 181 VAL B O 1
ATOM 4682 N N . ALA B 1 182 ? 3.4 -25.812 -14.555 1 97.5 182 ALA B N 1
ATOM 4683 C CA . ALA B 1 182 ? 2.6 -24.688 -14.086 1 97.5 182 ALA B CA 1
ATOM 4684 C C . ALA B 1 182 ? 2.381 -24.75 -12.578 1 97.5 182 ALA B C 1
ATOM 4686 O O . ALA B 1 182 ? 1.761 -25.703 -12.078 1 97.5 182 ALA B O 1
ATOM 4687 N N . ILE B 1 183 ? 2.84 -23.719 -11.875 1 98.56 183 ILE B N 1
ATOM 4688 C CA . ILE B 1 183 ? 2.701 -23.719 -10.422 1 98.56 183 ILE B CA 1
ATOM 4689 C C . ILE B 1 183 ? 1.752 -22.594 -10 1 98.56 183 ILE B C 1
ATOM 4691 O O . ILE B 1 183 ? 1.961 -21.438 -10.352 1 98.56 183 ILE B O 1
ATOM 4695 N N . MET B 1 184 ? 0.719 -22.938 -9.32 1 98.69 184 MET B N 1
ATOM 4696 C CA . MET B 1 184 ? -0.101 -21.953 -8.625 1 98.69 184 MET B CA 1
ATOM 4697 C C . MET B 1 184 ? 0.348 -21.812 -7.172 1 98.69 184 MET B C 1
ATOM 4699 O O . MET B 1 184 ? 0.466 -22.797 -6.449 1 98.69 184 MET B O 1
ATOM 4703 N N . ALA B 1 185 ? 0.74 -20.594 -6.848 1 97.94 185 ALA B N 1
ATOM 4704 C CA . ALA B 1 185 ? 1.009 -20.281 -5.445 1 97.94 185 ALA B CA 1
ATOM 4705 C C . ALA B 1 185 ? -0.26 -19.828 -4.734 1 97.94 185 ALA B C 1
ATOM 4707 O O . ALA B 1 185 ? -1.167 -19.266 -5.359 1 97.94 185 ALA B O 1
ATOM 4708 N N . CYS B 1 186 ? -0.301 -20 -3.457 1 96.94 186 CYS B N 1
ATOM 4709 C CA . CYS B 1 186 ? -1.516 -19.703 -2.707 1 96.94 186 CYS B CA 1
ATOM 4710 C C . CYS B 1 186 ? -1.771 -18.203 -2.654 1 96.94 186 CYS B C 1
ATOM 4712 O O . CYS B 1 186 ? -2.91 -17.766 -2.471 1 96.94 186 CYS B O 1
ATOM 4714 N N . ASP B 1 187 ? -0.73 -17.359 -2.721 1 95.56 187 ASP B N 1
ATOM 4715 C CA . ASP B 1 187 ? -0.837 -15.914 -2.787 1 95.56 187 ASP B CA 1
ATOM 4716 C C . ASP B 1 187 ? 0.399 -15.297 -3.439 1 95.56 187 ASP B C 1
ATOM 4718 O O . ASP B 1 187 ? 1.319 -16.016 -3.834 1 95.56 187 ASP B O 1
ATOM 4722 N N . ASP B 1 188 ? 0.385 -14.078 -3.623 1 95 188 ASP B N 1
ATOM 4723 C CA . ASP B 1 188 ? 1.458 -13.391 -4.336 1 95 188 ASP B CA 1
ATOM 4724 C C . ASP B 1 188 ? 2.754 -13.414 -3.531 1 95 188 ASP B C 1
ATOM 4726 O O . ASP B 1 188 ? 3.848 -13.398 -4.102 1 95 188 ASP B O 1
ATOM 4730 N N . ASN B 1 189 ? 2.652 -13.469 -2.221 1 90.06 189 ASN B N 1
ATOM 4731 C CA . ASN B 1 189 ? 3.855 -13.586 -1.403 1 90.06 189 ASN B CA 1
ATOM 4732 C C . ASN B 1 189 ? 4.613 -14.875 -1.695 1 90.06 189 ASN B C 1
ATOM 4734 O O . ASN B 1 189 ? 5.828 -14.852 -1.895 1 90.06 189 ASN B O 1
ATOM 4738 N N . GLN B 1 190 ? 3.885 -15.914 -1.706 1 92.38 190 GLN B N 1
ATOM 4739 C CA . GLN B 1 190 ? 4.504 -17.203 -1.991 1 92.38 190 GLN B CA 1
ATOM 4740 C C . GLN B 1 190 ? 4.949 -17.297 -3.447 1 92.38 190 GLN B C 1
ATOM 4742 O O . GLN B 1 190 ? 5.957 -17.938 -3.756 1 92.38 190 GLN B O 1
ATOM 4747 N N . ALA B 1 191 ? 4.199 -16.656 -4.297 1 95.69 191 ALA B N 1
ATOM 4748 C CA . ALA B 1 191 ? 4.617 -16.609 -5.695 1 95.69 191 ALA B CA 1
ATOM 4749 C C . ALA B 1 191 ? 5.953 -15.875 -5.844 1 95.69 191 ALA B C 1
ATOM 4751 O O . ALA B 1 191 ? 6.82 -16.312 -6.602 1 95.69 191 ALA B O 1
ATOM 4752 N N . LEU B 1 192 ? 6.043 -14.797 -5.137 1 90.69 192 LEU B N 1
ATOM 4753 C CA . LEU B 1 192 ? 7.297 -14.055 -5.152 1 90.69 192 LEU B CA 1
ATOM 4754 C C . LEU B 1 192 ? 8.445 -14.906 -4.625 1 90.69 192 LEU B C 1
ATOM 4756 O O . LEU B 1 192 ? 9.539 -14.898 -5.188 1 90.69 192 LEU B O 1
ATOM 4760 N N . HIS B 1 193 ? 8.18 -15.609 -3.609 1 86.88 193 HIS B N 1
ATOM 4761 C CA . HIS B 1 193 ? 9.18 -16.516 -3.053 1 86.88 193 HIS B CA 1
ATOM 4762 C C . HIS B 1 193 ? 9.633 -17.547 -4.09 1 86.88 193 HIS B C 1
ATOM 4764 O O . HIS B 1 193 ? 10.828 -17.797 -4.23 1 86.88 193 HIS B O 1
ATOM 4770 N N . LEU B 1 194 ? 8.695 -18.078 -4.824 1 92.19 194 LEU B N 1
ATOM 4771 C CA . LEU B 1 194 ? 8.977 -19.047 -5.879 1 92.19 194 LEU B CA 1
ATOM 4772 C C . LEU B 1 194 ? 9.898 -18.438 -6.934 1 92.19 194 LEU B C 1
ATOM 4774 O O . LEU B 1 194 ? 10.875 -19.078 -7.344 1 92.19 194 LEU B O 1
ATOM 4778 N N . THR B 1 195 ? 9.562 -17.266 -7.371 1 91.19 195 THR B N 1
ATOM 4779 C CA . THR B 1 195 ? 10.336 -16.656 -8.445 1 91.19 195 THR B CA 1
ATOM 4780 C C . THR B 1 195 ? 11.758 -16.344 -7.98 1 91.19 195 THR B C 1
ATOM 4782 O O . THR B 1 195 ? 12.703 -16.438 -8.766 1 91.19 195 THR B O 1
ATOM 4785 N N . GLU B 1 196 ? 11.891 -16.031 -6.754 1 83.62 196 GLU B N 1
ATOM 4786 C CA . GLU B 1 196 ? 13.211 -15.75 -6.199 1 83.62 196 GLU B CA 1
ATOM 4787 C C . GLU B 1 196 ? 14.07 -17.016 -6.148 1 83.62 196 GLU B C 1
ATOM 4789 O O . GLU B 1 196 ? 15.25 -16.984 -6.504 1 83.62 196 GLU B O 1
ATOM 4794 N N . VAL B 1 197 ? 13.516 -18.047 -5.711 1 85.94 197 VAL B N 1
ATOM 4795 C CA . VAL B 1 197 ? 14.25 -19.312 -5.621 1 85.94 197 VAL B CA 1
ATOM 4796 C C . VAL B 1 197 ? 14.609 -19.797 -7.02 1 85.94 197 VAL B C 1
ATOM 4798 O O . VAL B 1 197 ? 15.719 -20.281 -7.25 1 85.94 197 VAL B O 1
ATOM 4801 N N . CYS B 1 198 ? 13.672 -19.688 -7.957 1 90.5 198 CYS B N 1
ATOM 4802 C CA . CYS B 1 198 ? 13.953 -20.078 -9.336 1 90.5 198 CYS B CA 1
ATOM 4803 C C . CYS B 1 198 ? 15.141 -19.297 -9.891 1 90.5 198 CYS B C 1
ATOM 4805 O O . CYS B 1 198 ? 16 -19.875 -10.562 1 90.5 198 CYS B O 1
ATOM 4807 N N . ARG B 1 199 ? 15.133 -18.109 -9.586 1 83.75 199 ARG B N 1
ATOM 4808 C CA . ARG B 1 199 ? 16.234 -17.266 -10.031 1 83.75 199 ARG B CA 1
ATOM 4809 C C . ARG B 1 199 ? 17.562 -17.75 -9.438 1 83.75 199 ARG B C 1
ATOM 4811 O O . ARG B 1 199 ? 18.578 -17.797 -10.133 1 83.75 199 ARG B O 1
ATOM 4818 N N . GLN B 1 200 ? 17.531 -18.109 -8.258 1 78.5 200 GLN B N 1
ATOM 4819 C CA . GLN B 1 200 ? 18.719 -18.562 -7.547 1 78.5 200 GLN B CA 1
ATOM 4820 C C . GLN B 1 200 ? 19.266 -19.859 -8.148 1 78.5 200 GLN B C 1
ATOM 4822 O O . GLN B 1 200 ? 20.469 -20.062 -8.219 1 78.5 200 GLN B O 1
ATOM 4827 N N . ILE B 1 201 ? 18.391 -20.672 -8.578 1 85.56 201 ILE B N 1
ATOM 4828 C CA . ILE B 1 201 ? 18.828 -21.984 -9.031 1 85.56 201 ILE B CA 1
ATOM 4829 C C . ILE B 1 201 ? 18.891 -22 -10.562 1 85.56 201 ILE B C 1
ATOM 4831 O O . ILE B 1 201 ? 19.125 -23.062 -11.164 1 85.56 201 ILE B O 1
ATOM 4835 N N . GLY B 1 202 ? 18.562 -20.922 -11.18 1 87.12 202 GLY B N 1
ATOM 4836 C CA . GLY B 1 202 ? 18.75 -20.781 -12.617 1 87.12 202 GLY B CA 1
ATOM 4837 C C . GLY B 1 202 ? 17.609 -21.391 -13.422 1 87.12 202 GLY B C 1
ATOM 4838 O O . GLY B 1 202 ? 17.797 -21.781 -14.57 1 87.12 202 GLY B O 1
ATOM 4839 N N . VAL B 1 203 ? 16.469 -21.578 -12.859 1 92.38 203 VAL B N 1
ATOM 4840 C CA . VAL B 1 203 ? 15.297 -22.078 -13.562 1 92.38 203 VAL B CA 1
ATOM 4841 C C . VAL B 1 203 ? 14.57 -20.922 -14.25 1 92.38 203 VAL B C 1
ATOM 4843 O O . VAL B 1 203 ? 14.297 -19.891 -13.617 1 92.38 203 VAL B O 1
ATOM 4846 N N . LYS B 1 204 ? 14.203 -21.141 -15.438 1 89.94 204 LYS B N 1
ATOM 4847 C CA . LYS B 1 204 ? 13.641 -20.047 -16.234 1 89.94 204 LYS B CA 1
ATOM 4848 C C . LYS B 1 204 ? 12.133 -19.922 -16.016 1 89.94 204 LYS B C 1
ATOM 4850 O O . LYS B 1 204 ? 11.414 -20.922 -16.047 1 89.94 204 LYS B O 1
ATOM 4855 N N . ILE B 1 205 ? 11.68 -18.734 -15.812 1 92.75 205 ILE B N 1
ATOM 4856 C CA . ILE B 1 205 ? 10.266 -18.375 -15.75 1 92.75 205 ILE B CA 1
ATOM 4857 C C . ILE B 1 205 ? 9.906 -17.484 -16.938 1 92.75 205 ILE B C 1
ATOM 4859 O O . ILE B 1 205 ? 10.555 -16.453 -17.172 1 92.75 205 ILE B O 1
ATOM 4863 N N . PRO B 1 206 ? 8.992 -17.844 -17.656 1 91.06 206 PRO B N 1
ATOM 4864 C CA . PRO B 1 206 ? 7.969 -18.875 -17.484 1 91.06 206 PRO B CA 1
ATOM 4865 C C . PRO B 1 206 ? 8.289 -20.156 -18.281 1 91.06 206 PRO B C 1
ATOM 4867 O O . PRO B 1 206 ? 7.496 -21.094 -18.281 1 91.06 206 PRO B O 1
ATOM 4870 N N . GLU B 1 207 ? 9.375 -20.219 -18.906 1 85.56 207 GLU B N 1
ATOM 4871 C CA . GLU B 1 207 ? 9.633 -21.266 -19.891 1 85.56 207 GLU B CA 1
ATOM 4872 C C . GLU B 1 207 ? 9.656 -22.641 -19.234 1 85.56 207 GLU B C 1
ATOM 4874 O O . GLU B 1 207 ? 9.094 -23.594 -19.766 1 85.56 207 GLU B O 1
ATOM 4879 N N . GLU B 1 208 ? 10.328 -22.703 -18.109 1 92.44 208 GLU B N 1
ATOM 4880 C CA . GLU B 1 208 ? 10.422 -23.984 -17.391 1 92.44 208 GLU B CA 1
ATOM 4881 C C . GLU B 1 208 ? 9.367 -24.078 -16.297 1 92.44 208 GLU B C 1
ATOM 4883 O O . GLU B 1 208 ? 8.758 -25.141 -16.109 1 92.44 208 GLU B O 1
ATOM 4888 N N . ILE B 1 209 ? 9.195 -22.984 -15.625 1 95.94 209 ILE B N 1
ATOM 4889 C CA . ILE B 1 209 ? 8.203 -22.922 -14.57 1 95.94 209 ILE B CA 1
ATOM 4890 C C . ILE B 1 209 ? 7.359 -21.656 -14.734 1 95.94 209 ILE B C 1
ATOM 4892 O O . ILE B 1 209 ? 7.891 -20.531 -14.695 1 95.94 209 ILE B O 1
ATOM 4896 N N . ALA B 1 210 ? 6.098 -21.875 -14.984 1 96.25 210 ALA B N 1
ATOM 4897 C CA . ALA B 1 210 ? 5.164 -20.75 -14.969 1 96.25 210 ALA B CA 1
ATOM 4898 C C . ALA B 1 210 ? 4.543 -20.578 -13.586 1 96.25 210 ALA B C 1
ATOM 4900 O O . ALA B 1 210 ? 4.152 -21.547 -12.945 1 96.25 210 ALA B O 1
ATOM 4901 N N . VAL B 1 211 ? 4.473 -19.281 -13.109 1 98.06 211 VAL B N 1
ATOM 4902 C CA . VAL B 1 211 ? 4.047 -19.031 -11.734 1 98.06 211 VAL B CA 1
ATOM 4903 C C . VAL B 1 211 ? 2.82 -18.125 -11.734 1 98.06 211 VAL B C 1
ATOM 4905 O O . VAL B 1 211 ? 2.848 -17.031 -12.312 1 98.06 211 VAL B O 1
ATOM 4908 N N . LEU B 1 212 ? 1.784 -18.578 -11.117 1 98.44 212 LEU B N 1
ATOM 4909 C CA . LEU B 1 212 ? 0.558 -17.812 -10.93 1 98.44 212 LEU B CA 1
ATOM 4910 C C . LEU B 1 212 ? 0.292 -17.578 -9.445 1 98.44 212 LEU B C 1
ATOM 4912 O O . LEU B 1 212 ? 0.256 -18.531 -8.656 1 98.44 212 LEU B O 1
ATOM 4916 N N . GLY B 1 213 ? 0.158 -16.281 -9.078 1 98.25 213 GLY B N 1
ATOM 4917 C CA . GLY B 1 213 ? -0.205 -15.953 -7.707 1 98.25 213 GLY B CA 1
ATOM 4918 C C . GLY B 1 213 ? -1.672 -15.602 -7.547 1 98.25 213 GLY B C 1
ATOM 4919 O O . GLY B 1 213 ? -2.479 -15.859 -8.445 1 98.25 213 GLY B O 1
ATOM 4920 N N . VAL B 1 214 ? -2.047 -15.156 -6.371 1 97.31 214 VAL B N 1
ATOM 4921 C CA . VAL B 1 214 ? -3.406 -14.734 -6.047 1 97.31 214 VAL B CA 1
ATOM 4922 C C . VAL B 1 214 ? -3.369 -13.445 -5.23 1 97.31 214 VAL B C 1
ATOM 4924 O O . VAL B 1 214 ? -2.393 -13.172 -4.527 1 97.31 214 VAL B O 1
ATOM 4927 N N . ASP B 1 215 ? -4.449 -12.586 -5.383 1 94.56 215 ASP B N 1
ATOM 4928 C CA . ASP B 1 215 ? -4.711 -11.352 -4.656 1 94.56 215 ASP B CA 1
ATOM 4929 C C . ASP B 1 215 ? -4.363 -10.133 -5.508 1 94.56 215 ASP B C 1
ATOM 4931 O O . ASP B 1 215 ? -4.82 -9.016 -5.227 1 94.56 215 ASP B O 1
ATOM 4935 N N . ASN B 1 216 ? -3.506 -10.305 -6.449 1 94.75 216 ASN B N 1
ATOM 4936 C CA . ASN B 1 216 ? -3.068 -9.234 -7.34 1 94.75 216 ASN B CA 1
ATOM 4937 C C . ASN B 1 216 ? -2.49 -8.062 -6.559 1 94.75 216 ASN B C 1
ATOM 4939 O O . ASN B 1 216 ? -2.932 -6.922 -6.723 1 94.75 216 ASN B O 1
ATOM 4943 N N . ASP B 1 217 ? -1.631 -8.398 -5.645 1 92.81 217 ASP B N 1
ATOM 4944 C CA . ASP B 1 217 ? -0.833 -7.367 -4.988 1 92.81 217 ASP B CA 1
ATOM 4945 C C . ASP B 1 217 ? 0.156 -6.734 -5.965 1 92.81 217 ASP B C 1
ATOM 4947 O O . ASP B 1 217 ? 1.251 -7.262 -6.176 1 92.81 217 ASP B O 1
ATOM 4951 N N . VAL B 1 218 ? -0.183 -5.625 -6.398 1 84.69 218 VAL B N 1
ATOM 4952 C CA . VAL B 1 218 ? 0.524 -5.012 -7.52 1 84.69 218 VAL B CA 1
ATOM 4953 C C . VAL B 1 218 ? 1.988 -4.789 -7.148 1 84.69 218 VAL B C 1
ATOM 4955 O O . VAL B 1 218 ? 2.881 -4.98 -7.977 1 84.69 218 VAL B O 1
ATOM 4958 N N . MET B 1 219 ? 2.195 -4.395 -5.973 1 81.12 219 MET B N 1
ATOM 4959 C CA . MET B 1 219 ? 3.57 -4.16 -5.539 1 81.12 219 MET B CA 1
ATOM 4960 C C . MET B 1 219 ? 4.395 -5.438 -5.629 1 81.12 219 MET B C 1
ATOM 4962 O O . MET B 1 219 ? 5.488 -5.438 -6.199 1 81.12 219 MET B O 1
ATOM 4966 N N . LEU B 1 220 ? 3.883 -6.496 -5.121 1 88.88 220 LEU B N 1
ATOM 4967 C CA . LEU B 1 220 ? 4.594 -7.773 -5.152 1 88.88 220 LEU B CA 1
ATOM 4968 C C . LEU B 1 220 ? 4.754 -8.266 -6.586 1 88.88 220 LEU B C 1
ATOM 4970 O O . LEU B 1 220 ? 5.812 -8.781 -6.953 1 88.88 220 LEU B O 1
ATOM 4974 N N . CYS B 1 221 ? 3.689 -8.117 -7.305 1 91 221 CYS B N 1
ATOM 4975 C CA . CYS B 1 221 ? 3.715 -8.578 -8.688 1 91 221 CYS B CA 1
ATOM 4976 C C . CYS B 1 221 ? 4.801 -7.863 -9.484 1 91 221 CYS B C 1
ATOM 4978 O O . CYS B 1 221 ? 5.523 -8.492 -10.258 1 91 221 CYS B O 1
ATOM 4980 N N . GLU B 1 222 ? 4.945 -6.637 -9.211 1 79.12 222 GLU B N 1
ATOM 4981 C CA . GLU B 1 222 ? 5.906 -5.832 -9.953 1 79.12 222 GLU B CA 1
ATOM 4982 C C . GLU B 1 222 ? 7.324 -6.031 -9.43 1 79.12 222 GLU B C 1
ATOM 4984 O O . GLU B 1 222 ? 8.297 -5.863 -10.164 1 79.12 222 GLU B O 1
ATOM 4989 N N . LEU B 1 223 ? 7.387 -6.406 -8.211 1 80 223 LEU B N 1
ATOM 4990 C CA . LEU B 1 223 ? 8.68 -6.648 -7.582 1 80 223 LEU B CA 1
ATOM 4991 C C . LEU B 1 223 ? 9.32 -7.918 -8.141 1 80 223 LEU B C 1
ATOM 4993 O O . LEU B 1 223 ? 10.547 -8.008 -8.227 1 80 223 LEU B O 1
ATOM 4997 N N . SER B 1 224 ? 8.523 -8.773 -8.531 1 87.12 224 SER B N 1
ATOM 4998 C CA . SER B 1 224 ? 8.992 -10.055 -9.055 1 87.12 224 SER B CA 1
ATOM 4999 C C . SER B 1 224 ? 9.625 -9.891 -10.438 1 87.12 224 SER B C 1
ATOM 5001 O O . SER B 1 224 ? 9.258 -8.984 -11.188 1 87.12 224 SER B O 1
ATOM 5003 N N . ASP B 1 225 ? 10.617 -10.734 -10.672 1 81.56 225 ASP B N 1
ATOM 5004 C CA . ASP B 1 225 ? 11.219 -10.828 -12 1 81.56 225 ASP B CA 1
ATOM 5005 C C . ASP B 1 225 ? 11.18 -12.266 -12.516 1 81.56 225 ASP B C 1
ATOM 5007 O O . ASP B 1 225 ? 11.922 -13.125 -12.039 1 81.56 225 ASP B O 1
ATOM 5011 N N . PRO B 1 226 ? 10.398 -12.5 -13.523 1 87.62 226 PRO B N 1
ATOM 5012 C CA . PRO B 1 226 ? 9.484 -11.594 -14.219 1 87.62 226 PRO B CA 1
ATOM 5013 C C . PRO B 1 226 ? 8.281 -11.203 -13.359 1 87.62 226 PRO B C 1
ATOM 5015 O O . PRO B 1 226 ? 7.992 -11.859 -12.359 1 87.62 226 PRO B O 1
ATOM 5018 N N . PRO B 1 227 ? 7.547 -10.125 -13.742 1 88.19 227 PRO B N 1
ATOM 5019 C CA . PRO B 1 227 ? 6.344 -9.734 -13.008 1 88.19 227 PRO B CA 1
ATOM 5020 C C . PRO B 1 227 ? 5.312 -10.852 -12.914 1 88.19 227 PRO B C 1
ATOM 5022 O O . PRO B 1 227 ? 5.113 -11.594 -13.875 1 88.19 227 PRO B O 1
ATOM 5025 N N . LEU B 1 228 ? 4.656 -10.914 -11.812 1 95.56 228 LEU B N 1
ATOM 5026 C CA . LEU B 1 228 ? 3.799 -12.047 -11.477 1 95.56 228 LEU B CA 1
ATOM 5027 C C . LEU B 1 228 ? 2.408 -11.875 -12.078 1 95.56 228 LEU B C 1
ATOM 5029 O O . LEU B 1 228 ? 1.799 -10.812 -11.953 1 95.56 228 LEU B O 1
ATOM 5033 N N . SER B 1 229 ? 1.963 -12.906 -12.781 1 95.56 229 SER B N 1
ATOM 5034 C CA . SER B 1 229 ? 0.529 -13.047 -13.008 1 95.56 229 SER B CA 1
ATOM 5035 C C . SER B 1 229 ? -0.203 -13.414 -11.719 1 95.56 229 SER B C 1
ATOM 5037 O O . SER B 1 229 ? 0.349 -14.102 -10.859 1 95.56 229 SER B O 1
ATOM 5039 N N . SER B 1 230 ? -1.407 -12.898 -11.57 1 97.5 230 SER B N 1
ATOM 5040 C CA . SER B 1 230 ? -2.119 -13.109 -10.312 1 97.5 230 SER B CA 1
ATOM 5041 C C . SER B 1 230 ? -3.631 -13.07 -10.516 1 97.5 230 SER B C 1
ATOM 5043 O O . SER B 1 230 ? -4.121 -12.391 -11.422 1 97.5 230 SER B O 1
ATOM 5045 N N . ILE B 1 231 ? -4.32 -13.836 -9.742 1 96.75 231 ILE B N 1
ATOM 5046 C CA . ILE B 1 231 ? -5.777 -13.789 -9.742 1 96.75 231 ILE B CA 1
ATOM 5047 C C . ILE B 1 231 ? -6.254 -12.594 -8.922 1 96.75 231 ILE B C 1
ATOM 5049 O O . ILE B 1 231 ? -5.902 -12.453 -7.75 1 96.75 231 ILE B O 1
ATOM 5053 N N . ALA B 1 232 ? -7.004 -11.734 -9.516 1 92.94 232 ALA B N 1
ATOM 5054 C CA . ALA B 1 232 ? -7.527 -10.547 -8.844 1 92.94 232 ALA B CA 1
ATOM 5055 C C . ALA B 1 232 ? -8.867 -10.836 -8.18 1 92.94 232 ALA B C 1
ATOM 5057 O O . ALA B 1 232 ? -9.602 -11.727 -8.609 1 92.94 232 ALA B O 1
ATOM 5058 N N . MET B 1 233 ? -9.148 -10.148 -7.078 1 94.31 233 MET B N 1
ATOM 5059 C CA . MET B 1 233 ? -10.406 -10.234 -6.344 1 94.31 233 MET B CA 1
ATOM 5060 C C . MET B 1 233 ? -11.023 -8.852 -6.16 1 94.31 233 MET B C 1
ATOM 5062 O O . MET B 1 233 ? -10.32 -7.844 -6.195 1 94.31 233 MET B O 1
ATOM 5066 N N . ASP B 1 234 ? -12.297 -8.844 -5.996 1 92.81 234 ASP B N 1
ATOM 5067 C CA . ASP B 1 234 ? -13 -7.586 -5.734 1 92.81 234 ASP B CA 1
ATOM 5068 C C . ASP B 1 234 ? -13.023 -7.27 -4.242 1 92.81 234 ASP B C 1
ATOM 5070 O O . ASP B 1 234 ? -14.094 -7.188 -3.633 1 92.81 234 ASP B O 1
ATOM 5074 N N . ILE B 1 235 ? -11.93 -6.949 -3.701 1 95.25 235 ILE B N 1
ATOM 5075 C CA . ILE B 1 235 ? -11.734 -6.789 -2.264 1 95.25 235 ILE B CA 1
ATOM 5076 C C . ILE B 1 235 ? -12.414 -5.508 -1.791 1 95.25 235 ILE B C 1
ATOM 5078 O O . ILE B 1 235 ? -12.984 -5.469 -0.697 1 95.25 235 ILE B O 1
ATOM 5082 N N . GLU B 1 236 ? -12.336 -4.445 -2.572 1 91.88 236 GLU B N 1
ATOM 5083 C CA . GLU B 1 236 ? -12.977 -3.188 -2.201 1 91.88 236 GLU B CA 1
ATOM 5084 C C . GLU B 1 236 ? -14.484 -3.371 -2.002 1 91.88 236 GLU B C 1
ATOM 5086 O O . GLU B 1 236 ? -15.055 -2.848 -1.045 1 91.88 236 GLU B O 1
ATOM 5091 N N . LYS B 1 237 ? -15.07 -4.117 -2.945 1 93.06 237 LYS B N 1
ATOM 5092 C CA . LYS B 1 237 ? -16.484 -4.414 -2.773 1 93.06 237 LYS B CA 1
ATOM 5093 C C . LYS B 1 237 ? -16.734 -5.199 -1.486 1 93.06 237 LYS B C 1
ATOM 5095 O O . LYS B 1 237 ? -17.703 -4.938 -0.769 1 93.06 237 LYS B O 1
ATOM 5100 N N . GLY B 1 238 ? -15.906 -6.16 -1.263 1 95.81 238 GLY B N 1
ATOM 5101 C CA . GLY B 1 238 ? -15.992 -6.883 -0.005 1 95.81 238 GLY B CA 1
ATOM 5102 C C . GLY B 1 238 ? -15.938 -5.98 1.211 1 95.81 238 GLY B C 1
ATOM 5103 O O . GLY B 1 238 ? -16.688 -6.176 2.17 1 95.81 238 GLY B O 1
ATOM 5104 N N . GLY B 1 239 ? -15.031 -5.012 1.166 1 97.19 239 GLY B N 1
ATOM 5105 C CA . GLY B 1 239 ? -14.945 -4.039 2.244 1 97.19 239 GLY B CA 1
ATOM 5106 C C . GLY B 1 239 ? -16.203 -3.215 2.412 1 97.19 239 GLY B C 1
ATOM 5107 O O . GLY B 1 239 ? -16.656 -2.992 3.535 1 97.19 239 GLY B O 1
ATOM 5108 N N . TYR B 1 240 ? -16.734 -2.756 1.297 1 94.75 240 TYR B N 1
ATOM 5109 C CA . TYR B 1 240 ? -17.984 -1.997 1.308 1 94.75 240 TYR B CA 1
ATOM 5110 C C . TYR B 1 240 ? -19.109 -2.793 1.976 1 94.75 240 TYR B C 1
ATOM 5112 O O . TYR B 1 240 ? -19.797 -2.277 2.852 1 94.75 240 TYR B O 1
ATOM 5120 N N . GLU B 1 241 ? -19.234 -4.031 1.586 1 96.81 241 GLU B N 1
ATOM 5121 C CA . GLU B 1 241 ? -20.25 -4.91 2.133 1 96.81 241 GLU B CA 1
ATOM 5122 C C . GLU B 1 241 ? -20 -5.203 3.609 1 96.81 241 GLU B C 1
ATOM 5124 O O . GLU B 1 241 ? -20.953 -5.355 4.387 1 96.81 241 GLU B O 1
ATOM 5129 N N . THR B 1 242 ? -18.766 -5.312 3.975 1 97.88 242 THR B N 1
ATOM 5130 C CA . THR B 1 242 ? -18.391 -5.551 5.367 1 97.88 242 THR B CA 1
ATOM 5131 C C . THR B 1 242 ? -18.859 -4.406 6.254 1 97.88 242 THR B C 1
ATOM 5133 O O . THR B 1 242 ? -19.438 -4.637 7.324 1 97.88 242 THR B O 1
ATOM 5136 N N . ALA B 1 243 ? -18.609 -3.193 5.809 1 96.5 243 ALA B N 1
ATOM 5137 C CA . ALA B 1 243 ? -19.047 -2.02 6.562 1 96.5 243 ALA B CA 1
ATOM 5138 C C . ALA B 1 243 ? -20.562 -1.973 6.676 1 96.5 243 ALA B C 1
ATOM 5140 O O . ALA B 1 243 ? -21.109 -1.653 7.734 1 96.5 243 ALA B O 1
ATOM 5141 N N . ALA B 1 244 ? -21.25 -2.309 5.602 1 96.25 244 ALA B N 1
ATOM 5142 C CA . ALA B 1 244 ? -22.703 -2.352 5.605 1 96.25 244 ALA B CA 1
ATOM 5143 C C . ALA B 1 244 ? -23.219 -3.355 6.633 1 96.25 244 ALA B C 1
ATOM 5145 O O . ALA B 1 244 ? -24.172 -3.064 7.375 1 96.25 244 ALA B O 1
ATOM 5146 N N . LEU B 1 245 ? -22.641 -4.453 6.637 1 97.25 245 LEU B N 1
ATOM 5147 C CA . LEU B 1 245 ? -23.047 -5.492 7.578 1 97.25 245 LEU B CA 1
ATOM 5148 C C . LEU B 1 245 ? -22.781 -5.051 9.016 1 97.25 245 LEU B C 1
ATOM 5150 O O . LEU B 1 245 ? -23.609 -5.289 9.906 1 97.25 245 LEU B O 1
ATOM 5154 N N . LEU B 1 246 ? -21.609 -4.465 9.242 1 97 246 LEU B N 1
ATOM 5155 C CA . LEU B 1 246 ? -21.281 -4.016 10.586 1 97 246 LEU B CA 1
ATOM 5156 C C . LEU B 1 246 ? -22.312 -3.021 11.109 1 97 246 LEU B C 1
ATOM 5158 O O . LEU B 1 246 ? -22.75 -3.119 12.258 1 97 246 LEU B O 1
ATOM 5162 N N . GLU B 1 247 ? -22.641 -2.07 10.25 1 95.75 247 GLU B N 1
ATOM 5163 C CA . GLU B 1 247 ? -23.656 -1.105 10.656 1 95.75 247 GLU B CA 1
ATOM 5164 C C . GLU B 1 247 ? -24.984 -1.797 10.977 1 95.75 247 GLU B C 1
ATOM 5166 O O . GLU B 1 247 ? -25.641 -1.455 11.953 1 95.75 247 GLU B O 1
ATOM 5171 N N . TYR B 1 248 ? -25.344 -2.719 10.117 1 95.19 248 TYR B N 1
ATOM 5172 C CA . TYR B 1 248 ? -26.562 -3.486 10.359 1 95.19 248 TYR B CA 1
ATOM 5173 C C . TYR B 1 248 ? -26.531 -4.168 11.719 1 95.19 248 TYR B C 1
ATOM 5175 O O . TYR B 1 248 ? -27.5 -4.125 12.469 1 95.19 248 TYR B O 1
ATOM 5183 N N . MET B 1 249 ? -25.406 -4.746 12.031 1 95.56 249 MET B N 1
ATOM 5184 C CA . MET B 1 249 ? -25.234 -5.469 13.289 1 95.56 249 MET B CA 1
ATOM 5185 C C . MET B 1 249 ? -25.297 -4.516 14.477 1 95.56 249 MET B C 1
ATOM 5187 O O . MET B 1 249 ? -25.844 -4.859 15.523 1 95.56 249 MET B O 1
ATOM 5191 N N . VAL B 1 250 ? -24.703 -3.352 14.328 1 94.19 250 VAL B N 1
ATOM 5192 C CA . VAL B 1 250 ? -24.703 -2.348 15.391 1 94.19 250 VAL B CA 1
ATOM 5193 C C . VAL B 1 250 ? -26.141 -1.892 15.664 1 94.19 250 VAL B C 1
ATOM 5195 O O . VAL B 1 250 ? -26.531 -1.725 16.828 1 94.19 250 VAL B O 1
ATOM 5198 N N . ARG B 1 251 ? -26.906 -1.771 14.656 1 92.88 251 ARG B N 1
ATOM 5199 C CA . ARG B 1 251 ? -28.25 -1.219 14.766 1 92.88 251 ARG B CA 1
ATOM 5200 C C . ARG B 1 251 ? -29.25 -2.287 15.203 1 92.88 251 ARG B C 1
ATOM 5202 O O . ARG B 1 251 ? -30.219 -1.991 15.914 1 92.88 251 ARG B O 1
ATOM 5209 N N . ASN B 1 252 ? -29.047 -3.504 14.742 1 91.5 252 ASN B N 1
ATOM 5210 C CA . ASN B 1 252 ? -30.094 -4.508 14.898 1 91.5 252 ASN B CA 1
ATOM 5211 C C . ASN B 1 252 ? -29.641 -5.652 15.797 1 91.5 252 ASN B C 1
ATOM 5213 O O . ASN B 1 252 ? -30.438 -6.535 16.125 1 91.5 252 ASN B O 1
ATOM 5217 N N . GLY B 1 253 ? -28.422 -5.617 16.188 1 87.12 253 GLY B N 1
ATOM 5218 C CA . GLY B 1 253 ? -27.875 -6.723 16.953 1 87.12 253 GLY B CA 1
ATOM 5219 C C . GLY B 1 253 ? -27.062 -7.684 16.109 1 87.12 253 GLY B C 1
ATOM 5220 O O . GLY B 1 253 ? -27.109 -7.637 14.883 1 87.12 253 GLY B O 1
ATOM 5221 N N . SER B 1 254 ? -26.312 -8.562 16.719 1 80.75 254 SER B N 1
ATOM 5222 C CA . SER B 1 254 ? -25.328 -9.391 16.047 1 80.75 254 SER B CA 1
ATOM 5223 C C . SER B 1 254 ? -25.828 -10.82 15.859 1 80.75 254 SER B C 1
ATOM 5225 O O . SER B 1 254 ? -25.047 -11.719 15.539 1 80.75 254 SER B O 1
ATOM 5227 N N . ASP B 1 255 ? -27.094 -11.016 16.031 1 79.5 255 ASP B N 1
ATOM 5228 C CA . ASP B 1 255 ? -27.625 -12.367 15.969 1 79.5 255 ASP B CA 1
ATOM 5229 C C . ASP B 1 255 ? -27.812 -12.82 14.523 1 79.5 255 ASP B C 1
ATOM 5231 O O . ASP B 1 255 ? -27.688 -14.008 14.211 1 79.5 255 ASP B O 1
ATOM 5235 N N . LYS B 1 256 ? -28.172 -11.906 13.664 1 81.25 256 LYS B N 1
ATOM 5236 C CA . LYS B 1 256 ? -28.312 -12.219 12.242 1 81.25 256 LYS B CA 1
ATOM 5237 C C . LYS B 1 256 ? -27.125 -11.688 11.445 1 81.25 256 LYS B C 1
ATOM 5239 O O . LYS B 1 256 ? -26.875 -10.484 11.414 1 81.25 256 LYS B O 1
ATOM 5244 N N . TYR B 1 257 ? -26.359 -12.688 11.023 1 84.19 257 TYR B N 1
ATOM 5245 C CA . TYR B 1 257 ? -25.219 -12.289 10.211 1 84.19 257 TYR B CA 1
ATOM 5246 C C . TYR B 1 257 ? -24.984 -13.266 9.062 1 84.19 257 TYR B C 1
ATOM 5248 O O . TYR B 1 257 ? -25.609 -14.328 9.016 1 84.19 257 TYR B O 1
ATOM 5256 N N . TYR B 1 258 ? -24.344 -12.719 8.055 1 91 258 TYR B N 1
ATOM 5257 C CA . TYR B 1 258 ? -23.922 -13.547 6.926 1 91 258 TYR B CA 1
ATOM 5258 C C . TYR B 1 258 ? -22.453 -13.32 6.602 1 91 258 TYR B C 1
ATOM 5260 O O . TYR B 1 258 ? -21.859 -12.344 7.059 1 91 258 TYR B O 1
ATOM 5268 N N . ASP B 1 259 ? -21.922 -14.266 5.93 1 95.88 259 ASP B N 1
ATOM 5269 C CA . ASP B 1 259 ? -20.531 -14.133 5.492 1 95.88 259 ASP B CA 1
ATOM 5270 C C . ASP B 1 259 ? -20.422 -13.219 4.273 1 95.88 259 ASP B C 1
ATOM 5272 O O . ASP B 1 259 ? -21.328 -13.188 3.43 1 95.88 259 ASP B O 1
ATOM 5276 N N . ILE B 1 260 ? -19.422 -12.43 4.273 1 97.12 260 ILE B N 1
ATOM 5277 C CA . ILE B 1 260 ? -19.078 -11.633 3.1 1 97.12 260 ILE B CA 1
ATOM 5278 C C . ILE B 1 260 ? -18.203 -12.445 2.154 1 97.12 260 ILE B C 1
ATOM 5280 O O . ILE B 1 260 ? -17.125 -12.914 2.539 1 97.12 260 ILE B O 1
ATOM 5284 N N . LEU B 1 261 ? -18.641 -12.648 0.945 1 96.31 261 LEU B N 1
ATOM 5285 C CA . LEU B 1 261 ? -17.891 -13.406 -0.052 1 96.31 261 LEU B CA 1
ATOM 5286 C C . LEU B 1 261 ? -17.219 -12.477 -1.052 1 96.31 261 LEU B C 1
ATOM 5288 O O . LEU B 1 261 ? -17.891 -11.859 -1.881 1 96.31 261 LEU B O 1
ATOM 5292 N N . VAL B 1 262 ? -15.938 -12.422 -0.939 1 96.38 262 VAL B N 1
ATOM 5293 C CA . VAL B 1 262 ? -15.172 -11.609 -1.887 1 96.38 262 VAL B CA 1
ATOM 5294 C C . VAL B 1 262 ? -14.969 -12.391 -3.184 1 96.38 262 VAL B C 1
ATOM 5296 O O . VAL B 1 262 ? -14.367 -13.469 -3.176 1 96.38 262 VAL B O 1
ATOM 5299 N N . ALA B 1 263 ? -15.305 -11.883 -4.281 1 92.19 263 ALA B N 1
ATOM 5300 C CA . ALA B 1 263 ? -15.32 -12.609 -5.547 1 92.19 263 ALA B CA 1
ATOM 5301 C C . ALA B 1 263 ? -14 -12.438 -6.293 1 92.19 263 ALA B C 1
ATOM 5303 O O . ALA B 1 263 ? -13.414 -11.352 -6.285 1 92.19 263 ALA B O 1
ATOM 5304 N N . ALA B 1 264 ? -13.586 -13.547 -6.875 1 93.06 264 ALA B N 1
ATOM 5305 C CA . ALA B 1 264 ? -12.523 -13.43 -7.867 1 93.06 264 ALA B CA 1
ATOM 5306 C C . ALA B 1 264 ? -13.016 -12.711 -9.117 1 93.06 264 ALA B C 1
ATOM 5308 O O . ALA B 1 264 ? -14.172 -12.883 -9.531 1 93.06 264 ALA B O 1
ATOM 5309 N N . THR B 1 265 ? -12.188 -11.922 -9.719 1 84.19 265 THR B N 1
ATOM 5310 C CA . THR B 1 265 ? -12.633 -11.164 -10.875 1 84.19 265 THR B CA 1
ATOM 5311 C C . THR B 1 265 ? -11.953 -11.664 -12.148 1 84.19 265 THR B C 1
ATOM 5313 O O . THR B 1 265 ? -12.625 -12.094 -13.086 1 84.19 265 THR B O 1
ATOM 5316 N N . GLN B 1 266 ? -10.641 -11.664 -12.234 1 84.88 266 GLN B N 1
ATOM 5317 C CA . GLN B 1 266 ? -9.898 -12.047 -13.43 1 84.88 266 GLN B CA 1
ATOM 5318 C C . GLN B 1 266 ? -8.461 -12.438 -13.086 1 84.88 266 GLN B C 1
ATOM 5320 O O . GLN B 1 266 ? -7.973 -12.125 -11.992 1 84.88 266 GLN B O 1
ATOM 5325 N N . VAL B 1 267 ? -7.902 -13.195 -14.062 1 91.06 267 VAL B N 1
ATOM 5326 C CA . VAL B 1 267 ? -6.453 -13.359 -14 1 91.06 267 VAL B CA 1
ATOM 5327 C C . VAL B 1 267 ? -5.77 -12.172 -14.68 1 91.06 267 VAL B C 1
ATOM 5329 O O . VAL B 1 267 ? -6.043 -11.867 -15.844 1 91.06 267 VAL B O 1
ATOM 5332 N N . VAL B 1 268 ? -5.008 -11.438 -13.93 1 88.88 268 VAL B N 1
ATOM 5333 C CA . VAL B 1 268 ? -4.164 -10.391 -14.5 1 88.88 268 VAL B CA 1
ATOM 5334 C C . VAL B 1 268 ? -2.859 -10.992 -15.008 1 88.88 268 VAL B C 1
ATOM 5336 O O . VAL B 1 268 ? -1.964 -11.305 -14.219 1 88.88 268 VAL B O 1
ATOM 5339 N N . THR B 1 269 ? -2.801 -11.117 -16.281 1 86.94 269 THR B N 1
ATOM 5340 C CA . THR B 1 269 ? -1.664 -11.797 -16.891 1 86.94 269 THR B CA 1
ATOM 5341 C C . THR B 1 269 ? -0.464 -10.859 -17 1 86.94 269 THR B C 1
ATOM 5343 O O . THR B 1 269 ? -0.595 -9.727 -17.453 1 86.94 269 THR B O 1
ATOM 5346 N N . ARG B 1 270 ? 0.669 -11.391 -16.438 1 87.5 270 ARG B N 1
ATOM 5347 C CA . ARG B 1 270 ? 1.963 -10.734 -16.594 1 87.5 270 ARG B CA 1
ATOM 5348 C C . ARG B 1 270 ? 3.02 -11.711 -17.094 1 87.5 270 ARG B C 1
ATOM 5350 O O . ARG B 1 270 ? 2.688 -12.758 -17.656 1 87.5 270 ARG B O 1
ATOM 5357 N N . LYS B 1 271 ? 4.262 -11.484 -16.938 1 85.56 271 LYS B N 1
ATOM 5358 C CA . LYS B 1 271 ? 5.316 -12.195 -17.656 1 85.56 271 LYS B CA 1
ATOM 5359 C C . LYS B 1 271 ? 5.598 -13.547 -17 1 85.56 271 LYS B C 1
ATOM 5361 O O . LYS B 1 271 ? 6.184 -14.43 -17.641 1 85.56 271 LYS B O 1
ATOM 5366 N N . SER B 1 272 ? 5.188 -13.781 -15.789 1 94.25 272 SER B N 1
ATOM 5367 C CA . SER B 1 272 ? 5.496 -15.031 -15.102 1 94.25 272 SER B CA 1
ATOM 5368 C C . SER B 1 272 ? 4.719 -16.203 -15.695 1 94.25 272 SER B C 1
ATOM 5370 O O . SER B 1 272 ? 5.016 -17.359 -15.414 1 94.25 272 SER B O 1
ATOM 5372 N N . THR B 1 273 ? 3.688 -15.867 -16.547 1 92.31 273 THR B N 1
ATOM 5373 C CA . THR B 1 273 ? 2.906 -16.938 -17.156 1 92.31 273 THR B CA 1
ATOM 5374 C C . THR B 1 273 ? 2.711 -16.656 -18.656 1 92.31 273 THR B C 1
ATOM 5376 O O . THR B 1 273 ? 1.936 -17.359 -19.312 1 92.31 273 THR B O 1
ATOM 5379 N N . ASP B 1 274 ? 3.312 -15.648 -19.031 1 77.94 274 ASP B N 1
ATOM 5380 C CA . ASP B 1 274 ? 3.084 -15.234 -20.406 1 77.94 274 ASP B CA 1
ATOM 5381 C C . ASP B 1 274 ? 3.793 -16.156 -21.391 1 77.94 274 ASP B C 1
ATOM 5383 O O . ASP B 1 274 ? 4.734 -15.75 -22.078 1 77.94 274 ASP B O 1
ATOM 5387 N N . ILE B 1 275 ? 3.422 -17.422 -21.344 1 74.19 275 ILE B N 1
ATOM 5388 C CA . ILE B 1 275 ? 3.961 -18.453 -22.219 1 74.19 275 ILE B CA 1
ATOM 5389 C C . ILE B 1 275 ? 2.912 -19.531 -22.453 1 74.19 275 ILE B C 1
ATOM 5391 O O . ILE B 1 275 ? 1.904 -19.594 -21.75 1 74.19 275 ILE B O 1
ATOM 5395 N N . TYR B 1 276 ? 3.096 -20.266 -23.578 1 67.94 276 TYR B N 1
ATOM 5396 C CA . TYR B 1 276 ? 2.344 -21.5 -23.797 1 67.94 276 TYR B CA 1
ATOM 5397 C C . TYR B 1 276 ? 3.254 -22.719 -23.719 1 67.94 276 TYR B C 1
ATOM 5399 O O . TYR B 1 276 ? 4.383 -22.688 -24.203 1 67.94 276 TYR B O 1
ATOM 5407 N N . ALA B 1 277 ? 2.826 -23.672 -22.938 1 64.44 277 ALA B N 1
ATOM 5408 C CA . ALA B 1 277 ? 3.598 -24.906 -22.781 1 64.44 277 ALA B CA 1
ATOM 5409 C C . ALA B 1 277 ? 3.436 -25.812 -24 1 64.44 277 ALA B C 1
ATOM 5411 O O . ALA B 1 277 ? 2.389 -26.438 -24.172 1 64.44 277 ALA B O 1
ATOM 5412 N N . THR B 1 278 ? 4.238 -25.625 -25.156 1 67.38 278 THR B N 1
ATOM 5413 C CA . THR B 1 278 ? 4.145 -26.5 -26.328 1 67.38 278 THR B CA 1
ATOM 5414 C C . THR B 1 278 ? 5.504 -27.109 -26.656 1 67.38 278 THR B C 1
ATOM 5416 O O . THR B 1 278 ? 6.539 -26.469 -26.438 1 67.38 278 THR B O 1
ATOM 5419 N N . ASN B 1 279 ? 5.5 -28.422 -26.828 1 67.25 279 ASN B N 1
ATOM 5420 C CA . ASN B 1 279 ? 6.703 -29.125 -27.266 1 67.25 279 ASN B CA 1
ATOM 5421 C C . ASN B 1 279 ? 6.98 -28.859 -28.75 1 67.25 279 ASN B C 1
ATOM 5423 O O . ASN B 1 279 ? 8.008 -29.297 -29.281 1 67.25 279 ASN B O 1
ATOM 5427 N N . ASP B 1 280 ? 6.082 -28.281 -29.391 1 76.75 280 ASP B N 1
ATOM 5428 C CA . ASP B 1 280 ? 6.281 -27.891 -30.781 1 76.75 280 ASP B CA 1
ATOM 5429 C C . ASP B 1 280 ? 7.09 -26.594 -30.875 1 76.75 280 ASP B C 1
ATOM 5431 O O . ASP B 1 280 ? 6.586 -25.516 -30.562 1 76.75 280 ASP B O 1
ATOM 5435 N N . GLU B 1 281 ? 8.352 -26.828 -31.156 1 79.06 281 GLU B N 1
ATOM 5436 C CA . GLU B 1 281 ? 9.289 -25.719 -31.156 1 79.06 281 GLU B CA 1
ATOM 5437 C C . GLU B 1 281 ? 8.797 -24.578 -32.031 1 79.06 281 GLU B C 1
ATOM 5439 O O . GLU B 1 281 ? 9.023 -23.406 -31.75 1 79.06 281 GLU B O 1
ATOM 5444 N N . TYR B 1 282 ? 8.18 -25 -33.125 1 86.12 282 TYR B N 1
ATOM 5445 C CA . TYR B 1 282 ? 7.707 -23.969 -34.031 1 86.12 282 TYR B CA 1
ATOM 5446 C C . TYR B 1 282 ? 6.539 -23.203 -33.438 1 86.12 282 TYR B C 1
ATOM 5448 O O . TYR B 1 282 ? 6.445 -21.984 -33.594 1 86.12 282 TYR B O 1
ATOM 5456 N N . ILE B 1 283 ? 5.68 -23.875 -32.719 1 84.56 283 ILE B N 1
ATOM 5457 C CA . ILE B 1 283 ? 4.555 -23.188 -32.094 1 84.56 283 ILE B CA 1
ATOM 5458 C C . ILE B 1 283 ? 5.047 -22.344 -30.938 1 84.56 283 ILE B C 1
ATOM 5460 O O . ILE B 1 283 ? 4.578 -21.219 -30.734 1 84.56 283 ILE B O 1
ATOM 5464 N N . ALA B 1 284 ? 6.008 -22.922 -30.25 1 76.44 284 ALA B N 1
ATOM 5465 C CA . ALA B 1 284 ? 6.609 -22.141 -29.172 1 76.44 284 ALA B CA 1
ATOM 5466 C C . ALA B 1 284 ? 7.191 -20.828 -29.688 1 76.44 284 ALA B C 1
ATOM 5468 O O . ALA B 1 284 ? 6.988 -19.766 -29.094 1 76.44 284 ALA B O 1
ATOM 5469 N N . SER B 1 285 ? 7.914 -21.016 -30.75 1 81.69 285 SER B N 1
ATOM 5470 C CA . SER B 1 285 ? 8.516 -19.828 -31.375 1 81.69 285 SER B CA 1
ATOM 5471 C C . SER B 1 285 ? 7.453 -18.875 -31.875 1 81.69 285 SER B C 1
ATOM 5473 O O . SER B 1 285 ? 7.625 -17.656 -31.797 1 81.69 285 SER B O 1
ATOM 5475 N N . THR B 1 286 ? 6.438 -19.422 -32.438 1 87.06 286 THR B N 1
ATOM 5476 C CA . THR B 1 286 ? 5.336 -18.609 -32.969 1 87.06 286 THR B CA 1
ATOM 5477 C C . THR B 1 286 ? 4.664 -17.828 -31.828 1 87.06 286 THR B C 1
ATOM 5479 O O . THR B 1 286 ? 4.445 -16.625 -31.953 1 87.06 286 THR B O 1
ATOM 5482 N N . LEU B 1 287 ? 4.375 -18.5 -30.781 1 82.5 287 LEU B N 1
ATOM 5483 C CA . LEU B 1 287 ? 3.729 -17.859 -29.641 1 82.5 287 LEU B CA 1
ATOM 5484 C C . LEU B 1 287 ? 4.617 -16.781 -29.031 1 82.5 287 LEU B C 1
ATOM 5486 O O . LEU B 1 287 ? 4.141 -15.695 -28.703 1 82.5 287 LEU B O 1
ATOM 5490 N N . LYS B 1 288 ? 5.836 -17.141 -28.875 1 77.5 288 LYS B N 1
ATOM 5491 C CA . LYS B 1 288 ? 6.789 -16.156 -28.391 1 77.5 288 LYS B CA 1
ATOM 5492 C C . LYS B 1 288 ? 6.773 -14.891 -29.25 1 77.5 288 LYS B C 1
ATOM 5494 O O . LYS B 1 288 ? 6.754 -13.773 -28.734 1 77.5 288 LYS B O 1
ATOM 5499 N N . TYR B 1 289 ? 6.816 -15.102 -30.547 1 85.12 289 TYR B N 1
ATOM 5500 C CA . TYR B 1 289 ? 6.801 -13.992 -31.5 1 85.12 289 TYR B CA 1
ATOM 5501 C C . TYR B 1 289 ? 5.535 -13.156 -31.344 1 85.12 289 TYR B C 1
ATOM 5503 O O . TYR B 1 289 ? 5.594 -11.922 -31.328 1 85.12 289 TYR B O 1
ATOM 5511 N N . ILE B 1 290 ? 4.438 -13.812 -31.203 1 86 290 ILE B N 1
ATOM 5512 C CA . ILE B 1 290 ? 3.158 -13.125 -31.078 1 86 290 ILE B CA 1
ATOM 5513 C C . ILE B 1 290 ? 3.152 -12.266 -29.812 1 86 290 ILE B C 1
ATOM 5515 O O . ILE B 1 290 ? 2.82 -11.078 -29.875 1 86 290 ILE B O 1
ATOM 5519 N N . HIS B 1 291 ? 3.561 -12.797 -28.75 1 77.81 291 HIS B N 1
ATOM 5520 C CA . HIS B 1 291 ? 3.535 -12.102 -27.469 1 77.81 291 HIS B CA 1
ATOM 5521 C C . HIS B 1 291 ? 4.516 -10.93 -27.469 1 77.81 291 HIS B C 1
ATOM 5523 O O . HIS B 1 291 ? 4.238 -9.883 -26.875 1 77.81 291 HIS B O 1
ATOM 5529 N N . GLN B 1 292 ? 5.605 -11.125 -28.109 1 76.94 292 GLN B N 1
ATOM 5530 C CA . GLN B 1 292 ? 6.629 -10.086 -28.156 1 76.94 292 GLN B CA 1
ATOM 5531 C C . GLN B 1 292 ? 6.207 -8.938 -29.062 1 76.94 292 GLN B C 1
ATOM 5533 O O . GLN B 1 292 ? 6.668 -7.805 -28.891 1 76.94 292 GLN B O 1
ATOM 5538 N N . ASN B 1 293 ? 5.301 -9.227 -30.016 1 84.19 293 ASN B N 1
ATOM 5539 C CA . ASN B 1 293 ? 5.02 -8.234 -31.047 1 84.19 293 ASN B CA 1
ATOM 5540 C C . ASN B 1 293 ? 3.549 -7.824 -31.047 1 84.19 293 ASN B C 1
ATOM 5542 O O . ASN B 1 293 ? 3.074 -7.203 -32 1 84.19 293 ASN B O 1
ATOM 5546 N N . ILE B 1 294 ? 2.912 -8.141 -29.969 1 84.5 294 ILE B N 1
ATOM 5547 C CA . ILE B 1 294 ? 1.472 -7.914 -29.953 1 84.5 294 ILE B CA 1
ATOM 5548 C C . ILE B 1 294 ? 1.182 -6.414 -29.938 1 84.5 294 ILE B C 1
ATOM 5550 O O . ILE B 1 294 ? 0.098 -5.984 -30.344 1 84.5 294 ILE B O 1
ATOM 5554 N N . ASP B 1 295 ? 2.102 -5.621 -29.609 1 82.12 295 ASP B N 1
ATOM 5555 C CA . ASP B 1 295 ? 1.933 -4.176 -29.516 1 82.12 295 ASP B CA 1
ATOM 5556 C C . ASP B 1 295 ? 2.242 -3.5 -30.859 1 82.12 295 ASP B C 1
ATOM 5558 O O . ASP B 1 295 ? 2.324 -2.273 -30.938 1 82.12 295 ASP B O 1
ATOM 5562 N N . LYS B 1 296 ? 2.553 -4.102 -32.031 1 85.12 296 LYS B N 1
ATOM 5563 C CA . LYS B 1 296 ? 2.912 -3.57 -33.344 1 85.12 296 LYS B CA 1
ATOM 5564 C C . LYS B 1 296 ? 1.861 -3.93 -34.375 1 85.12 296 LYS B C 1
ATOM 5566 O O . LYS B 1 296 ? 2.174 -4.043 -35.562 1 85.12 296 LYS B O 1
ATOM 5571 N N . ASN B 1 297 ? 0.65 -3.717 -34.25 1 85.44 297 ASN B N 1
ATOM 5572 C CA . ASN B 1 297 ? -0.407 -4.082 -35.188 1 85.44 297 ASN B CA 1
ATOM 5573 C C . ASN B 1 297 ? -0.085 -5.387 -35.906 1 85.44 297 ASN B C 1
ATOM 5575 O O . ASN B 1 297 ? -0.044 -5.422 -37.156 1 85.44 297 ASN B O 1
ATOM 5579 N N . LEU B 1 298 ? 0.119 -6.473 -35.219 1 89.25 298 LEU B N 1
ATOM 5580 C CA . LEU B 1 298 ? 0.55 -7.793 -35.656 1 89.25 298 LEU B CA 1
ATOM 5581 C C . LEU B 1 298 ? -0.546 -8.477 -36.469 1 89.25 298 LEU B C 1
ATOM 5583 O O . LEU B 1 298 ? -1.711 -8.484 -36.062 1 89.25 298 LEU B O 1
ATOM 5587 N N . HIS B 1 299 ? -0.164 -8.953 -37.688 1 90.38 299 HIS B N 1
ATOM 5588 C CA . HIS B 1 299 ? -1.066 -9.727 -38.562 1 90.38 299 HIS B CA 1
ATOM 5589 C C . HIS B 1 299 ? -0.577 -11.164 -38.719 1 90.38 299 HIS B C 1
ATOM 5591 O O . HIS B 1 299 ? 0.59 -11.461 -38.438 1 90.38 299 HIS B O 1
ATOM 5597 N N . VAL B 1 300 ? -1.556 -12.008 -39.125 1 93 300 VAL B N 1
ATOM 5598 C CA . VAL B 1 300 ? -1.257 -13.422 -39.281 1 93 300 VAL B CA 1
ATOM 5599 C C . VAL B 1 300 ? -0.08 -13.586 -40.25 1 93 300 VAL B C 1
ATOM 5601 O O . VAL B 1 300 ? 0.774 -14.453 -40.062 1 93 300 VAL B O 1
ATOM 5604 N N . GLU B 1 301 ? -0.014 -12.641 -41.25 1 91.94 301 GLU B N 1
ATOM 5605 C CA . GLU B 1 301 ? 1.029 -12.719 -42.25 1 91.94 301 GLU B CA 1
ATOM 5606 C C . GLU B 1 301 ? 2.412 -12.508 -41.656 1 91.94 301 GLU B C 1
ATOM 5608 O O . GLU B 1 301 ? 3.398 -13.078 -42.125 1 91.94 301 GLU B O 1
ATOM 5613 N N . ASP B 1 302 ? 2.477 -11.703 -40.625 1 92.75 302 ASP B N 1
ATOM 5614 C CA . ASP B 1 302 ? 3.742 -11.438 -39.938 1 92.75 302 ASP B CA 1
ATOM 5615 C C . ASP B 1 302 ? 4.219 -12.664 -39.156 1 92.75 302 ASP B C 1
ATOM 5617 O O . ASP B 1 302 ? 5.418 -12.836 -38.938 1 92.75 302 ASP B O 1
ATOM 5621 N N . VAL B 1 303 ? 3.232 -13.492 -38.75 1 93 303 VAL B N 1
ATOM 5622 C CA . VAL B 1 303 ? 3.5 -14.609 -37.844 1 93 303 VAL B CA 1
ATOM 5623 C C . VAL B 1 303 ? 3.918 -15.836 -38.656 1 93 303 VAL B C 1
ATOM 5625 O O . VAL B 1 303 ? 4.859 -16.547 -38.281 1 93 303 VAL B O 1
ATOM 5628 N N . VAL B 1 304 ? 3.34 -16.062 -39.844 1 92.25 304 VAL B N 1
ATOM 5629 C CA . VAL B 1 304 ? 3.498 -17.297 -40.594 1 92.25 304 VAL B CA 1
ATOM 5630 C C . VAL B 1 304 ? 4.898 -17.344 -41.219 1 92.25 304 VAL B C 1
ATOM 5632 O O . VAL B 1 304 ? 5.426 -18.438 -41.469 1 92.25 304 VAL B O 1
ATOM 5635 N N . VAL B 1 305 ? 5.539 -16.188 -41.344 1 91.5 305 VAL B N 1
ATOM 5636 C CA . VAL B 1 305 ? 6.832 -16.141 -42 1 91.5 305 VAL B CA 1
ATOM 5637 C C . VAL B 1 305 ? 7.953 -16.406 -41 1 91.5 305 VAL B C 1
ATOM 5639 O O . VAL B 1 305 ? 9.109 -16.562 -41.406 1 91.5 305 VAL B O 1
ATOM 5642 N N . GLN B 1 306 ? 7.598 -16.562 -39.75 1 90.56 306 GLN B N 1
ATOM 5643 C CA . GLN B 1 306 ? 8.617 -16.641 -38.719 1 90.56 306 GLN B CA 1
ATOM 5644 C C . GLN B 1 306 ? 9.125 -18.062 -38.531 1 90.56 306 GLN B C 1
ATOM 5646 O O . GLN B 1 306 ? 10.172 -18.297 -37.906 1 90.56 306 GLN B O 1
ATOM 5651 N N . VAL B 1 307 ? 8.43 -19.078 -39.031 1 91.06 307 VAL B N 1
ATOM 5652 C CA . VAL B 1 307 ? 8.812 -20.469 -38.875 1 91.06 307 VAL B CA 1
ATOM 5653 C C . VAL B 1 307 ? 8.836 -21.156 -40.219 1 91.06 307 VAL B C 1
ATOM 5655 O O . VAL B 1 307 ? 8.148 -20.734 -41.156 1 91.06 307 VAL B O 1
ATOM 5658 N N . PRO B 1 308 ? 9.695 -22.188 -40.375 1 91.06 308 PRO B N 1
ATOM 5659 C CA . PRO B 1 308 ? 9.82 -22.875 -41.656 1 91.06 308 PRO B CA 1
ATOM 5660 C C . PRO B 1 308 ? 8.703 -23.891 -41.875 1 91.06 308 PRO B C 1
ATOM 5662 O O . PRO B 1 308 ? 8.969 -25.062 -42.156 1 91.06 308 PRO B O 1
ATOM 5665 N N . LEU B 1 309 ? 7.535 -23.594 -41.75 1 91.31 309 LEU B N 1
ATOM 5666 C CA . LEU B 1 309 ? 6.359 -24.406 -42.031 1 91.31 309 LEU B CA 1
ATOM 5667 C C . LEU B 1 309 ? 5.434 -23.734 -43.031 1 91.31 309 LEU B C 1
ATOM 5669 O O . LEU B 1 309 ? 5.418 -22.516 -43.125 1 91.31 309 LEU B O 1
ATOM 5673 N N . SER B 1 310 ? 4.754 -24.609 -43.812 1 90.44 310 SER B N 1
ATOM 5674 C CA . SER B 1 310 ? 3.695 -24.031 -44.625 1 90.44 310 SER B CA 1
ATOM 5675 C C . SER B 1 310 ? 2.611 -23.391 -43.781 1 90.44 310 SER B C 1
ATOM 5677 O O . SER B 1 310 ? 2.434 -23.766 -42.625 1 90.44 310 SER B O 1
ATOM 5679 N N . ARG B 1 311 ? 1.968 -22.375 -44.312 1 92.06 311 ARG B N 1
ATOM 5680 C CA . ARG B 1 311 ? 0.893 -21.703 -43.594 1 92.06 311 ARG B CA 1
ATOM 5681 C C . ARG B 1 311 ? -0.14 -22.703 -43.094 1 92.06 311 ARG B C 1
ATOM 5683 O O . ARG B 1 311 ? -0.609 -22.609 -41.969 1 92.06 311 ARG B O 1
ATOM 5690 N N . ARG B 1 312 ? -0.468 -23.625 -43.938 1 91.88 312 ARG B N 1
ATOM 5691 C CA . ARG B 1 312 ? -1.471 -24.625 -43.594 1 91.88 312 ARG B CA 1
ATOM 5692 C C . ARG B 1 312 ? -1.005 -25.484 -42.438 1 91.88 312 ARG B C 1
ATOM 5694 O O . ARG B 1 312 ? -1.762 -25.719 -41.469 1 91.88 312 ARG B O 1
ATOM 5701 N N . SER B 1 313 ? 0.22 -25.953 -42.469 1 93.69 313 SER B N 1
ATOM 5702 C CA . SER B 1 313 ? 0.783 -26.797 -41.406 1 93.69 313 SER B CA 1
ATOM 5703 C C . SER B 1 313 ? 0.876 -26.031 -40.094 1 93.69 313 SER B C 1
ATOM 5705 O O . SER B 1 313 ? 0.562 -26.562 -39.031 1 93.69 313 SER B O 1
ATOM 5707 N N . LEU B 1 314 ? 1.334 -24.812 -40.188 1 94.19 314 LEU B N 1
ATOM 5708 C CA . LEU B 1 314 ? 1.46 -24 -38.969 1 94.19 314 LEU B CA 1
ATOM 5709 C C . LEU B 1 314 ? 0.097 -23.766 -38.344 1 94.19 314 LEU B C 1
ATOM 5711 O O . LEU B 1 314 ? -0.057 -23.906 -37.125 1 94.19 314 LEU B O 1
ATOM 5715 N N . GLU B 1 315 ? -0.84 -23.391 -39.125 1 92.5 315 GLU B N 1
ATOM 5716 C CA . GLU B 1 315 ? -2.182 -23.109 -38.625 1 92.5 315 GLU B CA 1
ATOM 5717 C C . GLU B 1 315 ? -2.803 -24.328 -37.969 1 92.5 315 GLU B C 1
ATOM 5719 O O . GLU B 1 315 ? -3.445 -24.219 -36.906 1 92.5 315 GLU B O 1
ATOM 5724 N N . LYS B 1 316 ? -2.646 -25.422 -38.594 1 92.62 316 LYS B N 1
ATOM 5725 C CA . LYS B 1 316 ? -3.178 -26.656 -38.031 1 92.62 316 LYS B CA 1
ATOM 5726 C C . LYS B 1 316 ? -2.539 -26.984 -36.688 1 92.62 316 LYS B C 1
ATOM 5728 O O . LYS B 1 316 ? -3.242 -27.25 -35.719 1 92.62 316 LYS B O 1
ATOM 5733 N N . ARG B 1 317 ? -1.202 -26.922 -36.594 1 89.06 317 ARG B N 1
ATOM 5734 C CA . ARG B 1 317 ? -0.464 -27.219 -35.375 1 89.06 317 ARG B CA 1
ATOM 5735 C C . ARG B 1 317 ? -0.786 -26.203 -34.281 1 89.06 317 ARG B C 1
ATOM 5737 O O . ARG B 1 317 ? -0.94 -26.562 -33.125 1 89.06 317 ARG B O 1
ATOM 5744 N N . PHE B 1 318 ? -0.89 -25 -34.75 1 89.62 318 PHE B N 1
ATOM 5745 C CA . PHE B 1 318 ? -1.205 -23.922 -33.812 1 89.62 318 PHE B CA 1
ATOM 5746 C C . PHE B 1 318 ? -2.58 -24.125 -33.188 1 89.62 318 PHE B C 1
ATOM 5748 O O . PHE B 1 318 ? -2.736 -24.016 -31.969 1 89.62 318 PHE B O 1
ATOM 5755 N N . HIS B 1 319 ? -3.512 -24.453 -34.031 1 87.88 319 HIS B N 1
ATOM 5756 C CA . HIS B 1 319 ? -4.871 -24.688 -33.562 1 87.88 319 HIS B CA 1
ATOM 5757 C C . HIS B 1 319 ? -4.93 -25.875 -32.625 1 87.88 319 HIS B C 1
ATOM 5759 O O . HIS B 1 319 ? -5.625 -25.828 -31.594 1 87.88 319 HIS B O 1
ATOM 5765 N N . GLN B 1 320 ? -4.215 -26.844 -32.969 1 83 320 GLN B N 1
ATOM 5766 C CA . GLN B 1 320 ? -4.191 -28.047 -32.156 1 83 320 GLN B CA 1
ATOM 5767 C C . GLN B 1 320 ? -3.627 -27.75 -30.766 1 83 320 GLN B C 1
ATOM 5769 O O . GLN B 1 320 ? -4.102 -28.297 -29.766 1 83 320 GLN B O 1
ATOM 5774 N N . ILE B 1 321 ? -2.697 -26.875 -30.75 1 75.25 321 ILE B N 1
ATOM 5775 C CA . ILE B 1 321 ? -1.971 -26.625 -29.5 1 75.25 321 ILE B CA 1
ATOM 5776 C C . ILE B 1 321 ? -2.693 -25.562 -28.688 1 75.25 321 ILE B C 1
ATOM 5778 O O . ILE B 1 321 ? -2.869 -25.719 -27.469 1 75.25 321 ILE B O 1
ATOM 5782 N N . THR B 1 322 ? -3.139 -24.547 -29.312 1 76.06 322 THR B N 1
ATOM 5783 C CA . THR B 1 322 ? -3.662 -23.391 -28.578 1 76.06 322 THR B CA 1
ATOM 5784 C C . THR B 1 322 ? -5.188 -23.438 -28.516 1 76.06 322 THR B C 1
ATOM 5786 O O . THR B 1 322 ? -5.797 -22.766 -27.688 1 76.06 322 THR B O 1
ATOM 5789 N N . GLY B 1 323 ? -5.789 -24.172 -29.391 1 75.56 323 GLY B N 1
ATOM 5790 C CA . GLY B 1 323 ? -7.238 -24.219 -29.484 1 75.56 323 GLY B CA 1
ATOM 5791 C C . GLY B 1 323 ? -7.809 -23.094 -30.344 1 75.56 323 GLY B C 1
ATOM 5792 O O . GLY B 1 323 ? -9.023 -23.031 -30.547 1 75.56 323 GLY B O 1
ATOM 5793 N N . TYR B 1 324 ? -6.953 -22.25 -30.828 1 83 324 TYR B N 1
ATOM 5794 C CA . TYR B 1 324 ? -7.402 -21.109 -31.625 1 83 324 TYR B CA 1
ATOM 5795 C C . TYR B 1 324 ? -6.637 -21.031 -32.938 1 83 324 TYR B C 1
ATOM 5797 O O . TYR B 1 324 ? -5.457 -21.391 -33 1 83 324 TYR B O 1
ATOM 5805 N N . PRO B 1 325 ? -7.422 -20.641 -34 1 89.12 325 PRO B N 1
ATOM 5806 C CA . PRO B 1 325 ? -6.648 -20.203 -35.156 1 89.12 325 PRO B CA 1
ATOM 5807 C C . PRO B 1 325 ? -5.738 -19.016 -34.844 1 89.12 325 PRO B C 1
ATOM 5809 O O . PRO B 1 325 ? -6.008 -18.25 -33.906 1 89.12 325 PRO B O 1
ATOM 5812 N N . ILE B 1 326 ? -4.66 -18.859 -35.594 1 90.81 326 ILE B N 1
ATOM 5813 C CA . ILE B 1 326 ? -3.65 -17.844 -35.312 1 90.81 326 ILE B CA 1
ATOM 5814 C C . ILE B 1 326 ? -4.309 -16.469 -35.25 1 90.81 326 ILE B C 1
ATOM 5816 O O . ILE B 1 326 ? -4.047 -15.695 -34.344 1 90.81 326 ILE B O 1
ATOM 5820 N N . TYR B 1 327 ? -5.227 -16.125 -36.188 1 90.94 327 TYR B N 1
ATOM 5821 C CA . TYR B 1 327 ? -5.852 -14.812 -36.219 1 90.94 327 TYR B CA 1
ATOM 5822 C C . TYR B 1 327 ? -6.668 -14.555 -34.969 1 90.94 327 TYR B C 1
ATOM 5824 O O . TYR B 1 327 ? -6.68 -13.445 -34.438 1 90.94 327 TYR B O 1
ATOM 5832 N N . LYS B 1 328 ? -7.363 -15.531 -34.438 1 89.25 328 LYS B N 1
ATOM 5833 C CA . LYS B 1 328 ? -8.188 -15.398 -33.25 1 89.25 328 LYS B CA 1
ATOM 5834 C C . LYS B 1 328 ? -7.316 -15.25 -32 1 89.25 328 LYS B C 1
ATOM 5836 O O . LYS B 1 328 ? -7.66 -14.492 -31.094 1 89.25 328 LYS B O 1
ATOM 5841 N N . TYR B 1 329 ? -6.227 -16 -32 1 86.25 329 TYR B N 1
ATOM 5842 C CA . TYR B 1 329 ? -5.285 -15.898 -30.906 1 86.25 329 TYR B CA 1
ATOM 5843 C C . TYR B 1 329 ? -4.73 -14.484 -30.797 1 86.25 329 TYR B C 1
ATOM 5845 O O . TYR B 1 329 ? -4.703 -13.898 -29.703 1 86.25 329 TYR B O 1
ATOM 5853 N N . ILE B 1 330 ? -4.309 -13.984 -31.938 1 87.88 330 ILE B N 1
ATOM 5854 C CA . ILE B 1 330 ? -3.785 -12.625 -31.984 1 87.88 330 ILE B CA 1
ATOM 5855 C C . ILE B 1 330 ? -4.855 -11.641 -31.531 1 87.88 330 ILE B C 1
ATOM 5857 O O . ILE B 1 330 ? -4.582 -10.742 -30.719 1 87.88 330 ILE B O 1
ATOM 5861 N N . PHE B 1 331 ? -6.023 -11.891 -31.938 1 87.12 331 PHE B N 1
ATOM 5862 C CA . PHE B 1 331 ? -7.156 -11.039 -31.594 1 87.12 331 PHE B CA 1
ATOM 5863 C C . PHE B 1 331 ? -7.395 -11.023 -30.094 1 87.12 331 PHE B C 1
ATOM 5865 O O . PHE B 1 331 ? -7.477 -9.953 -29.484 1 87.12 331 PHE B O 1
ATOM 5872 N N . ASN B 1 332 ? -7.543 -12.18 -29.531 1 82.88 332 ASN B N 1
ATOM 5873 C CA . ASN B 1 332 ? -7.809 -12.305 -28.109 1 82.88 332 ASN B CA 1
ATOM 5874 C C . ASN B 1 332 ? -6.703 -11.664 -27.266 1 82.88 332 ASN B C 1
ATOM 5876 O O . ASN B 1 332 ? -6.98 -10.969 -26.281 1 82.88 332 ASN B O 1
ATOM 5880 N N . LEU B 1 333 ? -5.547 -11.945 -27.641 1 82.62 333 LEU B N 1
ATOM 5881 C CA . LEU B 1 333 ? -4.402 -11.391 -26.938 1 82.62 333 LEU B CA 1
ATOM 5882 C C . LEU B 1 333 ? -4.391 -9.867 -27.031 1 82.62 333 LEU B C 1
ATOM 5884 O O . LEU B 1 333 ? -4.051 -9.188 -26.062 1 82.62 333 LEU B O 1
ATOM 5888 N N . ARG B 1 334 ? -4.707 -9.391 -28.156 1 85.38 334 ARG B N 1
ATOM 5889 C CA . ARG B 1 334 ? -4.781 -7.953 -28.375 1 85.38 334 ARG B CA 1
ATOM 5890 C C . ARG B 1 334 ? -5.832 -7.316 -27.469 1 85.38 334 ARG B C 1
ATOM 5892 O O . ARG B 1 334 ? -5.582 -6.277 -26.859 1 85.38 334 ARG B O 1
ATOM 5899 N N . ILE B 1 335 ? -6.926 -7.93 -27.359 1 85.31 335 ILE B N 1
ATOM 5900 C CA . ILE B 1 335 ? -7.996 -7.422 -26.516 1 85.31 335 ILE B CA 1
ATOM 5901 C C . ILE B 1 335 ? -7.57 -7.477 -25.062 1 85.31 335 ILE B C 1
ATOM 5903 O O . ILE B 1 335 ? -7.855 -6.559 -24.281 1 85.31 335 ILE B O 1
ATOM 5907 N N . GLU B 1 336 ? -6.965 -8.539 -24.766 1 78 336 GLU B N 1
ATOM 5908 C CA . GLU B 1 336 ? -6.477 -8.68 -23.406 1 78 336 GLU B CA 1
ATOM 5909 C C . GLU B 1 336 ? -5.48 -7.578 -23.047 1 78 336 GLU B C 1
ATOM 5911 O O . GLU B 1 336 ? -5.551 -6.992 -21.969 1 78 336 GLU B O 1
ATOM 5916 N N . LYS B 1 337 ? -4.559 -7.395 -23.906 1 80.5 337 LYS B N 1
ATOM 5917 C CA . LYS B 1 337 ? -3.568 -6.34 -23.703 1 80.5 337 LYS B CA 1
ATOM 5918 C C . LYS B 1 337 ? -4.23 -4.965 -23.656 1 80.5 337 LYS B C 1
ATOM 5920 O O . LYS B 1 337 ? -3.848 -4.117 -22.844 1 80.5 337 LYS B O 1
ATOM 5925 N N . PHE B 1 338 ? -5.156 -4.789 -24.484 1 84.19 338 PHE B N 1
ATOM 5926 C CA . PHE B 1 338 ? -5.938 -3.559 -24.484 1 84.19 338 PHE B CA 1
ATOM 5927 C C . PHE B 1 338 ? -6.633 -3.357 -23.141 1 84.19 338 PHE B C 1
ATOM 5929 O O . PHE B 1 338 ? -6.613 -2.258 -22.594 1 84.19 338 PHE B O 1
ATOM 5936 N N . THR B 1 339 ? -7.191 -4.371 -22.641 1 80.31 339 THR B N 1
ATOM 5937 C CA . THR B 1 339 ? -7.891 -4.344 -21.359 1 80.31 339 THR B CA 1
ATOM 5938 C C . THR B 1 339 ? -6.938 -3.965 -20.234 1 80.31 339 THR B C 1
ATOM 5940 O O . THR B 1 339 ? -7.277 -3.148 -19.375 1 80.31 339 THR B O 1
ATOM 5943 N N . GLN B 1 340 ? -5.859 -4.602 -20.391 1 73.69 340 GLN B N 1
ATOM 5944 C CA . GLN B 1 340 ? -4.836 -4.328 -19.391 1 73.69 340 GLN B CA 1
ATOM 5945 C C . GLN B 1 340 ? -4.441 -2.852 -19.391 1 73.69 340 GLN B C 1
ATOM 5947 O O . GLN B 1 340 ? -4.367 -2.221 -18.328 1 73.69 340 GLN B O 1
ATOM 5952 N N . LYS B 1 341 ? -4.207 -2.377 -20.547 1 77.69 341 LYS B N 1
ATOM 5953 C CA . LYS B 1 341 ? -3.822 -0.974 -20.688 1 77.69 341 LYS B CA 1
ATOM 5954 C C . LYS B 1 341 ? -4.965 -0.051 -20.266 1 77.69 341 LYS B C 1
ATOM 5956 O O . LYS B 1 341 ? -4.73 1.021 -19.703 1 77.69 341 LYS B O 1
ATOM 5961 N N . LEU B 1 342 ? -6.148 -0.515 -20.5 1 78.31 342 LEU B N 1
ATOM 5962 C CA . LEU B 1 342 ? -7.34 0.245 -20.156 1 78.31 342 LEU B CA 1
ATOM 5963 C C . LEU B 1 342 ? -7.438 0.425 -18.641 1 78.31 342 LEU B C 1
ATOM 5965 O O . LEU B 1 342 ? -7.75 1.517 -18.156 1 78.31 342 LEU B O 1
ATOM 5969 N N . ILE B 1 343 ? -7.105 -0.628 -17.922 1 70.25 343 ILE B N 1
ATOM 5970 C CA . ILE B 1 343 ? -7.316 -0.622 -16.484 1 70.25 343 ILE B CA 1
ATOM 5971 C C . ILE B 1 343 ? -6.082 -0.058 -15.781 1 70.25 343 ILE B C 1
ATOM 5973 O O . ILE B 1 343 ? -6.191 0.568 -14.719 1 70.25 343 ILE B O 1
ATOM 5977 N N . GLU B 1 344 ? -4.973 -0.287 -16.453 1 63.38 344 GLU B N 1
ATOM 5978 C CA . GLU B 1 344 ? -3.713 0.03 -15.781 1 63.38 344 GLU B CA 1
ATOM 5979 C C . GLU B 1 344 ? -3.287 1.469 -16.062 1 63.38 344 GLU B C 1
ATOM 5981 O O . GLU B 1 344 ? -2.428 2.014 -15.367 1 63.38 344 GLU B O 1
ATOM 5986 N N . THR B 1 345 ? -3.92 1.989 -17.125 1 66.19 345 THR B N 1
ATOM 5987 C CA . THR B 1 345 ? -3.516 3.334 -17.516 1 66.19 345 THR B CA 1
ATOM 5988 C C . THR B 1 345 ? -4.727 4.258 -17.625 1 66.19 345 THR B C 1
ATOM 5990 O O . THR B 1 345 ? -5.871 3.797 -17.578 1 66.19 345 THR B O 1
ATOM 5993 N N . ASP B 1 346 ? -4.422 5.477 -17.609 1 62.72 346 ASP B N 1
ATOM 5994 C CA . ASP B 1 346 ? -5.484 6.449 -17.844 1 62.72 346 ASP B CA 1
ATOM 5995 C C . ASP B 1 346 ? -5.484 6.934 -19.297 1 62.72 346 ASP B C 1
ATOM 5997 O O . ASP B 1 346 ? -6.031 7.992 -19.594 1 62.72 346 ASP B O 1
ATOM 6001 N N . LYS B 1 347 ? -4.785 6.211 -20.125 1 75.62 347 LYS B N 1
ATOM 6002 C CA . LYS B 1 347 ? -4.719 6.566 -21.531 1 75.62 347 LYS B CA 1
ATOM 6003 C C . LYS B 1 347 ? -6.09 6.457 -22.188 1 75.62 347 LYS B C 1
ATOM 6005 O O . LYS B 1 347 ? -6.914 5.629 -21.797 1 75.62 347 LYS B O 1
ATOM 6010 N N . THR B 1 348 ? -6.312 7.473 -23.062 1 79.56 348 THR B N 1
ATOM 6011 C CA . THR B 1 348 ? -7.543 7.363 -23.844 1 79.56 348 THR B CA 1
ATOM 6012 C C . THR B 1 348 ? -7.52 6.113 -24.719 1 79.56 348 THR B C 1
ATOM 6014 O O . THR B 1 348 ? -6.469 5.5 -24.906 1 79.56 348 THR B O 1
ATOM 6017 N N . ILE B 1 349 ? -8.672 5.832 -25.156 1 84.69 349 ILE B N 1
ATOM 6018 C CA . ILE B 1 349 ? -8.805 4.691 -26.062 1 84.69 349 ILE B CA 1
ATOM 6019 C C . ILE B 1 349 ? -7.918 4.895 -27.281 1 84.69 349 ILE B C 1
ATOM 6021 O O . ILE B 1 349 ? -7.254 3.957 -27.734 1 84.69 349 ILE B O 1
ATOM 6025 N N . PHE B 1 350 ? -7.91 6.16 -27.703 1 81.5 350 PHE B N 1
ATOM 6026 C CA . PHE B 1 350 ? -7.098 6.5 -28.875 1 81.5 350 PHE B CA 1
ATOM 6027 C C . PHE B 1 350 ? -5.617 6.285 -28.578 1 81.5 350 PHE B C 1
ATOM 6029 O O . PHE B 1 350 ? -4.895 5.707 -29.391 1 81.5 350 PHE B O 1
ATOM 6036 N N . GLU B 1 351 ? -5.199 6.715 -27.453 1 83.38 351 GLU B N 1
ATOM 6037 C CA . GLU B 1 351 ? -3.797 6.59 -27.062 1 83.38 351 GLU B CA 1
ATOM 6038 C C . GLU B 1 351 ? -3.395 5.129 -26.906 1 83.38 351 GLU B C 1
ATOM 6040 O O . GLU B 1 351 ? -2.295 4.734 -27.297 1 83.38 351 GLU B O 1
ATOM 6045 N N . ILE B 1 352 ? -4.277 4.395 -26.297 1 86.62 352 ILE B N 1
ATOM 6046 C CA . ILE B 1 352 ? -4.008 2.973 -26.109 1 86.62 352 ILE B CA 1
ATOM 6047 C C . ILE B 1 352 ? -3.893 2.287 -27.469 1 86.62 352 ILE B C 1
ATOM 6049 O O . ILE B 1 352 ? -2.982 1.486 -27.688 1 86.62 352 ILE B O 1
ATOM 6053 N N . ALA B 1 353 ? -4.789 2.682 -28.359 1 86.56 353 ALA B N 1
ATOM 6054 C CA . ALA B 1 353 ? -4.75 2.113 -29.703 1 86.56 353 ALA B CA 1
ATOM 6055 C C . ALA B 1 353 ? -3.439 2.453 -30.406 1 86.56 353 ALA B C 1
ATOM 6057 O O . ALA B 1 353 ? -2.82 1.587 -31.016 1 86.56 353 ALA B O 1
ATOM 6058 N N . LEU B 1 354 ? -3.068 3.678 -30.25 1 83.69 354 LEU B N 1
ATOM 6059 C CA . LEU B 1 354 ? -1.817 4.125 -30.859 1 83.69 354 LEU B CA 1
ATOM 6060 C C . LEU B 1 354 ? -0.632 3.359 -30.281 1 83.69 354 LEU B C 1
ATOM 6062 O O . LEU B 1 354 ? 0.258 2.934 -31.016 1 83.69 354 LEU B O 1
ATOM 6066 N N . ASP B 1 355 ? -0.627 3.15 -29.016 1 83 355 ASP B N 1
ATOM 6067 C CA . ASP B 1 355 ? 0.431 2.428 -28.312 1 83 355 ASP B CA 1
ATOM 6068 C C . ASP B 1 355 ? 0.536 0.989 -28.812 1 83 355 ASP B C 1
ATOM 6070 O O . ASP B 1 355 ? 1.618 0.398 -28.797 1 83 355 ASP B O 1
ATOM 6074 N N . MET B 1 356 ? -0.585 0.5 -29.234 1 85.31 356 MET B N 1
ATOM 6075 C CA . MET B 1 356 ? -0.638 -0.892 -29.672 1 85.31 356 MET B CA 1
ATOM 6076 C C . MET B 1 356 ? -0.444 -0.994 -31.188 1 85.31 356 MET B C 1
ATOM 6078 O O . MET B 1 356 ? -0.625 -2.064 -31.766 1 85.31 356 MET B O 1
ATOM 6082 N N . GLY B 1 357 ? -0.116 0.195 -31.828 1 80.75 357 GLY B N 1
ATOM 6083 C CA . GLY B 1 357 ? 0.164 0.216 -33.25 1 80.75 357 GLY B CA 1
ATOM 6084 C C . GLY B 1 357 ? -1.085 0.108 -34.094 1 80.75 357 GLY B C 1
ATOM 6085 O O . GLY B 1 357 ? -1.01 -0.254 -35.281 1 80.75 357 GLY B O 1
ATOM 6086 N N . LEU B 1 358 ? -2.162 0.305 -33.344 1 83.5 358 LEU B N 1
ATOM 6087 C CA . LEU B 1 358 ? -3.418 0.188 -34.094 1 83.5 358 LEU B CA 1
ATOM 6088 C C . LEU B 1 358 ? -3.828 1.53 -34.688 1 83.5 358 LEU B C 1
ATOM 6090 O O . LEU B 1 358 ? -3.623 2.578 -34.062 1 83.5 358 LEU B O 1
ATOM 6094 N N . ASN B 1 359 ? -4.184 1.596 -35.875 1 77.62 359 ASN B N 1
ATOM 6095 C CA . ASN B 1 359 ? -4.516 2.842 -36.562 1 77.62 359 ASN B CA 1
ATOM 6096 C C . ASN B 1 359 ? -6.012 3.141 -36.5 1 77.62 359 ASN B C 1
ATOM 6098 O O . ASN B 1 359 ? -6.461 4.195 -36.938 1 77.62 359 ASN B O 1
ATOM 6102 N N . ASP B 1 360 ? -6.738 2.264 -35.906 1 80.19 360 ASP B N 1
ATOM 6103 C CA . ASP B 1 360 ? -8.188 2.436 -35.875 1 80.19 360 ASP B CA 1
ATOM 6104 C C . ASP B 1 360 ? -8.719 2.244 -34.438 1 80.19 360 ASP B C 1
ATOM 6106 O O . ASP B 1 360 ? -9.07 1.129 -34.062 1 80.19 360 ASP B O 1
ATOM 6110 N N . SER B 1 361 ? -8.875 3.316 -33.75 1 85.56 361 SER B N 1
ATOM 6111 C CA . SER B 1 361 ? -9.344 3.252 -32.375 1 85.56 361 SER B CA 1
ATOM 6112 C C . SER B 1 361 ? -10.812 2.838 -32.281 1 85.56 361 SER B C 1
ATOM 6114 O O . SER B 1 361 ? -11.234 2.188 -31.344 1 85.56 361 SER B O 1
ATOM 6116 N N . LYS B 1 362 ? -11.523 3.217 -33.312 1 82.06 362 LYS B N 1
ATOM 6117 C CA . LYS B 1 362 ? -12.93 2.836 -33.344 1 82.06 362 LYS B CA 1
ATOM 6118 C C . LYS B 1 362 ? -13.094 1.325 -33.469 1 82.06 362 LYS B C 1
ATOM 6120 O O . LYS B 1 362 ? -13.953 0.725 -32.844 1 82.06 362 LYS B O 1
ATOM 6125 N N . ASN B 1 363 ? -12.289 0.773 -34.312 1 87 363 ASN B N 1
ATOM 6126 C CA . ASN B 1 363 ? -12.352 -0.666 -34.531 1 87 363 ASN B CA 1
ATOM 6127 C C . ASN B 1 363 ? -12.023 -1.455 -33.281 1 87 363 ASN B C 1
ATOM 6129 O O . ASN B 1 363 ? -12.711 -2.424 -32.969 1 87 363 ASN B O 1
ATOM 6133 N N . ILE B 1 364 ? -10.977 -1.052 -32.562 1 87.88 364 ILE B N 1
ATOM 6134 C CA . ILE B 1 364 ? -10.594 -1.798 -31.375 1 87.88 364 ILE B CA 1
ATOM 6135 C C . ILE B 1 364 ? -11.656 -1.632 -30.297 1 87.88 364 ILE B C 1
ATOM 6137 O O . ILE B 1 364 ? -11.906 -2.553 -29.516 1 87.88 364 ILE B O 1
ATOM 6141 N N . ALA B 1 365 ? -12.297 -0.513 -30.281 1 87.69 365 ALA B N 1
ATOM 6142 C CA . ALA B 1 365 ? -13.375 -0.295 -29.328 1 87.69 365 ALA B CA 1
ATOM 6143 C C . ALA B 1 365 ? -14.555 -1.225 -29.625 1 87.69 365 ALA B C 1
ATOM 6145 O O . ALA B 1 365 ? -15.141 -1.795 -28.688 1 87.69 365 ALA B O 1
ATOM 6146 N N . ARG B 1 366 ? -14.859 -1.334 -30.859 1 87 366 ARG B N 1
ATOM 6147 C CA . ARG B 1 366 ? -15.93 -2.232 -31.281 1 87 366 ARG B CA 1
ATOM 6148 C C . ARG B 1 366 ? -15.594 -3.68 -30.938 1 87 366 ARG B C 1
ATOM 6150 O O . ARG B 1 366 ? -16.438 -4.414 -30.422 1 87 366 ARG B O 1
ATOM 6157 N N . GLN B 1 367 ? -14.398 -4.082 -31.25 1 87.56 367 GLN B N 1
ATOM 6158 C CA . GLN B 1 367 ? -13.938 -5.438 -30.969 1 87.56 367 GLN B CA 1
ATOM 6159 C C . GLN B 1 367 ? -13.969 -5.727 -29.469 1 87.56 367 GLN B C 1
ATOM 6161 O O . GLN B 1 367 ? -14.352 -6.82 -29.047 1 87.56 367 GLN B O 1
ATOM 6166 N N . PHE B 1 368 ? -13.539 -4.734 -28.734 1 90 368 PHE B N 1
ATOM 6167 C CA . PHE B 1 368 ? -13.555 -4.852 -27.281 1 90 368 PHE B CA 1
ATOM 6168 C C . PHE B 1 368 ? -14.969 -5.109 -26.766 1 90 368 PHE B C 1
ATOM 6170 O O . PHE B 1 368 ? -15.188 -6.008 -25.953 1 90 368 PHE B O 1
ATOM 6177 N N . ARG B 1 369 ? -15.883 -4.426 -27.281 1 85.94 369 ARG B N 1
ATOM 6178 C CA . ARG B 1 369 ? -17.281 -4.578 -26.875 1 85.94 369 ARG B CA 1
ATOM 6179 C C . ARG B 1 369 ? -17.797 -5.973 -27.219 1 85.94 369 ARG B C 1
ATOM 6181 O O . ARG B 1 369 ? -18.547 -6.566 -26.453 1 85.94 369 ARG B O 1
ATOM 6188 N N . GLN B 1 370 ? -17.438 -6.43 -28.312 1 81.25 370 GLN B N 1
ATOM 6189 C CA . GLN B 1 370 ? -17.859 -7.758 -28.75 1 81.25 370 GLN B CA 1
ATOM 6190 C C . GLN B 1 370 ? -17.344 -8.836 -27.797 1 81.25 370 GLN B C 1
ATOM 6192 O O . GLN B 1 370 ? -18.047 -9.805 -27.516 1 81.25 370 GLN B O 1
ATOM 6197 N N . VAL B 1 371 ? -16.156 -8.602 -27.297 1 80.81 371 VAL B N 1
ATOM 6198 C CA . VAL B 1 371 ? -15.516 -9.625 -26.484 1 80.81 371 VAL B CA 1
ATOM 6199 C C . VAL B 1 371 ? -15.914 -9.453 -25.016 1 80.81 371 VAL B C 1
ATOM 6201 O O . VAL B 1 371 ? -16.188 -10.438 -24.328 1 80.81 371 VAL B O 1
ATOM 6204 N N . LYS B 1 372 ? -15.953 -8.172 -24.531 1 79.88 372 LYS B N 1
ATOM 6205 C CA . LYS B 1 372 ? -16.125 -7.914 -23.109 1 79.88 372 LYS B CA 1
ATOM 6206 C C . LYS B 1 372 ? -17.578 -7.57 -22.781 1 79.88 372 LYS B C 1
ATOM 6208 O O . LYS B 1 372 ? -17.953 -7.523 -21.609 1 79.88 372 LYS B O 1
ATOM 6213 N N . GLY B 1 373 ? -18.375 -7.332 -23.734 1 76.31 373 GLY B N 1
ATOM 6214 C CA . GLY B 1 373 ? -19.797 -7.105 -23.562 1 76.31 373 GLY B CA 1
ATOM 6215 C C . GLY B 1 373 ? -20.125 -5.676 -23.172 1 76.31 373 GLY B C 1
ATOM 6216 O O . GLY B 1 373 ? -21.297 -5.352 -22.906 1 76.31 373 GLY B O 1
ATOM 6217 N N . CYS B 1 374 ? -19.172 -4.844 -23.047 1 80.94 374 CYS B N 1
ATOM 6218 C CA . CYS B 1 374 ? -19.391 -3.436 -22.734 1 80.94 374 CYS B CA 1
ATOM 6219 C C . CYS B 1 374 ? -18.312 -2.568 -23.391 1 80.94 374 CYS B C 1
ATOM 6221 O O . CYS B 1 374 ? -17.297 -3.078 -23.859 1 80.94 374 CYS B O 1
ATOM 6223 N N . ASN B 1 375 ? -18.641 -1.262 -23.469 1 85.62 375 ASN B N 1
ATOM 6224 C CA . ASN B 1 375 ? -17.672 -0.362 -24.078 1 85.62 375 ASN B CA 1
ATOM 6225 C C . ASN B 1 375 ? -16.469 -0.136 -23.156 1 85.62 375 ASN B C 1
ATOM 6227 O O . ASN B 1 375 ? -16.578 -0.297 -21.938 1 85.62 375 ASN B O 1
ATOM 6231 N N . PRO B 1 376 ? -15.297 0.115 -23.797 1 85.69 376 PRO B N 1
ATOM 6232 C CA . PRO B 1 376 ? -14.055 0.272 -23.031 1 85.69 376 PRO B CA 1
ATOM 6233 C C . PRO B 1 376 ? -14.188 1.265 -21.875 1 85.69 376 PRO B C 1
ATOM 6235 O O . PRO B 1 376 ? -13.664 1.024 -20.797 1 85.69 376 PRO B O 1
ATOM 6238 N N . LEU B 1 377 ? -14.891 2.289 -22.062 1 80.44 377 LEU B N 1
ATOM 6239 C CA . LEU B 1 377 ? -15.031 3.305 -21.016 1 80.44 377 LEU B CA 1
ATOM 6240 C C . LEU B 1 377 ? -15.812 2.762 -19.828 1 80.44 377 LEU B C 1
ATOM 6242 O O . LEU B 1 377 ? -15.461 3.029 -18.672 1 80.44 377 LEU B O 1
ATOM 6246 N N . GLU B 1 378 ? -16.828 2.039 -20.156 1 76.56 378 GLU B N 1
ATOM 6247 C CA . GLU B 1 378 ? -17.625 1.397 -19.109 1 76.56 378 GLU B CA 1
ATOM 6248 C C . GLU B 1 378 ? -16.797 0.386 -18.328 1 76.56 378 GLU B C 1
ATOM 6250 O O . GLU B 1 378 ? -16.922 0.296 -17.109 1 76.56 378 GLU B O 1
ATOM 6255 N N . TYR B 1 379 ? -16.062 -0.338 -19.109 1 79.06 379 TYR B N 1
ATOM 6256 C CA . TYR B 1 379 ? -15.211 -1.345 -18.469 1 79.06 379 TYR B CA 1
ATOM 6257 C C . TYR B 1 379 ? -14.219 -0.699 -17.516 1 79.06 379 TYR B C 1
ATOM 6259 O O . TYR B 1 379 ? -14.016 -1.186 -16.391 1 79.06 379 TYR B O 1
ATOM 6267 N N . ARG B 1 380 ? -13.57 0.336 -17.938 1 76.69 380 ARG B N 1
ATOM 6268 C CA . ARG B 1 380 ? -12.625 1.081 -17.109 1 76.69 380 ARG B CA 1
ATOM 6269 C C . ARG B 1 380 ? -13.281 1.586 -15.836 1 76.69 380 ARG B C 1
ATOM 6271 O O . ARG B 1 380 ? -12.719 1.464 -14.742 1 76.69 380 ARG B O 1
ATOM 6278 N N . LYS B 1 381 ? -14.398 2.131 -15.945 1 67.31 381 LYS B N 1
ATOM 6279 C CA . LYS B 1 381 ? -15.125 2.676 -14.797 1 67.31 381 LYS B CA 1
ATOM 6280 C C . LYS B 1 381 ? -15.398 1.594 -13.758 1 67.31 381 LYS B C 1
ATOM 6282 O O . LYS B 1 381 ? -15.344 1.853 -12.555 1 67.31 381 LYS B O 1
ATOM 6287 N N . THR B 1 382 ? -15.664 0.465 -14.414 1 59.38 382 THR B N 1
ATOM 6288 C CA . THR B 1 382 ? -16.094 -0.633 -13.547 1 59.38 382 THR B CA 1
ATOM 6289 C C . THR B 1 382 ? -14.891 -1.323 -12.922 1 59.38 382 THR B C 1
ATOM 6291 O O . THR B 1 382 ? -14.977 -1.838 -11.805 1 59.38 382 THR B O 1
ATOM 6294 N N . HIS B 1 383 ? -13.914 -1.384 -13.734 1 57.16 383 HIS B N 1
ATOM 6295 C CA . HIS B 1 383 ? -12.836 -2.279 -13.32 1 57.16 383 HIS B CA 1
ATOM 6296 C C . HIS B 1 383 ? -11.586 -1.497 -12.938 1 57.16 383 HIS B C 1
ATOM 6298 O O . HIS B 1 383 ? -10.648 -2.061 -12.367 1 57.16 383 HIS B O 1
ATOM 6304 N N . GLN B 1 384 ? -11.555 -0.317 -13.594 1 54.22 384 GLN B N 1
ATOM 6305 C CA . GLN B 1 384 ? -10.406 0.501 -13.227 1 54.22 384 GLN B CA 1
ATOM 6306 C C . GLN B 1 384 ? -10.453 0.879 -11.742 1 54.22 384 GLN B C 1
ATOM 6308 O O . GLN B 1 384 ? -11.492 1.32 -11.242 1 54.22 384 GLN B O 1
ATOM 6313 N N . LEU B 1 385 ? -9.703 0.266 -11.047 1 42.62 385 LEU B N 1
ATOM 6314 C CA . LEU B 1 385 ? -9.648 0.669 -9.641 1 42.62 385 LEU B CA 1
ATOM 6315 C C . LEU B 1 385 ? -9.664 2.189 -9.516 1 42.62 385 LEU B C 1
ATOM 6317 O O . LEU B 1 385 ? -9.031 2.891 -10.312 1 42.62 385 LEU B O 1
ATOM 6321 N N . PRO B 1 386 ? -10.812 2.633 -9.031 1 34.28 386 PRO B N 1
ATOM 6322 C CA . PRO B 1 386 ? -10.891 4.094 -8.93 1 34.28 386 PRO B CA 1
ATOM 6323 C C . PRO B 1 386 ? -9.531 4.746 -8.688 1 34.28 386 PRO B C 1
ATOM 6325 O O . PRO B 1 386 ? -8.781 4.316 -7.809 1 34.28 386 PRO B O 1
ATOM 6328 N N . LYS B 1 387 ? -8.977 5.105 -9.75 1 34.25 387 LYS B N 1
ATOM 6329 C CA . LYS B 1 387 ? -7.801 5.957 -9.586 1 34.25 387 LYS B CA 1
ATOM 6330 C C . LYS B 1 387 ? -8.094 7.113 -8.633 1 34.25 387 LYS B C 1
ATOM 6332 O O . LYS B 1 387 ? -8.93 7.969 -8.922 1 34.25 387 LYS B O 1
ATOM 6337 N N . ASN B 1 388 ? -8.445 6.695 -7.414 1 26.3 388 ASN B N 1
ATOM 6338 C CA . ASN B 1 388 ? -8.656 7.84 -6.535 1 26.3 388 ASN B CA 1
ATOM 6339 C C . ASN B 1 388 ? -7.641 8.945 -6.812 1 26.3 388 ASN B C 1
ATOM 6341 O O . ASN B 1 388 ? -6.449 8.68 -6.973 1 26.3 388 ASN B O 1
#

Solvent-accessible surface area (backbone atoms only — not comparable to full-atom values): 40103 Å² total; per-residue (Å²): 118,47,28,35,37,36,30,42,54,52,58,36,59,65,42,46,34,23,47,51,12,26,45,52,40,30,67,74,72,42,58,62,41,78,43,83,37,63,52,64,45,59,74,74,50,27,70,68,44,51,49,52,48,34,59,76,71,57,47,50,28,37,42,26,62,58,63,84,84,52,70,60,64,59,46,61,72,67,69,52,37,54,37,31,34,55,43,53,50,79,59,90,90,40,31,27,44,45,52,64,30,34,57,52,12,29,52,52,33,50,54,42,49,60,32,39,46,78,32,39,31,37,38,42,28,70,61,28,40,61,28,37,33,20,49,49,18,25,40,53,51,33,42,77,72,76,37,69,65,46,78,50,68,42,71,72,57,62,95,76,53,72,78,70,75,57,52,66,58,52,50,52,51,62,69,69,48,67,72,48,21,39,32,41,22,53,26,38,69,51,30,39,51,50,44,49,52,30,57,74,72,68,49,48,63,28,75,39,38,20,41,32,20,27,63,50,38,60,68,54,24,62,65,29,75,52,30,43,13,17,32,28,52,42,38,32,60,37,15,26,53,49,40,52,49,50,52,49,21,62,76,72,40,69,83,74,72,65,66,43,68,31,45,74,71,45,73,48,83,32,50,12,46,69,58,59,55,53,90,46,62,60,50,38,51,46,50,51,50,46,68,73,36,51,50,43,61,66,48,60,74,68,52,48,72,73,45,102,48,55,62,68,58,44,42,52,54,38,24,71,60,57,71,33,50,63,61,56,47,54,47,53,51,42,47,49,52,47,49,48,48,44,44,69,37,45,49,45,68,55,53,49,24,48,64,30,46,38,92,48,43,66,57,54,41,53,52,40,22,72,73,70,72,41,48,63,68,58,47,27,68,72,62,18,65,76,74,111,118,46,29,32,36,34,32,41,55,53,58,36,58,65,43,46,35,22,47,51,13,28,45,52,42,30,69,73,71,42,60,62,40,77,43,83,36,64,51,66,44,58,75,73,50,28,69,67,44,49,49,52,49,34,59,74,72,57,46,50,30,37,42,27,62,59,64,85,84,53,70,60,61,58,46,61,72,66,68,52,35,56,38,29,32,52,43,54,51,80,57,90,89,42,30,28,45,46,52,63,30,35,55,51,12,29,51,53,34,51,55,42,50,59,33,37,46,77,35,39,31,40,38,41,28,69,63,28,41,61,28,38,33,20,50,48,19,25,40,52,50,32,42,76,71,76,36,70,66,46,78,50,70,43,71,73,58,59,97,76,49,63,80,68,71,57,51,64,62,55,48,51,52,63,69,68,48,67,73,48,22,38,32,43,22,52,25,37,68,52,31,41,51,51,44,48,51,30,56,73,72,68,49,48,63,29,75,39,39,20,42,34,18,26,63,50,38,60,67,54,22,63,64,28,76,51,30,42,12,17,32,29,52,41,38,33,59,35,15,27,52,49,40,53,49,49,51,48,20,61,75,73,41,70,83,73,70,64,64,42,68,30,44,74,73,46,74,47,84,33,50,12,46,70,59,59,53,53,90,46,63,60,50,36,51,46,49,51,50,46,70,74,38,51,50,58,52,67,48,59,74,67,51,49,72,74,42,101,48,54,62,67,57,46,43,51,52,37,22,71,59,58,72,34,51,63,61,55,46,54,47,53,51,43,46,50,51,48,48,48,48,44,45,64,38,43,48,46,67,58,53,49,25,47,65,28,47,37,89,46,42,66,57,55,42,53,52,38,23,72,74,70,72,42,49,64,68,58,46,26,68,71,64,17,65,76,77,113

Secondary structure (DSSP, 8-state):
-EEEEEE--TTSHHHHHHHHHHHHHHHHH--EEEEEE-THHHHHTHHHHHHHHHHHHT-SEEEEE--TTS-HHHHHHHT--EEEEPSSS--SSS-EEEE-HHHHHHHHHHHHHHTT--EEEEEEESSSHHHHHHHHHHHHHHHTTT--EEEEEE----TT--GGGGHHHHHHHHHHS-SSEEEEESSHHHHHHHHHHHHHHT--TTTTEEEEEES--HHHHHHSSSPPEEEEE-HHHHHHHHHHHHHHHHHH-SSS---EEEPEEEEE--TTS-----S-HHHHHHHHHHHHHTTS---HHHHHTTSSS-HHHHHHHHHHHHSS-HHHHHHHHHHHHHHHHHHH----HHHHHHHTT-S-HHHHHHHHHHHHSS-HHHHHHHHS----/-EEEEEE--TTSHHHHHHHHHHHHHHHHH--EEEEEE-THHHHHTHHHHHHHHHHHHT-SEEEEE--TTS-HHHHHHHT--EEEEPSSS--SSS-EEEE-HHHHHHHHHHHHHHTT--EEEEEEESSSHHHHHHHHHHHHHHHHTT--EEEEEE----TT------HHHHHHHHHHS-SSEEEEESSHHHHHHHHHHHHHHT--TTTTEEEEEES--HHHHHHSSSPPEEEEE-HHHHHHHHHHHHHHHHHH-SSS---EEEPEEEEE--TTS-----S-HHHHHHHHHHHHHTTS---HHHHHTTSSS-HHHHHHHHHHHHSS-HHHHHHHHHHHHHHHHHHH----HHHHHHHTT-S-HHHHHHHHHHHHSS-HHHHHHHHS----